Protein AF-A0A7N2MQK5-F1 (afdb_monomer_lite)

Sequence (457 aa):
MKLSHQIANQGIKVTFVSTEFIIARLTTTMPVNSLIRLVSLPDGLEPGDDRTDALKLINIFQEVMPGHFKDLIEKSNESYDDQISCVIAGISVVNLGPYTPDPKAYRGWNYRHSRFWNFEFVMGSQPHVLVIPFPAQGHVAPLMKLSHQIVDHGIKVTFVTTEFINARLTTKMPANSPIRLVSLPDGLEPEDDQIDTLKLINSFQETKPDHFKDLIEKINESTDDRIICVIADVTVAWAFDVAEKMGIQSVAFWPAGPANLALIFHIPKLIEDGIIDTQGTLIKNDLIWLSKEIPAWKSSEFPWSFPGESWMQNIFFQYVFKMNHCVKLCKWLLCNSFYELDLLALNLIPGIIPVGPLLSGNQLENHIGSFWPEDSTCLSWLDKQPVGSVIYASFGSTSTFNQQQFDELALGLELTGLPFLSVIRSDIANEALSEFLDGIRSRIADSGKIVGWAPQE

pLDDT: mean 77.48, std 17.89, range [24.53, 98.06]

Secondary structure (DSSP, 8-state):
-HHHHHHHTTT--EEEEEEHHHHHHHHTTS-TT-SEEEEEEP----TT--TT-HHHHHHHHHHHHHHHHHHHHHHHTT-TT---S-EEE-------PSP---TT--S----------------PPPPEEEEE--SSHHHHHHHHHHHHHHHHTT-EEEEEEEHHHHHHHHTTS-TT-SEEEEEE-----TT--TT-HHHHHHHHHHSHHHHHHHHHHHHHTSTT--EEEEEEETT-HHHHHHHHHTT-EEEEEE-S-HHHHHHHHHHHHHHHTTSB-TTS-B-S-SEE-S-TTSPPEEGGGSTT--TT-HHHHHHHHHHHHHHHHHGGG-SEEEES--HHHHHHHHTTSTTEEE-------S-TT--TT-SS---THHHHHHTTSPTT-PEEE--TTT----HHHHHHHHHHHHHHTS-EEEE--GGG--HHHHHHHHHHHHHSTTTEEEESS----

Organism: Quercus lobata (NCBI:txid97700)

InterPro domains:
  IPR002213 UDP-glucuronosyl/UDP-glucosyltransferase [cd03784] (127-457)
  IPR058980 Glycosyltransferase, N-terminal domain [PF26168] (129-165)

Foldseek 3Di:
DVVQVVCQVVVAQEEEEEAPVVLVVVVVVDDPPGSYHYDHDHQQDDDPDDLQPLVVSVVSCVPPVVVRVVVVQVVQVVDPVRHHPYYDYDDDSQNDDDDDDDPPPPDDPPPDDDPPPPPPPCPPQAAEEEEEFQQFLLTQQLSLLVVVVCVVVRHQYEYEHAPQLLVLVVVFDDPPDSYHYDHDHQVDDPPPPPLPVPSSLVSLPDPGLVSVLVVLVVQVVPVRRHHQEYEYELLSLSVLVSCVVVVHAYEYEHSDALLLVLVLLCVVVCCVVVQAHLQRHGDDDQWDDPDPVDDTDGLCRHPLRDPPCSVSSSVSNVSSNSSNVSCVSHPAYEYADDCVVRVPSVVSPPRYDYPDDSDPPPPPRGPRSDSDDADAVVVVVVVPDDPPQEAEEDPDDRDADDPVVVVVVLVVLVVVQTAYEYAAAPVSDDPVNVVVVVVSCVVCVPRYHYDNHHPPD

Structure (mmCIF, N/CA/C/O backbone):
data_AF-A0A7N2MQK5-F1
#
_entry.id   AF-A0A7N2MQK5-F1
#
loop_
_atom_site.group_PDB
_atom_site.id
_atom_site.type_symbol
_atom_site.label_atom_id
_atom_site.label_alt_id
_atom_site.label_comp_id
_atom_site.label_asym_id
_atom_site.label_entity_id
_atom_site.label_seq_id
_atom_site.pdbx_PDB_ins_code
_atom_site.Cartn_x
_atom_site.Cartn_y
_atom_site.Cartn_z
_atom_site.occupancy
_atom_site.B_iso_or_equiv
_atom_site.auth_seq_id
_atom_site.auth_comp_id
_atom_site.auth_asym_id
_atom_site.auth_atom_id
_atom_site.pdbx_PDB_model_num
ATOM 1 N N . MET A 1 1 ? -44.897 -8.870 9.957 1.00 66.56 1 MET A N 1
ATOM 2 C CA . MET A 1 1 ? -45.121 -10.073 9.130 1.00 66.56 1 MET A CA 1
ATOM 3 C C . MET A 1 1 ? -45.270 -9.796 7.633 1.00 66.56 1 MET A C 1
ATOM 5 O O . MET A 1 1 ? -44.389 -10.209 6.901 1.00 66.56 1 MET A O 1
ATOM 9 N N . LYS A 1 2 ? -46.298 -9.086 7.126 1.00 65.44 2 LYS A N 1
ATOM 10 C CA . LYS A 1 2 ? -46.373 -8.770 5.672 1.00 65.44 2 LYS A CA 1
ATOM 11 C C . LYS A 1 2 ? -45.121 -8.046 5.148 1.00 65.44 2 LYS A C 1
ATOM 13 O O . LYS A 1 2 ? -44.566 -8.456 4.139 1.00 65.44 2 LYS A O 1
ATOM 18 N N . LEU A 1 3 ? -44.645 -7.045 5.890 1.00 62.88 3 LEU A N 1
ATOM 19 C CA . LEU A 1 3 ? -43.383 -6.352 5.609 1.00 62.88 3 LEU A CA 1
ATOM 20 C C . LEU A 1 3 ? -42.169 -7.298 5.669 1.00 62.88 3 LEU A C 1
ATOM 22 O O . LEU A 1 3 ? -41.316 -7.271 4.794 1.00 62.88 3 LEU A O 1
ATOM 26 N N . SER A 1 4 ? -42.142 -8.199 6.654 1.00 69.94 4 SER A N 1
ATOM 27 C CA . SER A 1 4 ? -41.112 -9.236 6.806 1.00 69.94 4 SER A CA 1
ATOM 28 C C . SER A 1 4 ? -41.015 -10.134 5.571 1.00 69.94 4 SER A C 1
ATOM 30 O O . SER A 1 4 ? -39.919 -10.418 5.114 1.00 69.94 4 SER A O 1
ATOM 32 N N . HIS A 1 5 ? -42.151 -10.517 4.981 1.00 73.75 5 HIS A N 1
ATOM 33 C CA . HIS A 1 5 ? -42.176 -11.254 3.716 1.00 73.75 5 HIS A CA 1
ATOM 34 C C . HIS A 1 5 ? -41.691 -10.425 2.526 1.00 73.75 5 HIS A C 1
ATOM 36 O O . HIS A 1 5 ? -40.996 -10.959 1.672 1.00 73.75 5 HIS A O 1
ATOM 42 N N . GLN A 1 6 ? -42.030 -9.135 2.457 1.00 67.88 6 GLN A N 1
ATOM 43 C CA . GLN A 1 6 ? -41.552 -8.265 1.377 1.00 67.88 6 GLN A CA 1
ATOM 44 C C . GLN A 1 6 ? -40.026 -8.128 1.393 1.00 67.88 6 GLN A C 1
ATOM 46 O O . GLN A 1 6 ? -39.411 -8.205 0.336 1.00 67.88 6 GLN A O 1
ATOM 51 N N . ILE A 1 7 ? -39.432 -7.990 2.579 1.00 63.78 7 ILE A N 1
ATOM 52 C CA . ILE A 1 7 ? -37.977 -7.900 2.761 1.00 63.78 7 ILE A CA 1
ATOM 53 C C . ILE A 1 7 ? -37.314 -9.261 2.507 1.00 63.78 7 ILE A C 1
ATOM 55 O O . ILE A 1 7 ? -36.339 -9.343 1.767 1.00 63.78 7 ILE A O 1
ATOM 59 N N . ALA A 1 8 ? -37.891 -10.350 3.022 1.00 72.44 8 ALA A N 1
ATOM 60 C CA . ALA A 1 8 ? -37.406 -11.706 2.759 1.00 72.44 8 ALA A CA 1
ATOM 61 C C . ALA A 1 8 ? -37.406 -12.063 1.261 1.00 72.44 8 ALA A C 1
ATOM 63 O O . ALA A 1 8 ? -36.487 -12.720 0.780 1.00 72.44 8 ALA A O 1
ATOM 64 N N . ASN A 1 9 ? -38.390 -11.585 0.493 1.00 76.00 9 ASN A N 1
ATOM 65 C CA . ASN A 1 9 ? -38.447 -11.791 -0.959 1.00 76.00 9 ASN A CA 1
ATOM 66 C C . ASN A 1 9 ? -37.321 -11.076 -1.729 1.00 76.00 9 ASN A C 1
ATOM 68 O O . ASN A 1 9 ? -37.125 -11.369 -2.905 1.00 76.00 9 ASN A O 1
ATOM 72 N N . GLN A 1 10 ? -36.584 -10.165 -1.089 1.00 72.31 10 GLN A N 1
ATOM 73 C CA . GLN A 1 10 ? -35.391 -9.519 -1.649 1.00 72.31 10 GLN A CA 1
ATOM 74 C C . GLN A 1 10 ? -34.096 -10.280 -1.307 1.00 72.31 10 GLN A C 1
ATOM 76 O O . GLN A 1 10 ? -33.008 -9.783 -1.569 1.00 72.31 10 GLN A O 1
ATOM 81 N N . GLY A 1 11 ? -34.192 -11.480 -0.719 1.00 71.12 11 GLY A N 1
ATOM 82 C CA . GLY A 1 11 ? -33.038 -12.303 -0.335 1.00 71.12 11 GLY A CA 1
ATOM 83 C C . GLY A 1 11 ? -32.435 -11.954 1.030 1.00 71.12 11 GLY A C 1
ATOM 84 O O . GLY A 1 11 ? -31.442 -12.554 1.432 1.00 71.12 11 GLY A O 1
ATOM 85 N N . ILE A 1 12 ? -33.038 -11.018 1.765 1.00 69.50 12 ILE A N 1
ATOM 86 C CA . ILE A 1 12 ? -32.558 -10.566 3.075 1.00 69.50 12 ILE A CA 1
ATOM 87 C C . ILE A 1 12 ? -33.108 -11.489 4.170 1.00 69.50 12 ILE A C 1
ATOM 89 O O . ILE A 1 12 ? -34.314 -11.732 4.241 1.00 69.50 12 ILE A O 1
ATOM 93 N N . LYS A 1 13 ? -32.241 -11.984 5.062 1.00 73.00 13 LYS A N 1
ATOM 94 C CA . LYS A 1 13 ? -32.670 -12.723 6.261 1.00 73.00 13 LYS A CA 1
ATOM 95 C C . LYS A 1 13 ? -33.372 -11.767 7.232 1.00 73.00 13 LYS A C 1
ATOM 97 O O . LYS A 1 13 ? -32.823 -10.729 7.593 1.00 73.00 13 LYS A O 1
ATOM 102 N N . VAL A 1 14 ? -34.577 -12.119 7.674 1.00 71.38 14 VAL A N 1
ATOM 103 C CA . VAL A 1 14 ? -35.387 -11.288 8.577 1.00 71.38 14 VAL A CA 1
ATOM 104 C C . VAL A 1 14 ? -35.618 -12.017 9.887 1.00 71.38 14 VAL A C 1
ATOM 106 O O . VAL A 1 14 ? -36.157 -13.117 9.893 1.00 71.38 14 VAL A O 1
ATOM 109 N N . THR A 1 15 ? -35.317 -11.376 11.009 1.00 76.56 15 THR A N 1
ATOM 110 C CA . THR A 1 15 ? -35.724 -11.862 12.328 1.00 76.56 15 THR A CA 1
ATOM 111 C C . THR A 1 15 ? -36.997 -11.132 12.751 1.00 76.56 15 THR A C 1
ATOM 113 O O . THR A 1 15 ? -36.994 -9.935 13.039 1.00 76.56 15 THR A O 1
ATOM 116 N N . PHE A 1 16 ? -38.125 -11.843 12.756 1.00 75.94 16 PHE A N 1
ATOM 117 C CA . PHE A 1 16 ? -39.394 -11.326 13.254 1.00 75.94 16 PHE A CA 1
ATOM 118 C C . PHE A 1 16 ? -39.538 -11.658 14.735 1.00 75.94 16 PHE A C 1
ATOM 120 O O . PHE A 1 16 ? -39.599 -12.827 15.122 1.00 75.94 16 PHE A O 1
ATOM 127 N N . VAL A 1 17 ? -39.623 -10.611 15.548 1.00 71.50 17 VAL A N 1
ATOM 128 C CA . VAL A 1 17 ? -39.652 -10.724 17.002 1.00 71.50 17 VAL A CA 1
ATOM 129 C C . VAL A 1 17 ? -41.034 -10.344 17.506 1.00 71.50 17 VAL A C 1
ATOM 131 O O . VAL A 1 17 ? -41.570 -9.282 17.174 1.00 71.50 17 VAL A O 1
ATOM 134 N N . SER A 1 18 ? -41.637 -11.220 18.301 1.00 71.81 18 SER A N 1
ATOM 135 C CA . SER A 1 18 ? -42.921 -10.944 18.941 1.00 71.81 18 SER A CA 1
ATOM 136 C C . SER A 1 18 ? -43.083 -11.777 20.207 1.00 71.81 18 SER A C 1
ATOM 138 O O . SER A 1 18 ? -42.191 -12.527 20.593 1.00 71.81 18 SER A O 1
ATOM 140 N N . THR A 1 19 ? -44.224 -11.637 20.868 1.00 70.31 19 THR A N 1
ATOM 141 C CA . THR A 1 19 ? -44.530 -12.400 22.078 1.00 70.31 19 THR A CA 1
ATOM 142 C C . THR A 1 19 ? -44.674 -13.878 21.763 1.00 70.31 19 THR A C 1
ATOM 144 O O . THR A 1 19 ? -45.096 -14.252 20.664 1.00 70.31 19 THR A O 1
ATOM 147 N N . GLU A 1 20 ? -44.369 -14.726 22.742 1.00 70.56 20 GLU A N 1
ATOM 148 C CA . GLU A 1 20 ? -44.492 -16.181 22.619 1.00 70.56 20 GLU A CA 1
ATOM 149 C C . GLU A 1 20 ? -45.855 -16.613 22.056 1.00 70.56 20 GLU A C 1
ATOM 151 O O . GLU A 1 20 ? -45.925 -17.425 21.134 1.00 70.56 20 GLU A O 1
ATOM 156 N N . PHE A 1 21 ? -46.943 -15.984 22.508 1.00 67.19 21 PHE A N 1
ATOM 157 C CA . PHE A 1 21 ? -48.292 -16.265 22.016 1.00 67.19 21 PHE A CA 1
ATOM 158 C C . PHE A 1 21 ? -48.480 -15.966 20.518 1.00 67.19 21 PHE A C 1
ATOM 160 O O . PHE A 1 21 ? -49.123 -16.736 19.798 1.00 67.19 21 PHE A O 1
ATOM 167 N N . ILE A 1 22 ? -47.938 -14.846 20.033 1.00 69.00 22 ILE A N 1
ATOM 168 C CA . ILE A 1 22 ? -48.032 -14.458 18.620 1.00 69.00 22 ILE A CA 1
ATOM 169 C C . ILE A 1 22 ? -47.139 -15.365 17.771 1.00 69.00 22 ILE A C 1
ATOM 171 O O . ILE A 1 22 ? -47.578 -15.848 16.726 1.00 69.00 22 ILE A O 1
ATOM 175 N N . ILE A 1 23 ? -45.920 -15.643 18.234 1.00 74.31 23 ILE A N 1
ATOM 176 C CA . ILE A 1 23 ? -44.979 -16.528 17.545 1.00 74.31 23 ILE A CA 1
ATOM 177 C C . ILE A 1 23 ? -45.547 -17.942 17.434 1.00 74.31 23 ILE A C 1
ATOM 179 O O . ILE A 1 23 ? -45.589 -18.472 16.329 1.00 74.31 23 ILE A O 1
ATOM 183 N N . ALA A 1 24 ? -46.108 -18.507 18.506 1.00 71.50 24 ALA A N 1
ATOM 184 C CA . ALA A 1 24 ? -46.743 -19.825 18.481 1.00 71.50 24 ALA A CA 1
ATOM 185 C C . ALA A 1 24 ? -47.851 -19.933 17.416 1.00 71.50 24 ALA A C 1
ATOM 187 O O . ALA A 1 24 ? -47.982 -20.957 16.744 1.00 71.50 24 ALA A O 1
ATOM 188 N N . ARG A 1 25 ? -48.626 -18.859 17.207 1.00 69.56 25 ARG A N 1
ATOM 189 C CA . ARG A 1 25 ? -49.652 -18.802 16.152 1.00 69.56 25 ARG A CA 1
ATOM 190 C C . ARG A 1 25 ? -49.079 -18.654 14.745 1.00 69.56 25 ARG A C 1
ATOM 192 O O . ARG A 1 25 ? -49.710 -19.105 13.798 1.00 69.56 25 ARG A O 1
ATOM 199 N N . LEU A 1 26 ? -47.929 -18.005 14.593 1.00 72.44 26 LEU A N 1
ATOM 200 C CA . LEU A 1 26 ? -47.289 -17.795 13.294 1.00 72.44 26 LEU A CA 1
ATOM 201 C C . LEU A 1 26 ? -46.511 -19.032 12.842 1.00 72.44 26 LEU A C 1
ATOM 203 O O . LEU A 1 26 ? -46.580 -19.389 11.666 1.00 72.44 26 LEU A O 1
ATOM 207 N N . THR A 1 27 ? -45.846 -19.724 13.770 1.00 74.62 27 THR A N 1
ATOM 208 C CA . THR A 1 27 ? -45.053 -20.932 13.503 1.00 74.62 27 THR A CA 1
ATOM 209 C C . THR A 1 27 ? -45.877 -22.032 12.830 1.00 74.62 27 THR A C 1
ATOM 211 O O . THR A 1 27 ? -45.373 -22.713 11.945 1.00 74.62 27 THR A O 1
ATOM 214 N N . THR A 1 28 ? -47.169 -22.164 13.154 1.00 71.50 28 THR A N 1
ATOM 215 C CA . THR A 1 28 ? -48.063 -23.164 12.530 1.00 71.50 28 THR A CA 1
ATOM 216 C C . THR A 1 28 ? -48.414 -22.868 11.069 1.00 71.50 28 THR A C 1
ATOM 218 O O . THR A 1 28 ? -48.966 -23.726 10.385 1.00 71.50 28 THR A O 1
ATOM 221 N N . THR A 1 29 ? -48.098 -21.668 10.579 1.00 66.56 29 THR A N 1
ATOM 222 C CA . THR A 1 29 ? -48.450 -21.196 9.229 1.00 66.56 29 THR A CA 1
ATOM 223 C C . THR A 1 29 ? -47.234 -20.909 8.347 1.00 66.56 29 THR A C 1
ATOM 225 O O . THR A 1 29 ? -47.398 -20.550 7.181 1.00 66.56 29 THR A O 1
ATOM 228 N N . MET A 1 30 ? -46.017 -21.057 8.879 1.00 67.56 30 MET A N 1
ATOM 229 C CA . MET A 1 30 ? -44.784 -20.692 8.182 1.00 67.56 30 MET A CA 1
ATOM 230 C C . MET A 1 30 ? -44.180 -21.871 7.402 1.00 67.56 30 MET A C 1
ATOM 232 O O . MET A 1 30 ? -44.112 -22.984 7.924 1.00 67.56 30 MET A O 1
ATOM 236 N N . PRO A 1 31 ? -43.710 -21.648 6.160 1.00 67.00 31 PRO A N 1
ATOM 237 C CA . PRO A 1 31 ? -43.012 -22.671 5.390 1.00 67.00 31 PRO A CA 1
ATOM 238 C C . PRO A 1 31 ? -41.611 -22.949 5.959 1.00 67.00 31 PRO A C 1
ATOM 240 O O . PRO A 1 31 ? -40.910 -22.036 6.387 1.00 67.00 31 PRO A O 1
ATOM 243 N N . VAL A 1 32 ? -41.186 -24.216 5.898 1.00 55.88 32 VAL A N 1
ATOM 244 C CA . VAL A 1 32 ? -39.953 -24.747 6.524 1.00 55.88 32 VAL A CA 1
ATOM 245 C C . VAL A 1 32 ? -38.660 -24.071 6.024 1.00 55.88 32 VAL A C 1
ATOM 247 O O . VAL A 1 32 ? -37.687 -24.011 6.764 1.00 55.88 32 VAL A O 1
ATOM 250 N N . ASN A 1 33 ? -38.667 -23.485 4.821 1.00 59.47 33 ASN A N 1
ATOM 251 C CA . ASN A 1 33 ? -37.503 -22.827 4.203 1.00 59.47 33 ASN A CA 1
ATOM 252 C C . ASN A 1 33 ? -37.655 -21.298 4.099 1.00 59.47 33 ASN A C 1
ATOM 254 O O . ASN A 1 33 ? -37.228 -20.691 3.118 1.00 59.47 33 ASN A O 1
ATOM 258 N N . SER A 1 34 ? -38.325 -20.658 5.059 1.00 71.69 34 SER A N 1
ATOM 259 C CA . SER A 1 34 ? -38.483 -19.203 5.027 1.00 71.69 34 SER A CA 1
ATOM 260 C C . SER A 1 34 ? -37.192 -18.488 5.450 1.00 71.69 34 SER A C 1
ATOM 262 O O . SER A 1 34 ? -36.568 -18.862 6.439 1.00 71.69 34 SER A O 1
ATOM 264 N N . LEU A 1 35 ? -36.841 -17.397 4.760 1.00 76.88 35 LEU A N 1
ATOM 265 C CA . LEU A 1 35 ? -35.794 -16.456 5.194 1.00 76.88 35 LEU A CA 1
ATOM 266 C C . LEU A 1 35 ? -36.208 -15.635 6.435 1.00 76.88 35 LEU A C 1
ATOM 268 O O . LEU A 1 35 ? -35.485 -14.729 6.846 1.00 76.88 35 LEU A O 1
ATOM 272 N N . ILE A 1 36 ? -37.373 -15.930 7.025 1.00 77.81 36 ILE A N 1
ATOM 273 C CA . ILE A 1 36 ? -37.898 -15.279 8.220 1.00 77.81 36 ILE A CA 1
ATOM 274 C C . ILE A 1 36 ? -37.664 -16.192 9.425 1.00 77.81 36 ILE A C 1
ATOM 276 O O . ILE A 1 36 ? -38.309 -17.228 9.587 1.00 77.81 36 ILE A O 1
ATOM 280 N N . ARG A 1 37 ? -36.769 -15.777 10.315 1.00 81.06 37 ARG A N 1
ATOM 281 C CA . ARG A 1 37 ? -36.589 -16.381 11.633 1.00 81.06 37 ARG A CA 1
ATOM 282 C C . ARG A 1 37 ? -37.625 -15.799 12.587 1.00 81.06 37 ARG A C 1
ATOM 284 O O . ARG A 1 37 ? -37.714 -14.585 12.742 1.00 81.06 37 ARG A O 1
ATOM 291 N N . LEU A 1 38 ? -38.399 -16.656 13.241 1.00 79.62 38 LEU A N 1
ATOM 292 C CA . LEU A 1 38 ? -39.316 -16.251 14.302 1.00 79.62 38 LEU A CA 1
ATOM 293 C C . LEU A 1 38 ? -38.606 -16.338 15.653 1.00 79.62 38 LEU A C 1
ATOM 295 O O . LEU A 1 38 ? -38.056 -17.385 15.988 1.00 79.62 38 LEU A O 1
ATOM 299 N N . VAL A 1 39 ? -38.635 -15.259 16.431 1.00 78.62 39 VAL A N 1
ATOM 300 C CA . VAL A 1 39 ? -38.083 -15.227 17.790 1.00 78.62 39 VAL A CA 1
ATOM 301 C C . VAL A 1 39 ? -39.167 -14.776 18.756 1.00 78.62 39 VAL A C 1
ATOM 303 O O . VAL A 1 39 ? -39.762 -13.709 18.597 1.00 78.62 39 VAL A O 1
ATOM 306 N N . SER A 1 40 ? -39.427 -15.611 19.759 1.00 78.19 40 SER A N 1
ATOM 307 C CA . SER A 1 40 ? -40.306 -15.282 20.874 1.00 78.19 40 SER A CA 1
ATOM 308 C C . SER A 1 40 ? -39.540 -14.534 21.951 1.00 78.19 40 SER A C 1
ATOM 310 O O . SER A 1 40 ? -38.506 -15.014 22.415 1.00 78.19 40 SER A O 1
ATOM 312 N N . LEU A 1 41 ? -40.083 -13.400 22.384 1.00 73.25 41 LEU A N 1
ATOM 313 C CA . LEU A 1 41 ? -39.680 -12.758 23.628 1.00 73.25 41 LEU A CA 1
ATOM 314 C C . LEU A 1 41 ? -40.676 -13.091 24.745 1.00 73.25 41 LEU A C 1
ATOM 316 O O . LEU A 1 41 ? -41.870 -13.268 24.452 1.00 73.25 41 LEU A O 1
ATOM 320 N N . PRO A 1 42 ? -40.202 -13.162 26.004 1.00 72.94 42 PRO A N 1
ATOM 321 C CA . PRO A 1 42 ? -41.079 -13.226 27.163 1.00 72.94 42 PRO A CA 1
ATOM 322 C C . PRO A 1 42 ? -42.055 -12.050 27.129 1.00 72.94 42 PRO A C 1
ATOM 324 O O . PRO A 1 42 ? -41.672 -10.924 26.813 1.00 72.94 42 PRO A O 1
ATOM 327 N N . ASP A 1 43 ? -43.323 -12.312 27.432 1.00 66.00 43 ASP A N 1
ATOM 328 C CA . ASP A 1 43 ? -44.359 -11.277 27.459 1.00 66.00 43 ASP A CA 1
ATOM 329 C C . ASP A 1 43 ? -44.358 -10.451 28.756 1.00 66.00 43 ASP A C 1
ATOM 331 O O . ASP A 1 43 ? -45.082 -9.461 28.847 1.00 66.00 43 ASP A O 1
ATOM 335 N N . GLY A 1 44 ? -43.526 -10.835 29.731 1.00 68.81 44 GLY A N 1
ATOM 336 C CA . GLY A 1 44 ? -43.423 -10.182 31.034 1.00 68.81 44 GLY A CA 1
ATOM 337 C C . GLY A 1 44 ? -44.645 -10.405 31.929 1.00 68.81 44 GLY A C 1
ATOM 338 O O . GLY A 1 44 ? -44.762 -9.725 32.943 1.00 68.81 44 GLY A O 1
ATOM 339 N N . LEU A 1 45 ? -45.555 -11.319 31.562 1.00 68.19 45 LEU A N 1
ATOM 340 C CA . LEU A 1 45 ? -46.793 -11.567 32.300 1.00 68.19 45 LEU A CA 1
ATOM 341 C C . LEU A 1 45 ? -46.616 -12.653 33.356 1.00 68.19 45 LEU A C 1
ATOM 343 O O . LEU A 1 45 ? -46.090 -13.735 33.084 1.00 68.19 45 LEU A O 1
ATOM 347 N N . GLU A 1 46 ? -47.146 -12.401 34.548 1.00 72.00 46 GLU A N 1
ATOM 348 C CA . GLU A 1 46 ? -47.175 -13.385 35.621 1.00 72.00 46 GLU A CA 1
ATOM 349 C C . GLU A 1 46 ? -48.392 -14.325 35.500 1.00 72.00 46 GLU A C 1
ATOM 351 O O . GLU A 1 46 ? -49.441 -13.964 34.943 1.00 72.00 46 GLU A O 1
ATOM 356 N N . PRO A 1 47 ? -48.304 -15.560 36.035 1.00 62.47 47 PRO A N 1
ATOM 357 C CA . PRO A 1 47 ? -49.449 -16.457 36.136 1.00 62.47 47 PRO A CA 1
ATOM 358 C C . PRO A 1 47 ? -50.585 -15.820 36.956 1.00 62.47 47 PRO A C 1
ATOM 360 O O . PRO A 1 47 ? -50.519 -15.748 38.179 1.00 62.47 47 PRO A O 1
ATOM 363 N N . GLY A 1 48 ? -51.647 -15.379 36.278 1.00 63.81 48 GLY A N 1
ATOM 364 C CA . GLY A 1 48 ? -52.799 -14.711 36.899 1.00 63.81 48 GLY A CA 1
ATOM 365 C C . GLY A 1 48 ? -53.084 -13.311 36.357 1.00 63.81 48 GLY A C 1
ATOM 366 O O . GLY A 1 48 ? -54.135 -12.753 36.670 1.00 63.81 48 GLY A O 1
ATOM 367 N N . ASP A 1 49 ? -52.205 -12.760 35.517 1.00 66.50 49 ASP A N 1
ATOM 368 C CA . ASP A 1 49 ? -52.475 -11.494 34.842 1.00 66.50 49 ASP A CA 1
ATOM 369 C C . ASP A 1 49 ? -53.697 -11.580 33.919 1.00 66.50 49 ASP A C 1
ATOM 371 O O . ASP A 1 49 ? -53.848 -12.515 33.125 1.00 66.50 49 ASP A O 1
ATOM 375 N N . ASP A 1 50 ? -54.568 -10.570 34.008 1.00 65.38 50 ASP A N 1
ATOM 376 C CA . ASP A 1 50 ? -55.713 -10.421 33.117 1.00 65.38 50 ASP A CA 1
ATOM 377 C C . ASP A 1 50 ? -55.231 -10.072 31.705 1.00 65.38 50 ASP A C 1
ATOM 379 O O . ASP A 1 50 ? -54.940 -8.923 31.368 1.00 65.38 50 ASP A O 1
ATOM 383 N N . ARG A 1 51 ? -55.182 -11.099 30.856 1.00 63.00 51 ARG A N 1
ATOM 384 C CA . ARG A 1 51 ? -54.768 -11.006 29.451 1.00 63.00 51 ARG A CA 1
ATOM 385 C C . ARG A 1 51 ? -55.776 -10.267 28.561 1.00 63.00 51 ARG A C 1
ATOM 387 O O . ARG A 1 51 ? -55.563 -10.187 27.352 1.00 63.00 51 ARG A O 1
ATOM 394 N N . THR A 1 52 ? -56.867 -9.753 29.127 1.00 58.72 52 THR A N 1
ATOM 395 C CA . THR A 1 52 ? -57.851 -8.914 28.431 1.00 58.72 52 THR A CA 1
ATOM 396 C C . THR A 1 52 ? -57.697 -7.425 28.755 1.00 58.72 52 THR A C 1
ATOM 398 O O . THR A 1 52 ? -58.201 -6.587 28.001 1.00 58.72 52 THR A O 1
ATOM 401 N N . ASP A 1 53 ? -56.931 -7.070 29.796 1.00 63.97 53 ASP A N 1
ATOM 402 C CA . ASP A 1 53 ? -56.612 -5.680 30.126 1.00 63.97 53 ASP A CA 1
ATOM 403 C C . ASP A 1 53 ? -55.514 -5.142 29.198 1.00 63.97 53 ASP A C 1
ATOM 405 O O . ASP A 1 53 ? -54.308 -5.226 29.449 1.00 63.97 53 ASP A O 1
ATOM 409 N N . ALA A 1 54 ? -55.968 -4.556 28.093 1.00 54.59 54 ALA A N 1
ATOM 410 C CA . ALA A 1 54 ? -55.122 -3.939 27.084 1.00 54.59 54 ALA A CA 1
ATOM 411 C C . ALA A 1 54 ? -54.160 -2.883 27.654 1.00 54.59 54 ALA A C 1
ATOM 413 O O . ALA A 1 54 ? -53.046 -2.754 27.151 1.00 54.59 54 ALA A O 1
ATOM 414 N N . LEU A 1 55 ? -54.568 -2.119 28.673 1.00 57.31 55 LEU A N 1
ATOM 415 C CA . LEU A 1 55 ? -53.758 -1.026 29.210 1.00 57.31 55 LEU A CA 1
ATOM 416 C C . LEU A 1 55 ? -52.630 -1.571 30.089 1.00 57.31 55 LEU A C 1
ATOM 418 O O . LEU A 1 55 ? -51.482 -1.146 29.956 1.00 57.31 55 LEU A O 1
ATOM 422 N N . LYS A 1 56 ? -52.950 -2.556 30.936 1.00 64.69 56 LYS A N 1
ATOM 423 C CA . LYS A 1 56 ? -51.969 -3.260 31.766 1.00 64.69 56 LYS A CA 1
ATOM 424 C C . LYS A 1 56 ? -50.938 -3.988 30.906 1.00 64.69 56 LYS A C 1
ATOM 426 O O . LYS A 1 56 ? -49.743 -3.852 31.150 1.00 64.69 56 LYS A O 1
ATOM 431 N N . LEU A 1 57 ? -51.393 -4.669 29.852 1.00 63.00 57 LEU A N 1
ATOM 432 C CA . LEU A 1 57 ? -50.515 -5.316 28.878 1.00 63.00 57 LEU A CA 1
ATOM 433 C C . LEU A 1 57 ? -49.559 -4.309 28.231 1.00 63.00 57 LEU A C 1
ATOM 435 O O . LEU A 1 57 ? -48.355 -4.537 28.220 1.00 63.00 57 LEU A O 1
ATOM 439 N N . ILE A 1 58 ? -50.069 -3.177 27.732 1.00 59.16 58 ILE A N 1
ATOM 440 C CA . ILE A 1 58 ? -49.234 -2.138 27.105 1.00 59.16 58 ILE A CA 1
ATOM 441 C C . ILE A 1 58 ? -48.140 -1.645 28.060 1.00 59.16 58 ILE A C 1
ATOM 443 O O . ILE A 1 58 ? -46.997 -1.512 27.629 1.00 59.16 58 ILE A O 1
ATOM 447 N N . ASN A 1 59 ? -48.469 -1.406 29.330 1.00 62.78 59 ASN A N 1
ATOM 448 C CA . ASN A 1 59 ? -47.506 -0.899 30.308 1.00 62.78 59 ASN A CA 1
ATOM 449 C C . ASN A 1 59 ? -46.398 -1.920 30.611 1.00 62.78 59 ASN A C 1
ATOM 451 O O . ASN A 1 59 ? -45.224 -1.565 30.559 1.00 62.78 59 ASN A O 1
ATOM 455 N N . ILE A 1 60 ? -46.756 -3.190 30.837 1.00 66.62 60 ILE A N 1
ATOM 456 C CA . ILE A 1 60 ? -45.784 -4.277 31.060 1.00 66.62 60 ILE A CA 1
ATOM 457 C C . ILE A 1 60 ? -44.860 -4.423 29.843 1.00 66.62 60 ILE A C 1
ATOM 459 O O . ILE A 1 60 ? -43.638 -4.496 29.977 1.00 66.62 60 ILE A O 1
ATOM 463 N N . PHE A 1 61 ? -45.423 -4.377 28.631 1.00 66.06 61 PHE A N 1
ATOM 464 C CA . PHE A 1 61 ? -44.629 -4.440 27.406 1.00 66.06 61 PHE A CA 1
ATOM 465 C C . PHE A 1 61 ? -43.666 -3.259 27.258 1.00 66.06 61 PHE A C 1
ATOM 467 O O . PHE A 1 61 ? -42.536 -3.454 26.815 1.00 66.06 61 PHE A O 1
ATOM 474 N N . GLN A 1 62 ? -44.081 -2.041 27.609 1.00 61.69 62 GLN A N 1
ATOM 475 C CA . GLN A 1 62 ? -43.210 -0.866 27.538 1.00 61.69 62 GLN A CA 1
ATOM 476 C C . GLN A 1 62 ? -42.031 -0.948 28.509 1.00 61.69 62 GLN A C 1
ATOM 478 O O . GLN A 1 62 ? -40.946 -0.473 28.180 1.00 61.69 62 GLN A O 1
ATOM 483 N N . GLU A 1 63 ? -42.236 -1.553 29.676 1.00 69.31 63 GLU A N 1
ATOM 484 C CA . GLU A 1 63 ? -41.216 -1.654 30.715 1.00 69.31 63 GLU A CA 1
ATOM 485 C C . GLU A 1 63 ? -40.172 -2.735 30.402 1.00 69.31 63 GLU A C 1
ATOM 487 O O . GLU A 1 63 ? -38.972 -2.496 30.524 1.00 69.31 63 GLU A O 1
ATOM 492 N N . VAL A 1 64 ? -40.612 -3.912 29.950 1.00 68.31 64 VAL A N 1
ATOM 493 C CA . VAL A 1 64 ? -39.746 -5.103 29.901 1.00 68.31 64 VAL A CA 1
ATOM 494 C C . VAL A 1 64 ? -39.135 -5.346 28.511 1.00 68.31 64 VAL A C 1
ATOM 496 O O . VAL A 1 64 ? -37.995 -5.804 28.393 1.00 68.31 64 VAL A O 1
ATOM 499 N N . MET A 1 65 ? -39.846 -5.004 27.428 1.00 68.38 65 MET A N 1
ATOM 500 C CA . MET A 1 65 ? -39.401 -5.329 26.062 1.00 68.38 65 MET A CA 1
ATOM 501 C C . MET A 1 65 ? -38.074 -4.683 25.645 1.00 68.38 65 MET A C 1
ATOM 503 O O . MET A 1 65 ? -37.300 -5.376 24.983 1.00 68.38 65 MET A O 1
ATOM 507 N N . PRO A 1 66 ? -37.758 -3.416 25.992 1.00 67.25 66 PRO A N 1
ATOM 508 C CA . PRO A 1 66 ? -36.476 -2.819 25.616 1.00 67.25 66 PRO A CA 1
ATOM 509 C C . PRO A 1 66 ? -35.268 -3.619 26.124 1.00 67.25 66 PRO A C 1
ATOM 511 O O . PRO A 1 66 ? -34.304 -3.798 25.382 1.00 67.25 66 PRO A O 1
ATOM 514 N N . GLY A 1 67 ? -35.342 -4.155 27.349 1.00 69.38 67 GLY A N 1
ATOM 515 C CA . GLY A 1 67 ? -34.289 -4.998 27.925 1.00 69.38 67 GLY A CA 1
ATOM 516 C C . GLY A 1 67 ? -34.127 -6.312 27.163 1.00 69.38 67 GLY A C 1
ATOM 517 O O . GLY A 1 67 ? -33.034 -6.643 26.716 1.00 69.38 67 GLY A O 1
ATOM 518 N N . HIS A 1 68 ? -35.233 -7.010 26.901 1.00 72.81 68 HIS A N 1
ATOM 519 C CA . HIS A 1 68 ? -35.207 -8.253 26.129 1.00 72.81 68 HIS A CA 1
ATOM 520 C C . HIS A 1 68 ? -34.739 -8.071 24.677 1.00 72.81 68 HIS A C 1
ATOM 522 O O . HIS A 1 68 ? -34.060 -8.944 24.137 1.00 72.81 68 HIS A O 1
ATOM 528 N N . PHE A 1 69 ? -35.076 -6.946 24.037 1.00 68.38 69 PHE A N 1
ATOM 529 C CA . PHE A 1 69 ? -34.566 -6.614 22.704 1.00 68.38 69 PHE A CA 1
ATOM 530 C C . PHE A 1 69 ? -33.061 -6.368 22.715 1.00 68.38 69 PHE A C 1
ATOM 532 O O . PHE A 1 69 ? -32.363 -6.860 21.828 1.00 68.38 69 PHE A O 1
ATOM 539 N N . LYS A 1 70 ? -32.562 -5.638 23.716 1.00 66.31 70 LYS A N 1
ATOM 540 C CA . LYS A 1 70 ? -31.132 -5.386 23.882 1.00 66.31 70 LYS A CA 1
ATOM 541 C C . LYS A 1 70 ? -30.358 -6.696 24.056 1.00 66.31 70 LYS A C 1
ATOM 543 O O . LYS A 1 70 ? -29.435 -6.94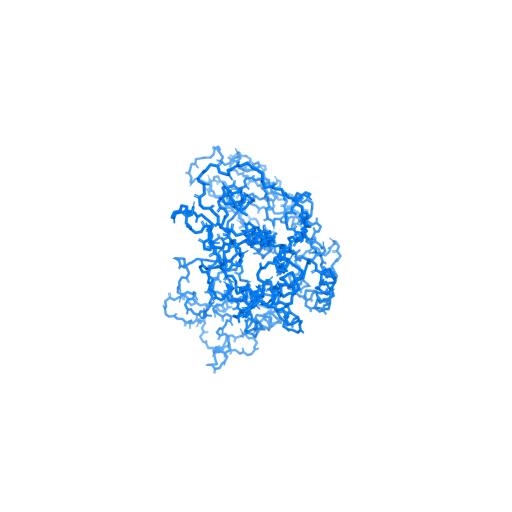9 23.287 1.00 66.31 70 LYS A O 1
ATOM 548 N N . ASP A 1 71 ? -30.810 -7.565 24.960 1.00 71.19 71 ASP A N 1
ATOM 549 C CA . ASP A 1 71 ? -30.189 -8.874 25.204 1.00 71.19 71 ASP A CA 1
ATOM 550 C C . ASP A 1 71 ? -30.177 -9.758 23.946 1.00 71.19 71 ASP A C 1
ATOM 552 O O . ASP A 1 71 ? -29.224 -10.501 23.701 1.00 71.19 71 ASP A O 1
ATOM 556 N N . LEU A 1 72 ? -31.246 -9.704 23.141 1.00 69.81 72 LEU A N 1
ATOM 557 C CA . LEU A 1 72 ? -31.351 -10.464 21.896 1.00 69.81 72 LEU A CA 1
ATOM 558 C C . LEU A 1 72 ? -30.327 -9.993 20.854 1.00 69.81 72 LEU A C 1
ATOM 560 O O . LEU A 1 72 ? -29.694 -10.825 20.205 1.00 69.81 72 LEU A O 1
ATOM 564 N N . ILE A 1 73 ? -30.172 -8.676 20.693 1.00 64.06 73 ILE A N 1
ATOM 565 C CA . ILE A 1 73 ? -29.207 -8.088 19.757 1.00 64.06 73 ILE A CA 1
ATOM 566 C C . ILE A 1 73 ? -27.780 -8.423 20.203 1.00 64.06 73 ILE A C 1
ATOM 568 O O . ILE A 1 73 ? -26.989 -8.900 19.389 1.00 64.06 73 ILE A O 1
ATOM 572 N N . GLU A 1 74 ? -27.470 -8.245 21.489 1.00 65.00 74 GLU A N 1
ATOM 573 C CA . GLU A 1 74 ? -26.142 -8.521 22.048 1.00 65.00 74 GLU A CA 1
ATOM 574 C C . GLU A 1 74 ? -25.737 -9.988 21.847 1.00 65.00 74 GLU A C 1
ATOM 576 O O . GLU A 1 74 ? -24.681 -10.248 21.274 1.00 65.00 74 GLU A O 1
ATOM 581 N N . LYS A 1 75 ? -26.617 -10.947 22.172 1.00 67.38 75 LYS A N 1
ATOM 582 C CA . LYS A 1 75 ? -26.355 -12.384 21.955 1.00 67.38 75 LYS A CA 1
ATOM 583 C C . LYS A 1 75 ? -26.194 -12.764 20.486 1.00 67.38 75 LYS A C 1
ATOM 585 O O . LYS A 1 75 ? -25.462 -13.696 20.169 1.00 67.38 75 LYS A O 1
ATOM 590 N N . SER A 1 76 ? -26.883 -12.076 19.576 1.00 61.97 76 SER A N 1
ATOM 591 C CA . SER A 1 76 ? -26.772 -12.371 18.142 1.00 61.97 76 SER A CA 1
ATOM 592 C C . SER A 1 76 ? -25.449 -11.918 17.522 1.00 61.97 76 SER A C 1
ATOM 594 O O . SER A 1 76 ? -25.006 -12.500 16.537 1.00 61.97 76 SER A O 1
ATOM 596 N N . ASN A 1 77 ? -24.789 -10.922 18.120 1.00 56.19 77 ASN A N 1
ATOM 597 C CA . ASN A 1 77 ? -23.508 -10.405 17.639 1.00 56.19 77 ASN A CA 1
ATOM 598 C C . ASN A 1 77 ? -22.303 -11.261 18.073 1.00 56.19 77 ASN A C 1
ATOM 600 O O . ASN A 1 77 ? -21.195 -11.036 17.588 1.00 56.19 77 ASN A O 1
ATOM 604 N N . GLU A 1 78 ? -22.497 -12.246 18.954 1.00 54.09 78 GLU A N 1
ATOM 605 C CA . GLU A 1 78 ? -21.435 -13.144 19.433 1.00 54.09 78 GLU A CA 1
ATOM 606 C C . GLU A 1 78 ? -21.145 -14.315 18.471 1.00 54.09 78 GLU A C 1
ATOM 608 O O . GLU A 1 78 ? -20.102 -14.958 18.584 1.00 54.09 78 GLU A O 1
ATOM 613 N N . SER A 1 79 ? -22.027 -14.585 17.499 1.00 48.72 79 SER A N 1
ATOM 614 C CA . SER A 1 79 ? -21.895 -15.687 16.535 1.00 48.72 79 SER A CA 1
ATOM 615 C C . SER A 1 79 ? -21.881 -15.175 15.092 1.00 48.72 79 SER A C 1
ATOM 617 O O . SER A 1 79 ? -22.823 -14.527 14.639 1.00 48.72 79 SER A O 1
ATOM 619 N N . TYR A 1 80 ? -20.816 -15.491 14.347 1.00 44.25 80 TYR A N 1
ATOM 620 C CA . TYR A 1 80 ? -20.588 -14.998 12.979 1.00 44.25 80 TYR A CA 1
ATOM 621 C C . TYR A 1 80 ? -21.642 -15.495 11.967 1.00 44.25 80 TYR A C 1
ATOM 623 O O . TYR A 1 80 ? -21.974 -14.777 11.028 1.00 44.25 80 TYR A O 1
ATOM 631 N N . ASP A 1 81 ? -22.215 -16.684 12.187 1.00 43.72 81 ASP A N 1
ATOM 632 C CA . ASP A 1 81 ? -23.233 -17.289 11.307 1.00 43.72 81 ASP A CA 1
ATOM 633 C C . ASP A 1 81 ? -24.674 -16.815 11.600 1.00 43.72 81 ASP A C 1
ATOM 635 O O . ASP A 1 81 ? -25.594 -17.088 10.822 1.00 43.72 81 ASP A O 1
ATOM 639 N N . ASP A 1 82 ? -24.880 -16.092 12.709 1.00 51.47 82 ASP A N 1
ATOM 640 C CA . ASP A 1 82 ? -26.196 -15.763 13.279 1.00 51.47 82 ASP A CA 1
ATOM 641 C C . ASP A 1 82 ? -26.489 -14.249 13.342 1.00 51.47 82 ASP A C 1
ATOM 643 O O . ASP A 1 82 ? -27.466 -13.827 13.971 1.00 51.47 82 ASP A O 1
ATOM 647 N N . GLN A 1 83 ? -25.682 -13.426 12.658 1.00 56.25 83 GLN A N 1
ATOM 648 C CA . GLN A 1 83 ? -25.859 -11.973 12.629 1.00 56.25 83 GLN A CA 1
ATOM 649 C C . GLN A 1 83 ? -27.249 -11.580 12.113 1.00 56.25 83 GLN A C 1
ATOM 651 O O . GLN A 1 83 ? -27.669 -11.937 11.005 1.00 56.25 83 GLN A O 1
ATOM 656 N N . ILE A 1 84 ? -27.979 -10.811 12.922 1.00 56.62 84 ILE A N 1
ATOM 657 C CA . ILE A 1 84 ? -29.318 -10.350 12.569 1.00 56.62 84 ILE A CA 1
ATOM 658 C C . ILE A 1 84 ? -29.208 -9.176 11.591 1.00 56.62 84 ILE A C 1
ATOM 660 O O . ILE A 1 84 ? -28.888 -8.058 11.978 1.00 56.62 84 ILE A O 1
ATOM 664 N N . SER A 1 85 ? -29.542 -9.416 10.322 1.00 50.94 85 SER A N 1
ATOM 665 C CA . SER A 1 85 ? -29.518 -8.383 9.273 1.00 50.94 85 SER A CA 1
ATOM 666 C C . SER A 1 85 ? -30.691 -7.398 9.362 1.00 50.94 85 SER A C 1
ATOM 668 O O . SER A 1 85 ? -30.596 -6.267 8.897 1.00 50.94 85 SER A O 1
ATOM 670 N N . CYS A 1 86 ? -31.826 -7.827 9.922 1.00 51.44 86 CYS A N 1
ATOM 671 C CA . CYS A 1 86 ? -33.023 -7.001 10.067 1.00 51.44 86 CYS A CA 1
ATOM 672 C C . CYS A 1 86 ? -33.917 -7.536 11.194 1.00 51.44 86 CYS A C 1
ATOM 674 O O . CYS A 1 86 ? -34.289 -8.714 11.185 1.00 51.44 86 CYS A O 1
ATOM 676 N N . VAL A 1 87 ? -34.301 -6.668 12.136 1.00 57.12 87 VAL A N 1
ATOM 677 C CA . VAL A 1 87 ? -35.299 -6.962 13.177 1.00 57.12 87 VAL A CA 1
ATOM 678 C C . VAL A 1 87 ? -36.604 -6.260 12.832 1.00 57.12 87 VAL A C 1
ATOM 680 O O . VAL A 1 87 ? -36.634 -5.047 12.643 1.00 57.12 87 VAL A O 1
ATOM 683 N N . ILE A 1 88 ? -37.707 -7.009 12.805 1.00 57.16 88 ILE A N 1
ATOM 684 C CA . ILE A 1 88 ? -39.051 -6.424 12.726 1.00 57.16 88 ILE A CA 1
ATOM 685 C C . ILE A 1 88 ? -39.818 -6.810 13.979 1.00 57.16 88 ILE A C 1
ATOM 687 O O . ILE A 1 88 ? -40.185 -7.973 14.159 1.00 57.16 88 ILE A O 1
ATOM 691 N N . ALA A 1 89 ? -40.088 -5.808 14.810 1.00 53.06 89 ALA A N 1
ATOM 692 C CA . ALA A 1 89 ? -40.906 -5.925 16.004 1.00 53.06 89 ALA A CA 1
ATOM 693 C C . ALA A 1 89 ? -42.344 -5.487 15.709 1.00 53.06 89 ALA A C 1
ATOM 695 O O . ALA A 1 89 ? -42.588 -4.480 15.043 1.00 53.06 89 ALA A O 1
ATOM 696 N N . GLY A 1 90 ? -43.317 -6.243 16.207 1.00 51.22 90 GLY A N 1
ATOM 697 C CA . GLY A 1 90 ? -44.722 -5.863 16.133 1.00 51.22 90 GLY A CA 1
ATOM 698 C C . GLY A 1 90 ? -45.465 -6.299 17.383 1.00 51.22 90 GLY A C 1
ATOM 699 O O . GLY A 1 90 ? -45.438 -7.478 17.737 1.00 51.22 90 GLY A O 1
ATOM 700 N N . ILE A 1 91 ? -46.155 -5.353 18.020 1.00 49.34 91 ILE A N 1
ATOM 701 C CA . ILE A 1 91 ? -47.051 -5.611 19.148 1.00 49.34 91 ILE A CA 1
ATOM 702 C C . ILE A 1 91 ? -48.481 -5.424 18.647 1.00 49.34 91 ILE A C 1
ATOM 704 O O . ILE A 1 91 ? -48.836 -4.372 18.115 1.00 49.34 91 ILE A O 1
ATOM 708 N N . SER A 1 92 ? -49.307 -6.460 18.792 1.00 46.19 92 SER A N 1
ATOM 709 C CA . SER A 1 92 ? -50.734 -6.391 18.489 1.00 46.19 92 SER A CA 1
ATOM 710 C C . SER A 1 92 ? -51.515 -6.685 19.759 1.00 46.19 92 SER A C 1
ATOM 712 O O . SER A 1 92 ? -51.502 -7.810 20.252 1.00 46.19 92 SER A O 1
ATOM 714 N N . VAL A 1 93 ? -52.192 -5.668 20.291 1.00 43.38 93 VAL A N 1
ATOM 715 C CA . VAL A 1 93 ? -53.138 -5.840 21.396 1.00 43.38 93 VAL A CA 1
ATOM 716 C C . VAL A 1 93 ? -54.460 -6.271 20.776 1.00 43.38 93 VAL A C 1
ATOM 718 O O . VAL A 1 93 ? -55.299 -5.451 20.407 1.00 43.38 93 VAL A O 1
ATOM 721 N N . VAL A 1 94 ? -54.608 -7.572 20.536 1.00 42.97 94 VAL A N 1
ATOM 722 C CA . VAL A 1 94 ? -55.869 -8.110 20.028 1.00 42.97 94 VAL A CA 1
ATOM 723 C C . VAL A 1 94 ? -56.805 -8.251 21.220 1.00 42.97 94 VAL A C 1
ATOM 725 O O . VAL A 1 94 ? -56.535 -9.036 22.124 1.00 42.97 94 VAL A O 1
ATOM 728 N N . ASN A 1 95 ? -57.906 -7.499 21.222 1.00 39.50 95 ASN A N 1
ATOM 729 C CA . ASN A 1 95 ? -58.986 -7.689 22.184 1.00 39.50 95 ASN A CA 1
ATOM 730 C C . ASN A 1 95 ? -59.691 -9.014 21.839 1.00 39.50 95 ASN A C 1
ATOM 732 O O . ASN A 1 95 ? -60.601 -9.060 21.008 1.00 39.50 95 ASN A O 1
ATOM 736 N N . LEU A 1 96 ? -59.161 -10.120 22.359 1.00 42.81 96 LEU A N 1
ATOM 737 C CA . LEU A 1 96 ? -59.659 -11.463 22.099 1.00 42.81 96 LEU A CA 1
ATOM 738 C C . LEU A 1 96 ? -60.786 -11.749 23.092 1.00 42.81 96 LEU A C 1
ATOM 740 O O . LEU A 1 96 ? -60.541 -12.140 24.229 1.00 42.81 96 LEU A O 1
ATOM 744 N N . GLY A 1 97 ? -62.032 -11.578 22.649 1.00 39.28 97 GLY A N 1
ATOM 745 C CA . GLY A 1 97 ? -63.162 -12.233 23.310 1.00 39.28 97 GLY A CA 1
ATOM 746 C C . GLY A 1 97 ? -62.965 -13.762 23.363 1.00 39.28 97 GLY A C 1
ATOM 747 O O . GLY A 1 97 ? -62.121 -14.301 22.636 1.00 39.28 97 GLY A O 1
ATOM 748 N N . PRO A 1 98 ? -63.724 -14.483 24.210 1.00 34.16 98 PRO A N 1
ATOM 749 C CA . PRO A 1 98 ? -63.540 -15.916 24.411 1.00 34.16 98 PRO A CA 1
ATOM 750 C C . PRO A 1 98 ? -63.680 -16.703 23.099 1.00 34.16 98 PRO A C 1
ATOM 752 O O . PRO A 1 98 ? -64.571 -16.467 22.283 1.00 34.16 98 PRO A O 1
ATOM 755 N N . TYR A 1 99 ? -62.753 -17.640 22.913 1.00 37.72 99 TYR A N 1
ATOM 756 C CA . TYR A 1 99 ? -62.597 -18.494 21.739 1.00 37.72 99 TYR A CA 1
ATOM 757 C C . TYR A 1 99 ? -63.876 -19.284 21.415 1.00 37.72 99 TYR A C 1
ATOM 759 O O . TYR A 1 99 ? -64.351 -20.067 22.235 1.00 37.72 99 TYR A O 1
ATOM 767 N N . THR A 1 100 ? -64.385 -19.142 20.188 1.00 30.34 100 THR A N 1
ATOM 768 C CA . THR A 1 100 ? -65.262 -20.140 19.555 1.00 30.34 100 THR A CA 1
ATOM 769 C C . THR A 1 100 ? -64.630 -20.582 18.230 1.00 30.34 100 THR A C 1
ATOM 771 O O . THR A 1 100 ? -64.251 -19.730 17.422 1.00 30.34 100 THR A O 1
ATOM 774 N N . PRO A 1 101 ? -64.449 -21.894 17.995 1.00 35.88 101 PRO A N 1
ATOM 775 C CA . PRO A 1 101 ? -63.821 -22.395 16.781 1.00 35.88 101 PRO A CA 1
ATOM 776 C C . PRO A 1 101 ? -64.851 -22.440 15.645 1.00 35.88 101 PRO A C 1
ATOM 778 O O . PRO A 1 101 ? -65.468 -23.473 15.404 1.00 35.88 101 PRO A O 1
ATOM 781 N N . ASP A 1 102 ? -65.047 -21.323 14.942 1.00 31.38 102 ASP A N 1
ATOM 782 C CA . ASP A 1 102 ? -65.768 -21.305 13.662 1.00 31.38 102 ASP A CA 1
ATOM 783 C C . ASP A 1 102 ? -64.785 -21.032 12.503 1.00 31.38 102 ASP A C 1
ATOM 785 O O . ASP A 1 102 ? -64.231 -19.930 12.411 1.00 31.38 102 ASP A O 1
ATOM 789 N N . PRO A 1 103 ? -64.565 -21.992 11.581 1.00 35.19 103 PRO A N 1
ATOM 790 C CA . PRO A 1 103 ? -63.670 -21.829 10.433 1.00 35.19 103 PRO A CA 1
ATOM 791 C C . PRO A 1 103 ? -64.119 -20.762 9.418 1.00 35.19 103 PRO A C 1
ATOM 793 O O . PRO A 1 103 ? -63.373 -20.466 8.484 1.00 35.19 103 PRO A O 1
ATOM 796 N N . LYS A 1 104 ? -65.329 -20.195 9.546 1.00 30.98 104 LYS A N 1
ATOM 797 C CA . LYS A 1 104 ? -65.877 -19.203 8.602 1.00 30.98 104 LYS A CA 1
ATOM 798 C C . LYS A 1 104 ? -65.881 -17.758 9.110 1.00 30.98 104 LYS A C 1
ATOM 800 O O . LYS A 1 104 ? -66.251 -16.859 8.351 1.00 30.98 104 LYS A O 1
ATOM 805 N N . ALA A 1 105 ? -65.385 -17.483 10.315 1.00 32.91 105 ALA A N 1
ATOM 806 C CA . ALA A 1 105 ? -65.305 -16.130 10.872 1.00 32.91 105 ALA A CA 1
ATOM 807 C C . ALA A 1 105 ? -64.083 -15.321 10.366 1.00 32.91 105 ALA A C 1
ATOM 809 O O . ALA A 1 105 ? -63.373 -14.684 11.135 1.00 32.91 105 ALA A O 1
ATOM 810 N N . TYR A 1 106 ? -63.835 -15.298 9.051 1.00 35.41 106 TYR A N 1
ATOM 811 C CA . TYR A 1 106 ? -62.850 -14.404 8.411 1.00 35.41 106 TYR A CA 1
ATOM 812 C C . TYR A 1 106 ? -63.489 -13.100 7.898 1.00 35.41 106 TYR A C 1
ATOM 814 O O . TYR A 1 106 ? -63.111 -12.565 6.855 1.00 35.41 106 TYR A O 1
ATOM 822 N N . ARG A 1 107 ? -64.478 -12.554 8.614 1.00 28.19 107 ARG A N 1
ATOM 823 C CA . ARG A 1 107 ? -65.028 -11.224 8.315 1.00 28.19 107 ARG A CA 1
ATOM 824 C C . ARG A 1 107 ? -65.127 -10.391 9.582 1.00 28.19 107 ARG A C 1
ATOM 826 O O . ARG A 1 107 ? -65.976 -10.639 10.425 1.00 28.19 107 ARG A O 1
ATOM 833 N N . GLY A 1 108 ? -64.274 -9.370 9.653 1.00 26.42 108 GLY A N 1
ATOM 834 C CA . GLY A 1 108 ? -64.407 -8.268 10.603 1.00 26.42 108 GLY A CA 1
ATOM 835 C C . GLY A 1 108 ? -63.364 -8.251 11.714 1.00 26.42 108 GLY A C 1
ATOM 836 O O . GLY A 1 108 ? -63.716 -8.328 12.886 1.00 26.42 108 GLY A O 1
ATOM 837 N N . TRP A 1 109 ? -62.086 -8.060 11.369 1.00 30.86 109 TRP A N 1
ATOM 838 C CA . TRP A 1 109 ? -61.144 -7.461 12.319 1.00 30.86 109 TRP A CA 1
ATOM 839 C C . TRP A 1 109 ? -61.587 -6.011 12.535 1.00 30.86 109 TRP A C 1
ATOM 841 O O . TRP A 1 109 ? -61.255 -5.131 11.742 1.00 30.86 109 TRP A O 1
ATOM 851 N N . ASN A 1 110 ? -62.394 -5.752 13.563 1.00 24.53 110 ASN A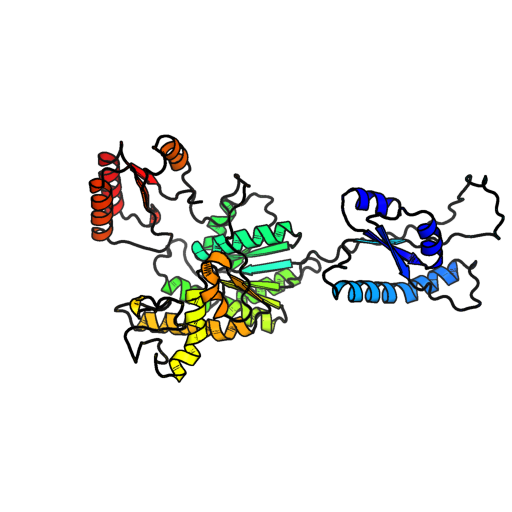 N 1
ATOM 852 C CA . ASN A 1 110 ? -62.694 -4.386 13.976 1.00 24.53 110 ASN A CA 1
ATOM 853 C C . ASN A 1 110 ? -61.449 -3.816 14.666 1.00 24.53 110 ASN A C 1
ATOM 855 O O . ASN A 1 110 ? -61.280 -3.936 15.877 1.00 24.53 110 ASN A O 1
ATOM 859 N N . TYR A 1 111 ? -60.571 -3.205 13.869 1.00 31.06 111 TYR A N 1
ATOM 860 C CA . TYR A 1 111 ? -59.460 -2.375 14.325 1.00 31.06 111 TYR A CA 1
ATOM 861 C C . TYR A 1 111 ? -60.014 -1.169 15.095 1.00 31.06 111 TYR A C 1
ATOM 863 O O . TYR A 1 111 ? -60.232 -0.097 14.537 1.00 31.06 111 TYR A O 1
ATOM 871 N N . ARG A 1 112 ? -60.276 -1.327 16.393 1.00 30.23 112 ARG A N 1
ATOM 872 C CA . ARG A 1 112 ? -60.468 -0.189 17.293 1.00 30.23 112 ARG A CA 1
ATOM 873 C C . ARG A 1 112 ? -59.174 0.004 18.072 1.00 30.23 112 ARG A C 1
ATOM 875 O O . ARG A 1 112 ? -58.892 -0.751 18.989 1.00 30.23 112 ARG A O 1
ATOM 882 N N . HIS A 1 113 ? -58.441 1.045 17.677 1.00 29.73 113 HIS A N 1
ATOM 883 C CA . HIS A 1 113 ? -57.179 1.530 18.249 1.00 29.73 113 HIS A CA 1
ATOM 884 C C . HIS A 1 113 ? -55.923 0.731 17.875 1.00 29.73 113 HIS A C 1
ATOM 886 O O . HIS A 1 113 ? -55.185 0.257 18.732 1.00 29.73 113 HIS A O 1
ATOM 892 N N . SER A 1 114 ? -55.592 0.681 16.583 1.00 31.05 114 SER A N 1
ATOM 893 C CA . SER A 1 114 ? -54.181 0.586 16.201 1.00 31.05 114 SER A CA 1
ATOM 894 C C . SER A 1 114 ? -53.522 1.943 16.458 1.00 31.05 114 SER A C 1
ATOM 896 O O . SER A 1 114 ? -53.580 2.831 15.608 1.00 31.05 114 SER A O 1
ATOM 898 N N . ARG A 1 115 ? -52.883 2.127 17.619 1.00 30.62 115 ARG A N 1
ATOM 899 C CA . ARG A 1 115 ? -51.727 3.028 17.644 1.00 30.62 115 ARG A CA 1
ATOM 900 C C . ARG A 1 115 ? -50.643 2.304 16.857 1.00 30.62 115 ARG A C 1
ATOM 902 O O . ARG A 1 115 ? -50.077 1.328 17.339 1.00 30.62 115 ARG A O 1
ATOM 909 N N . PHE A 1 116 ? -50.436 2.720 15.610 1.00 29.23 116 PHE A N 1
ATOM 910 C CA . PHE A 1 116 ? -49.203 2.392 14.914 1.00 29.23 116 PHE A CA 1
ATOM 911 C C . PHE A 1 116 ? -48.099 3.076 15.706 1.00 29.23 116 PHE A C 1
ATOM 913 O O . PHE A 1 116 ? -47.954 4.295 15.662 1.00 29.23 116 PHE A O 1
ATOM 920 N N . TRP A 1 117 ? -47.381 2.299 16.507 1.00 35.66 117 TRP A N 1
ATOM 921 C CA . TRP A 1 117 ? -46.073 2.727 16.952 1.00 35.66 117 TRP A CA 1
ATOM 922 C C . TRP A 1 117 ? -45.223 2.728 15.689 1.00 35.66 117 TRP A C 1
ATOM 924 O O . TRP A 1 117 ? -44.909 1.666 15.147 1.00 35.66 117 TRP A O 1
ATOM 934 N N . ASN A 1 118 ? -44.934 3.922 15.175 1.00 25.61 118 ASN A N 1
ATOM 935 C CA . ASN A 1 118 ? -43.767 4.104 14.333 1.00 25.61 118 ASN A CA 1
ATOM 936 C C . ASN A 1 118 ? -42.584 3.781 15.242 1.00 25.61 118 ASN A C 1
ATOM 938 O O . ASN A 1 118 ? -42.082 4.644 15.953 1.00 25.61 118 ASN A O 1
ATOM 942 N N . PHE A 1 119 ? -42.206 2.507 15.293 1.00 32.34 119 PHE A N 1
ATOM 943 C CA . PHE A 1 119 ? -40.834 2.180 15.604 1.00 32.34 119 PHE A CA 1
ATOM 944 C C . PHE A 1 119 ? -40.059 2.797 14.450 1.00 32.34 119 PHE A C 1
ATOM 946 O O . PHE A 1 119 ? -40.166 2.333 13.312 1.00 32.34 119 PHE A O 1
ATOM 953 N N . GLU A 1 120 ? -39.383 3.914 14.717 1.00 27.61 120 GLU A N 1
ATOM 954 C CA . GLU A 1 120 ? -38.256 4.293 13.884 1.00 27.61 120 GLU A CA 1
ATOM 955 C C . GLU A 1 120 ? -37.426 3.026 13.730 1.00 27.61 120 GLU A C 1
ATOM 957 O O . GLU A 1 120 ? -37.048 2.384 14.716 1.00 27.61 120 GLU A O 1
ATOM 962 N N . PHE A 1 121 ? -37.233 2.609 12.482 1.00 30.25 121 PHE A N 1
ATOM 963 C CA . PHE A 1 121 ? -36.137 1.721 12.179 1.00 30.25 121 PHE A CA 1
ATOM 964 C C . PHE A 1 121 ? -34.903 2.467 12.669 1.00 30.25 121 PHE A C 1
ATOM 966 O O . PHE A 1 121 ? -34.395 3.341 11.973 1.00 30.25 121 PHE A O 1
ATOM 973 N N . VAL A 1 122 ? -34.424 2.133 13.865 1.00 35.97 122 VAL A N 1
ATOM 974 C CA . VAL A 1 122 ? -33.016 2.319 14.166 1.00 35.97 122 VAL A CA 1
ATOM 975 C C . VAL A 1 122 ? -32.340 1.288 13.276 1.00 35.97 122 VAL A C 1
ATOM 977 O O . VAL A 1 122 ? -32.055 0.165 13.683 1.00 35.97 122 VAL A O 1
ATOM 980 N N . MET A 1 123 ? -32.180 1.641 11.997 1.00 35.81 123 MET A N 1
ATOM 981 C CA . MET A 1 123 ? -31.023 1.189 11.251 1.00 35.81 123 MET A CA 1
ATOM 982 C C . MET A 1 123 ? -29.880 1.469 12.217 1.00 35.81 123 MET A C 1
ATOM 984 O O . MET A 1 123 ? -29.668 2.632 12.565 1.00 35.81 123 MET A O 1
ATOM 988 N N . GLY A 1 124 ? -29.246 0.427 12.767 1.00 49.31 124 GLY A N 1
ATOM 989 C CA . GLY A 1 124 ? -28.000 0.644 13.495 1.00 49.31 124 GLY A CA 1
ATOM 990 C C . GLY A 1 124 ? -27.148 1.560 12.622 1.00 49.31 124 GLY A C 1
ATOM 991 O O . GLY A 1 124 ? -27.158 1.386 11.397 1.00 49.31 124 GLY A O 1
ATOM 992 N N . SER A 1 125 ? -26.537 2.589 13.214 1.00 65.00 125 SER A N 1
ATOM 993 C CA . SER A 1 125 ? -25.697 3.511 12.454 1.00 65.00 125 SER A CA 1
ATOM 994 C C . SER A 1 125 ? -24.777 2.687 11.561 1.00 65.00 125 SER A C 1
ATOM 996 O O . SER A 1 125 ? -24.196 1.689 12.003 1.00 65.00 125 SER A O 1
ATOM 998 N N . GLN A 1 126 ? -24.743 3.030 10.273 1.00 75.31 126 GLN A N 1
ATOM 999 C CA . GLN A 1 126 ? -23.938 2.290 9.313 1.00 75.31 126 GLN A CA 1
ATOM 1000 C C . GLN A 1 126 ? -22.499 2.256 9.850 1.00 75.31 126 GLN A C 1
ATOM 1002 O O . GLN A 1 126 ? -21.967 3.328 10.154 1.00 75.31 126 GLN A O 1
ATOM 1007 N N . PRO A 1 127 ? -21.869 1.074 10.009 1.00 88.00 127 PRO A N 1
ATOM 1008 C CA . PRO A 1 127 ? -20.507 0.996 10.513 1.00 88.00 127 PRO A CA 1
ATOM 1009 C C . PRO A 1 127 ? -19.614 1.936 9.709 1.00 88.00 127 PRO A C 1
ATOM 1011 O O . PRO A 1 127 ? -19.622 1.879 8.480 1.00 88.00 127 PRO A O 1
ATOM 1014 N N . HIS A 1 128 ? -18.890 2.823 10.388 1.00 92.75 128 HIS A N 1
ATOM 1015 C CA . HIS A 1 128 ? -18.089 3.850 9.735 1.00 92.75 128 HIS A CA 1
ATOM 1016 C C . HIS A 1 128 ? -16.614 3.643 10.046 1.00 92.75 128 HIS A C 1
ATOM 1018 O O . HIS A 1 128 ? -16.197 3.654 11.207 1.00 92.75 128 HIS A O 1
ATOM 1024 N N . VAL A 1 129 ? -15.820 3.456 8.996 1.00 96.12 129 VAL A N 1
ATOM 1025 C CA . VAL A 1 129 ? -14.371 3.325 9.101 1.00 96.12 129 VAL A CA 1
ATOM 1026 C C . VAL A 1 129 ? -13.673 4.536 8.502 1.00 96.12 129 VAL A C 1
ATOM 1028 O O . VAL A 1 129 ? -14.102 5.098 7.491 1.00 96.12 129 VAL A O 1
ATOM 1031 N N . LEU A 1 130 ? -12.581 4.926 9.146 1.00 97.12 130 LEU A N 1
ATOM 1032 C CA . LEU A 1 130 ? -11.671 5.947 8.657 1.00 97.12 130 LEU A CA 1
ATOM 1033 C C . LEU A 1 130 ? -10.457 5.251 8.044 1.00 97.12 130 LEU A C 1
ATOM 1035 O O . LEU A 1 130 ? -9.850 4.411 8.701 1.00 97.12 130 LEU A O 1
ATOM 1039 N N . VAL A 1 131 ? -10.101 5.588 6.810 1.00 97.69 131 VAL A N 1
ATOM 1040 C CA . VAL A 1 131 ? -8.987 4.971 6.085 1.00 97.69 131 VAL A CA 1
ATOM 1041 C C . VAL A 1 131 ? -7.915 6.019 5.818 1.00 97.69 131 VAL A C 1
ATOM 1043 O O . VAL A 1 131 ? -8.231 7.062 5.256 1.00 97.69 131 VAL A O 1
ATOM 1046 N N . ILE A 1 132 ? -6.663 5.764 6.205 1.00 95.31 132 ILE A N 1
ATOM 1047 C CA . ILE A 1 132 ? -5.541 6.690 5.989 1.00 95.31 132 ILE A CA 1
ATOM 1048 C C . ILE A 1 132 ? -4.329 5.975 5.356 1.00 95.31 132 ILE A C 1
ATOM 1050 O O . ILE A 1 132 ? -3.662 5.171 6.012 1.00 95.31 132 ILE A O 1
ATOM 1054 N N . PRO A 1 133 ? -4.023 6.242 4.075 1.00 93.56 133 PRO A N 1
ATOM 1055 C CA . PRO A 1 133 ? -2.826 5.762 3.408 1.00 93.56 133 PRO A CA 1
ATOM 1056 C C . PRO A 1 133 ? -1.617 6.655 3.696 1.00 93.56 133 PRO A C 1
ATOM 1058 O O . PRO A 1 133 ? -1.747 7.828 4.058 1.00 93.56 133 PRO A O 1
ATOM 1061 N N . PHE A 1 134 ? -0.426 6.127 3.423 1.00 89.00 134 PHE A N 1
ATOM 1062 C CA . PHE A 1 134 ? 0.732 6.980 3.173 1.00 89.00 134 PHE A CA 1
ATOM 1063 C C . PHE A 1 134 ? 0.516 7.771 1.872 1.00 89.00 134 PHE A C 1
ATOM 1065 O O . PHE A 1 134 ? -0.039 7.220 0.916 1.00 89.00 134 PHE A O 1
ATOM 1072 N N . PRO A 1 135 ? 0.931 9.047 1.795 1.00 85.69 135 PRO A N 1
ATOM 1073 C CA . PRO A 1 135 ? 0.651 9.928 0.662 1.00 85.69 135 PRO A CA 1
ATOM 1074 C C . PRO A 1 135 ? 1.524 9.629 -0.572 1.00 85.69 135 PRO A C 1
ATOM 1076 O O . PRO A 1 135 ? 2.185 10.511 -1.105 1.00 85.69 135 PRO A O 1
ATOM 1079 N N . ALA A 1 136 ? 1.524 8.387 -1.050 1.00 85.81 136 ALA A N 1
ATOM 1080 C CA . ALA A 1 136 ? 2.202 7.976 -2.274 1.00 85.81 136 ALA A CA 1
ATOM 1081 C C . ALA A 1 136 ? 1.314 7.043 -3.103 1.00 85.81 136 ALA A C 1
ATOM 1083 O O . ALA A 1 136 ? 0.519 6.277 -2.560 1.00 85.81 136 ALA A O 1
ATOM 1084 N N . GLN A 1 137 ? 1.472 7.076 -4.429 1.00 86.38 137 GLN A N 1
ATOM 1085 C CA . GLN A 1 137 ? 0.615 6.352 -5.380 1.00 86.38 137 GLN A CA 1
ATOM 1086 C C . GLN A 1 137 ? 0.493 4.858 -5.048 1.00 86.38 137 GLN A C 1
ATOM 1088 O O . GLN A 1 137 ? -0.614 4.324 -5.002 1.00 86.38 137 GLN A O 1
ATOM 1093 N N . GLY A 1 138 ? 1.623 4.198 -4.768 1.00 88.88 138 GLY A N 1
ATOM 1094 C CA . GLY A 1 138 ? 1.673 2.769 -4.429 1.00 88.88 138 GLY A CA 1
ATOM 1095 C C . GLY A 1 138 ? 1.005 2.399 -3.100 1.00 88.88 138 GLY A C 1
ATOM 1096 O O . GLY A 1 138 ? 0.782 1.222 -2.847 1.00 88.88 138 GLY A O 1
ATOM 1097 N N . HIS A 1 139 ? 0.657 3.386 -2.272 1.00 92.50 139 HIS A N 1
ATOM 1098 C CA . HIS A 1 139 ? -0.021 3.208 -0.989 1.00 92.50 139 HIS A CA 1
ATOM 1099 C C . HIS A 1 139 ? -1.499 3.614 -1.076 1.00 92.50 139 HIS A C 1
ATOM 1101 O O . HIS A 1 139 ? -2.376 2.892 -0.601 1.00 92.50 139 HIS A O 1
ATOM 1107 N N . VAL A 1 140 ? -1.795 4.738 -1.740 1.00 91.75 140 VAL A N 1
ATOM 1108 C CA . VAL A 1 140 ? -3.165 5.242 -1.904 1.00 91.75 140 VAL A CA 1
ATOM 1109 C C . VAL A 1 140 ? -4.010 4.319 -2.773 1.00 91.75 140 VAL A C 1
ATOM 1111 O O . VAL A 1 140 ? -5.127 3.991 -2.379 1.00 91.75 140 VAL A O 1
ATOM 1114 N N . ALA A 1 141 ? -3.496 3.876 -3.923 1.00 91.12 141 ALA A N 1
ATOM 1115 C CA . ALA A 1 141 ? -4.254 3.032 -4.844 1.00 91.12 141 ALA A CA 1
ATOM 1116 C C . ALA A 1 141 ? -4.775 1.734 -4.192 1.00 91.12 141 ALA A C 1
ATOM 1118 O O . ALA A 1 141 ? -5.990 1.520 -4.211 1.00 91.12 141 ALA A O 1
ATOM 1119 N N . PRO A 1 142 ? -3.943 0.880 -3.557 1.00 93.31 142 PRO A N 1
ATOM 1120 C CA . PRO A 1 142 ? -4.447 -0.344 -2.937 1.00 93.31 142 PRO A CA 1
ATOM 1121 C C . PRO A 1 142 ? -5.410 -0.073 -1.772 1.00 93.31 142 PRO A C 1
ATOM 1123 O O . PRO A 1 142 ? -6.437 -0.741 -1.679 1.00 93.31 142 PRO A O 1
ATOM 1126 N N . LEU A 1 143 ? -5.161 0.935 -0.926 1.00 95.00 143 LEU A N 1
ATOM 1127 C CA . LEU A 1 143 ? -6.097 1.281 0.153 1.00 95.00 143 LEU A CA 1
ATOM 1128 C C . LEU A 1 143 ? -7.430 1.812 -0.375 1.00 95.00 143 LEU A C 1
ATOM 1130 O O . LEU A 1 143 ? -8.474 1.524 0.212 1.00 95.00 143 LEU A O 1
ATOM 1134 N N . MET A 1 144 ? -7.426 2.549 -1.486 1.00 93.06 144 MET A N 1
ATOM 1135 C CA . MET A 1 144 ? -8.659 2.994 -2.130 1.00 93.06 144 MET A CA 1
ATOM 1136 C C . MET A 1 144 ? -9.455 1.801 -2.669 1.00 93.06 144 MET A C 1
ATOM 1138 O O . MET A 1 144 ? -10.664 1.723 -2.469 1.00 93.06 144 MET A O 1
ATOM 1142 N N . LYS A 1 145 ? -8.787 0.817 -3.281 1.00 91.81 145 LYS A N 1
ATOM 1143 C CA . LYS A 1 145 ? -9.444 -0.415 -3.745 1.00 91.81 145 LYS A CA 1
ATOM 1144 C C . LYS A 1 145 ? -10.036 -1.226 -2.596 1.00 91.81 145 LYS A C 1
ATOM 1146 O O . LYS A 1 145 ? -11.188 -1.642 -2.681 1.00 91.81 145 LYS A O 1
ATOM 1151 N N . LEU A 1 146 ? -9.291 -1.391 -1.501 1.00 94.00 146 LEU A N 1
ATOM 1152 C CA . LEU A 1 146 ? -9.820 -2.005 -0.280 1.00 94.00 146 LEU A CA 1
ATOM 1153 C C . LEU A 1 146 ? -11.039 -1.229 0.243 1.00 94.00 146 LEU A C 1
ATOM 1155 O O . LEU A 1 146 ? -12.030 -1.827 0.644 1.00 94.00 146 LEU A O 1
ATOM 1159 N N . SER A 1 147 ? -10.993 0.102 0.194 1.00 94.12 147 SER A N 1
ATOM 1160 C CA . SER A 1 147 ? -12.100 0.963 0.623 1.00 94.12 147 SER A CA 1
ATOM 1161 C C . SER A 1 147 ? -13.365 0.751 -0.208 1.00 94.12 147 SER A C 1
ATOM 1163 O O . SER A 1 147 ? -14.453 0.696 0.358 1.00 94.12 147 SER A O 1
ATOM 1165 N N . HIS A 1 148 ? -13.241 0.566 -1.524 1.00 90.69 148 HIS A N 1
ATOM 1166 C CA . HIS A 1 148 ? -14.380 0.198 -2.369 1.00 90.69 148 HIS A CA 1
ATOM 1167 C C . HIS A 1 148 ? -14.955 -1.171 -1.992 1.00 90.69 148 HIS A C 1
ATOM 1169 O O . HIS A 1 148 ? -16.163 -1.288 -1.818 1.00 90.69 148 HIS A O 1
ATOM 1175 N N . GLN A 1 149 ? -14.106 -2.177 -1.760 1.00 89.88 149 GLN A N 1
ATOM 1176 C CA . GLN A 1 149 ? -14.578 -3.488 -1.299 1.00 89.88 149 GLN A CA 1
ATOM 1177 C C . GLN A 1 149 ? -15.296 -3.398 0.055 1.00 89.88 149 GLN A C 1
ATOM 1179 O O . GLN A 1 149 ? -16.301 -4.069 0.267 1.00 89.88 149 GLN A O 1
ATOM 1184 N N . ILE A 1 150 ? -14.822 -2.554 0.975 1.00 91.38 150 ILE A N 1
ATOM 1185 C CA . ILE A 1 150 ? -15.476 -2.306 2.269 1.00 91.38 150 ILE A CA 1
ATOM 1186 C C . ILE A 1 150 ? -16.857 -1.666 2.068 1.00 91.38 150 ILE A C 1
ATOM 1188 O O . ILE A 1 150 ? -17.835 -2.093 2.687 1.00 91.38 150 ILE A O 1
ATOM 1192 N N . VAL A 1 151 ? -16.953 -0.682 1.174 1.00 90.56 151 VAL A N 1
ATOM 1193 C CA . VAL A 1 151 ? -18.223 -0.051 0.795 1.00 90.56 151 VAL A CA 1
ATOM 1194 C C . VAL A 1 151 ? -19.212 -1.063 0.222 1.00 90.56 151 VAL A C 1
ATOM 1196 O O . VAL A 1 151 ? -20.386 -1.024 0.590 1.00 90.56 151 VAL A O 1
ATOM 1199 N N . ASP A 1 152 ? -18.755 -1.988 -0.624 1.00 87.12 152 ASP A N 1
ATOM 1200 C CA . ASP A 1 152 ? -19.604 -3.028 -1.222 1.00 87.12 152 ASP A CA 1
ATOM 1201 C C . ASP A 1 152 ? -20.247 -3.944 -0.159 1.00 87.12 152 ASP A C 1
ATOM 1203 O O . ASP A 1 152 ? -21.294 -4.543 -0.400 1.00 87.12 152 ASP A O 1
ATOM 1207 N N . HIS A 1 153 ? -19.674 -3.998 1.050 1.00 86.44 153 HIS A N 1
ATOM 1208 C CA . HIS A 1 153 ? -20.223 -4.706 2.212 1.00 86.44 153 HIS A CA 1
ATOM 1209 C C . HIS A 1 153 ? -21.123 -3.827 3.100 1.00 86.44 153 HIS A C 1
ATOM 1211 O O . HIS A 1 153 ? -21.469 -4.211 4.218 1.00 86.44 153 HIS A O 1
ATOM 1217 N N . GLY A 1 154 ? -21.521 -2.645 2.625 1.00 87.00 154 GLY A N 1
ATOM 1218 C CA . GLY A 1 154 ? -22.423 -1.747 3.340 1.00 87.00 154 GLY A CA 1
ATOM 1219 C C . GLY A 1 154 ? -21.767 -0.999 4.500 1.00 87.00 154 GLY A C 1
ATOM 1220 O O . GLY A 1 154 ? -22.480 -0.506 5.372 1.00 87.00 154 GLY A O 1
ATOM 1221 N N . ILE A 1 155 ? -20.438 -0.877 4.522 1.00 89.75 155 ILE A N 1
ATOM 1222 C CA . ILE A 1 155 ? -19.694 -0.109 5.528 1.00 89.75 155 ILE A CA 1
ATOM 1223 C C . ILE A 1 155 ? -19.381 1.277 4.959 1.00 89.75 155 ILE A C 1
ATOM 1225 O O . ILE A 1 155 ? -18.886 1.414 3.842 1.00 89.75 155 ILE A O 1
ATOM 1229 N N . LYS A 1 156 ? -19.655 2.328 5.731 1.00 92.88 156 LYS A N 1
ATOM 1230 C CA . LYS A 1 156 ? -19.315 3.700 5.356 1.00 92.88 156 LYS A CA 1
ATOM 1231 C C . LYS A 1 156 ? -17.805 3.898 5.454 1.00 92.88 156 LYS A C 1
ATOM 1233 O O . LYS A 1 156 ? -17.191 3.498 6.443 1.00 92.88 156 LYS A O 1
ATOM 1238 N N . VAL A 1 157 ? -17.218 4.571 4.466 1.00 94.88 157 VAL A N 1
ATOM 1239 C CA . VAL A 1 157 ? -15.782 4.874 4.444 1.00 94.88 157 VAL A CA 1
ATOM 1240 C C . VAL A 1 157 ? -15.549 6.374 4.329 1.00 94.88 157 VAL A C 1
ATOM 1242 O O . VAL A 1 157 ? -15.999 7.010 3.373 1.00 94.88 157 VAL A O 1
ATOM 1245 N N . THR A 1 158 ? -14.784 6.922 5.274 1.00 95.31 158 THR A N 1
ATOM 1246 C CA . THR A 1 158 ? -14.098 8.204 5.094 1.00 95.31 158 THR A CA 1
ATOM 1247 C C . THR A 1 158 ? -12.634 7.933 4.774 1.00 95.31 158 THR A C 1
ATOM 1249 O O . THR A 1 158 ? -11.922 7.332 5.573 1.00 95.31 158 THR A O 1
ATOM 1252 N N . PHE A 1 159 ? -12.184 8.373 3.606 1.00 95.25 159 PHE A N 1
ATOM 1253 C CA . PHE A 1 159 ? -10.822 8.194 3.128 1.00 95.25 159 PHE A CA 1
ATOM 1254 C C . PHE A 1 159 ? -10.048 9.503 3.279 1.00 95.25 159 PHE A C 1
ATOM 1256 O O . PHE A 1 159 ? -10.389 10.524 2.677 1.00 95.25 159 PHE A O 1
ATOM 1263 N N . VAL A 1 160 ? -9.028 9.474 4.126 1.00 93.25 160 VAL A N 1
ATOM 1264 C CA . VAL A 1 160 ? -8.210 10.623 4.500 1.00 93.25 160 VAL A CA 1
ATOM 1265 C C . VAL A 1 160 ? -7.001 10.687 3.587 1.00 93.25 160 VAL A C 1
ATOM 1267 O O . VAL A 1 160 ? -6.264 9.718 3.475 1.00 93.25 160 VAL A O 1
ATOM 1270 N N . THR A 1 161 ? -6.750 11.829 2.965 1.00 88.44 161 THR A N 1
ATOM 1271 C CA . THR A 1 161 ? -5.508 12.087 2.226 1.00 88.44 161 THR A CA 1
ATOM 1272 C C . THR A 1 161 ? -4.874 13.381 2.699 1.00 88.44 161 THR A C 1
ATOM 1274 O O . THR A 1 161 ? -5.410 14.067 3.564 1.00 88.44 161 THR A O 1
ATOM 1277 N N . THR A 1 162 ? -3.739 13.761 2.126 1.00 85.00 162 THR A N 1
ATOM 1278 C CA . THR A 1 162 ? -3.289 15.148 2.249 1.00 85.00 162 THR A CA 1
ATOM 1279 C C . THR A 1 162 ? -4.103 16.075 1.353 1.00 85.00 162 THR A C 1
ATOM 1281 O O . THR A 1 162 ? -4.766 15.590 0.433 1.00 85.00 162 THR A O 1
ATOM 1284 N N . GLU A 1 163 ? -4.061 17.384 1.595 1.00 84.25 163 GLU A N 1
ATOM 1285 C CA . GLU A 1 163 ? -4.699 18.402 0.745 1.00 84.25 163 GLU A CA 1
ATOM 1286 C C . GLU A 1 163 ? -4.245 18.312 -0.716 1.00 84.25 163 GLU A C 1
ATOM 1288 O O . GLU A 1 163 ? -5.091 18.247 -1.613 1.00 84.25 163 GLU A O 1
ATOM 1293 N N . PHE A 1 164 ? -2.939 18.182 -0.959 1.00 77.94 164 PHE A N 1
ATOM 1294 C CA . PHE A 1 164 ? -2.394 18.033 -2.308 1.00 77.94 164 PHE A CA 1
ATOM 1295 C C . PHE A 1 164 ? -2.951 16.806 -3.046 1.00 77.94 164 PHE A C 1
ATOM 1297 O O . PHE A 1 164 ? -3.413 16.893 -4.188 1.00 77.94 164 PHE A O 1
ATOM 1304 N N . ILE A 1 165 ? -2.952 15.642 -2.388 1.00 80.38 165 ILE A N 1
ATOM 1305 C CA . ILE A 1 165 ? -3.479 14.405 -2.981 1.00 80.38 165 ILE A CA 1
ATOM 1306 C C . ILE A 1 165 ? -4.995 14.487 -3.137 1.00 80.38 165 ILE A C 1
ATOM 1308 O O . ILE A 1 165 ? -5.535 14.017 -4.139 1.00 80.38 165 ILE A O 1
ATOM 1312 N N . ASN A 1 166 ? -5.685 15.110 -2.181 1.00 84.25 166 ASN A N 1
ATOM 1313 C CA . ASN A 1 166 ? -7.131 15.269 -2.228 1.00 84.25 166 ASN A CA 1
ATOM 1314 C C . ASN A 1 166 ? -7.549 16.037 -3.485 1.00 84.25 166 ASN A C 1
ATOM 1316 O O . ASN A 1 166 ? -8.447 15.593 -4.194 1.00 84.25 166 ASN A O 1
ATOM 1320 N N . ALA A 1 167 ? -6.848 17.125 -3.820 1.00 81.75 167 ALA A N 1
ATOM 1321 C CA . ALA A 1 167 ? -7.105 17.890 -5.038 1.00 81.75 167 ALA A CA 1
ATOM 1322 C C . ALA A 1 167 ? -6.970 17.029 -6.310 1.00 81.75 167 ALA A C 1
ATOM 1324 O O . ALA A 1 167 ? -7.808 17.105 -7.212 1.00 81.75 167 ALA A O 1
ATOM 1325 N N . ARG A 1 168 ? -5.960 16.149 -6.369 1.00 80.12 168 ARG A N 1
ATOM 1326 C CA . ARG A 1 168 ? -5.747 15.236 -7.508 1.00 80.12 168 ARG A CA 1
ATOM 1327 C C . ARG A 1 168 ? -6.802 14.131 -7.604 1.00 80.12 168 ARG A C 1
ATOM 1329 O O . ARG A 1 168 ? -7.168 13.749 -8.712 1.00 80.12 168 ARG A O 1
ATOM 1336 N N . LEU A 1 169 ? -7.292 13.619 -6.475 1.00 81.75 169 LEU A N 1
ATOM 1337 C CA . LEU A 1 169 ? -8.298 12.551 -6.449 1.00 81.75 169 LEU A CA 1
ATOM 1338 C C . LEU A 1 169 ? -9.717 13.076 -6.667 1.00 81.75 169 LEU A C 1
ATOM 1340 O O . LEU A 1 169 ? -10.481 12.483 -7.423 1.00 81.75 169 LEU A O 1
ATOM 1344 N N . THR A 1 170 ? -10.075 14.201 -6.048 1.00 79.75 170 THR A N 1
ATOM 1345 C CA . THR A 1 170 ? -11.433 14.761 -6.099 1.00 79.75 170 THR A CA 1
ATOM 1346 C C . THR A 1 170 ? -11.855 15.122 -7.522 1.00 79.75 170 THR A C 1
ATOM 1348 O O . THR A 1 170 ? -13.015 14.947 -7.876 1.00 79.75 170 THR A O 1
ATOM 1351 N N . THR A 1 171 ? -10.919 15.542 -8.378 1.00 72.25 171 THR A N 1
ATOM 1352 C CA . THR A 1 171 ? -11.200 15.811 -9.802 1.00 72.25 171 THR A CA 1
ATOM 1353 C C . THR A 1 171 ? -11.572 14.564 -10.610 1.00 72.25 171 THR A C 1
ATOM 1355 O O . THR A 1 171 ? -12.151 14.693 -11.686 1.00 72.25 171 THR A O 1
ATOM 1358 N N . LYS A 1 172 ? -11.259 13.367 -10.104 1.00 71.88 172 LYS A N 1
ATOM 1359 C CA . LYS A 1 172 ? -11.478 12.083 -10.786 1.00 71.88 172 LYS A CA 1
ATOM 1360 C C . LYS A 1 172 ? -12.590 11.247 -10.172 1.00 71.88 172 LYS A C 1
ATOM 1362 O O . LYS A 1 172 ? -13.027 10.279 -10.785 1.00 71.88 172 LYS A O 1
ATOM 1367 N N . MET A 1 173 ? -13.031 11.588 -8.966 1.00 70.50 173 MET A N 1
ATOM 1368 C CA . MET A 1 173 ? -14.082 10.847 -8.282 1.00 70.50 173 MET A CA 1
ATOM 1369 C C . MET A 1 173 ? -15.465 11.301 -8.760 1.00 70.50 173 MET A C 1
ATOM 1371 O O . MET A 1 173 ? -15.709 12.503 -8.894 1.00 70.50 173 MET A O 1
ATOM 1375 N N . PRO A 1 174 ? -16.407 10.369 -8.987 1.00 69.88 174 PRO A N 1
ATOM 1376 C CA . PRO A 1 174 ? -17.770 10.729 -9.344 1.00 69.88 174 PRO A CA 1
ATOM 1377 C C . PRO A 1 174 ? -18.441 11.495 -8.197 1.00 69.88 174 PRO A C 1
ATOM 1379 O O . PRO A 1 174 ? -18.228 11.195 -7.022 1.00 69.88 174 PRO A O 1
ATOM 1382 N N . ALA A 1 175 ? -19.319 12.444 -8.538 1.00 67.31 175 ALA A N 1
ATOM 1383 C CA . ALA A 1 175 ? -20.026 13.282 -7.561 1.00 67.31 175 ALA A CA 1
ATOM 1384 C C . ALA A 1 175 ? -20.834 12.478 -6.519 1.00 67.31 175 ALA A C 1
ATOM 1386 O O . ALA A 1 175 ? -21.048 12.954 -5.409 1.00 67.31 175 ALA A O 1
ATOM 1387 N N . ASN A 1 176 ? -21.240 11.251 -6.865 1.00 70.62 176 ASN A N 1
ATOM 1388 C CA . ASN A 1 176 ? -21.974 10.327 -5.996 1.00 70.62 176 ASN A CA 1
ATOM 1389 C C . ASN A 1 176 ? -21.093 9.177 -5.478 1.00 70.62 176 ASN A C 1
ATOM 1391 O O . ASN A 1 176 ? -21.587 8.069 -5.273 1.00 70.62 176 ASN A O 1
ATOM 1395 N N . SER A 1 177 ? -19.786 9.405 -5.315 1.00 79.44 177 SER A N 1
ATOM 1396 C CA . SER A 1 177 ? -18.893 8.406 -4.730 1.00 79.44 177 SER A CA 1
ATOM 1397 C C . SER A 1 177 ? -19.404 7.960 -3.351 1.00 79.44 177 SER A C 1
ATOM 1399 O O . SER A 1 177 ? -19.670 8.810 -2.497 1.00 79.44 177 SER A O 1
ATOM 1401 N N . PRO A 1 178 ? -19.488 6.645 -3.089 1.00 84.75 178 PRO A N 1
ATOM 1402 C CA . PRO A 1 178 ? -19.853 6.130 -1.772 1.00 84.75 178 PRO A CA 1
ATOM 1403 C C . PRO A 1 178 ? -18.727 6.290 -0.732 1.00 84.75 178 PRO A C 1
ATOM 1405 O O . PRO A 1 178 ? -18.964 6.138 0.465 1.00 84.75 178 PRO A O 1
ATOM 1408 N N . ILE A 1 179 ? -17.508 6.616 -1.176 1.00 90.62 179 ILE A N 1
ATOM 1409 C CA . ILE A 1 179 ? -16.367 6.955 -0.321 1.00 90.62 179 ILE A CA 1
ATOM 1410 C C . ILE A 1 179 ? -16.325 8.471 -0.126 1.00 90.62 179 ILE A C 1
ATOM 1412 O O . ILE A 1 179 ? -16.262 9.224 -1.104 1.00 90.62 179 ILE A O 1
ATOM 1416 N N . ARG A 1 180 ? -16.295 8.915 1.135 1.00 91.56 180 ARG A N 1
ATOM 1417 C CA . ARG A 1 180 ? -16.122 10.324 1.506 1.00 91.56 180 ARG A CA 1
ATOM 1418 C C . ARG A 1 180 ? -14.636 10.667 1.567 1.00 91.56 180 ARG A C 1
ATOM 1420 O O . ARG A 1 180 ? -13.944 10.206 2.467 1.00 91.56 180 ARG A O 1
ATOM 1427 N N . LEU A 1 181 ? -14.155 11.517 0.664 1.00 91.12 181 LEU A N 1
ATOM 1428 C CA . LEU A 1 181 ? -12.788 12.036 0.731 1.00 91.12 181 LEU A CA 1
ATOM 1429 C C . LEU A 1 181 ? -12.688 13.214 1.702 1.00 91.12 181 LEU A C 1
ATOM 1431 O O . LEU A 1 181 ? -13.511 14.128 1.671 1.00 91.12 181 LEU A O 1
ATOM 1435 N N . VAL A 1 182 ? -11.656 13.204 2.541 1.00 91.19 182 VAL A N 1
ATOM 1436 C CA . VAL A 1 182 ? -11.293 14.316 3.431 1.00 91.19 182 VAL A CA 1
ATOM 1437 C C . VAL A 1 182 ? -9.786 14.538 3.388 1.00 91.19 182 VAL A C 1
ATOM 1439 O O . VAL A 1 182 ? -9.025 13.616 3.094 1.00 91.19 182 VAL A O 1
ATOM 1442 N N . SER A 1 183 ? -9.350 15.762 3.657 1.00 89.19 183 SER A N 1
ATOM 1443 C CA . SER A 1 183 ? -7.940 16.135 3.635 1.00 89.19 183 SER A CA 1
ATOM 1444 C C . SER A 1 183 ? -7.412 16.475 5.027 1.00 89.19 183 SER A C 1
ATOM 1446 O O . SER A 1 183 ? -8.139 16.999 5.871 1.00 89.19 183 SER A O 1
ATOM 1448 N N . LEU A 1 184 ? -6.128 16.195 5.239 1.00 86.94 184 LEU A N 1
ATOM 1449 C CA . LEU A 1 184 ? -5.310 16.763 6.304 1.00 86.94 184 LEU A CA 1
ATOM 1450 C C . LEU A 1 184 ? -4.345 17.796 5.709 1.00 86.94 184 LEU A C 1
ATOM 1452 O O . LEU A 1 184 ? -3.809 17.537 4.623 1.00 86.94 184 LEU A O 1
ATOM 1456 N N . PRO A 1 185 ? -4.056 18.894 6.429 1.00 81.19 185 PRO A N 1
ATOM 1457 C CA . PRO A 1 185 ? -3.022 19.840 6.027 1.00 81.19 185 PRO A CA 1
ATOM 1458 C C . PRO A 1 185 ? -1.687 19.112 5.872 1.00 81.19 185 PRO A C 1
ATOM 1460 O O . PRO A 1 185 ? -1.270 18.380 6.776 1.00 81.19 185 PRO A O 1
ATOM 1463 N N . ASP A 1 186 ? -1.020 19.267 4.731 1.00 69.06 186 ASP A N 1
ATOM 1464 C CA . ASP A 1 186 ? 0.310 18.695 4.502 1.00 69.06 186 ASP A CA 1
ATOM 1465 C C . ASP A 1 186 ? 1.457 19.680 4.672 1.00 69.06 186 ASP A C 1
ATOM 1467 O O . ASP A 1 186 ? 2.588 19.219 4.821 1.00 69.06 186 ASP A O 1
ATOM 1471 N N . GLY A 1 187 ? 1.165 20.983 4.741 1.00 63.19 187 GLY A N 1
ATOM 1472 C CA . GLY A 1 187 ? 2.181 22.027 4.870 1.00 63.19 187 GLY A CA 1
ATOM 1473 C C . GLY A 1 187 ? 3.109 22.096 3.657 1.00 63.19 187 GLY A C 1
ATOM 1474 O O . GLY A 1 187 ? 4.236 22.562 3.800 1.00 63.19 187 GLY A O 1
ATOM 1475 N N . LEU A 1 188 ? 2.656 21.577 2.511 1.00 59.81 188 LEU A N 1
ATOM 1476 C CA . LEU A 1 188 ? 3.378 21.576 1.246 1.00 59.81 188 LEU A CA 1
ATOM 1477 C C . LEU A 1 188 ? 2.756 22.625 0.324 1.00 59.81 188 LEU A C 1
ATOM 1479 O O . LEU A 1 188 ? 1.533 22.687 0.186 1.00 59.81 188 LEU A O 1
ATOM 1483 N N . GLU A 1 189 ? 3.589 23.441 -0.315 1.00 55.84 189 GLU A N 1
ATOM 1484 C CA . GLU A 1 189 ? 3.122 24.369 -1.343 1.00 55.84 189 GLU A CA 1
ATOM 1485 C C . GLU A 1 189 ? 2.860 23.611 -2.660 1.00 55.84 189 GLU A C 1
ATOM 1487 O O . GLU A 1 189 ? 3.453 22.556 -2.900 1.00 55.84 189 GLU A O 1
ATOM 1492 N N . PRO A 1 190 ? 2.012 24.128 -3.572 1.00 52.16 190 PRO A N 1
ATOM 1493 C CA . PRO A 1 190 ? 1.761 23.496 -4.874 1.00 52.16 190 PRO A CA 1
ATOM 1494 C C . PRO A 1 190 ? 3.025 23.270 -5.723 1.00 52.16 190 PRO A C 1
ATOM 1496 O O . PRO A 1 190 ? 3.009 22.438 -6.625 1.00 52.16 190 PRO A O 1
ATOM 1499 N N . GLU A 1 191 ? 4.086 24.032 -5.442 1.00 46.97 191 GLU A N 1
ATOM 1500 C CA . GLU A 1 191 ? 5.395 24.027 -6.112 1.00 46.97 191 GLU A CA 1
ATOM 1501 C C . GLU A 1 191 ? 6.399 23.053 -5.465 1.00 46.97 191 GLU A C 1
ATOM 1503 O O . GLU A 1 191 ? 7.449 22.776 -6.048 1.00 46.97 191 GLU A O 1
ATOM 1508 N N . ASP A 1 192 ? 6.080 22.498 -4.289 1.00 52.31 192 ASP A N 1
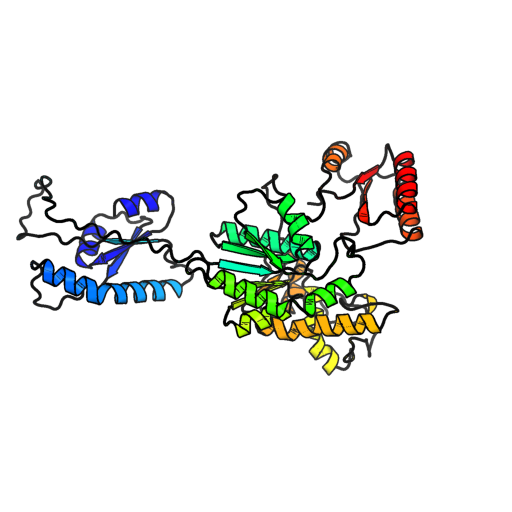ATOM 1509 C CA . ASP A 1 192 ? 6.830 21.411 -3.652 1.00 52.31 192 ASP A CA 1
ATOM 1510 C C . ASP A 1 192 ? 6.498 20.080 -4.348 1.00 52.31 192 ASP A C 1
ATOM 1512 O O . ASP A 1 192 ? 5.976 19.135 -3.746 1.00 52.31 192 ASP A O 1
ATOM 1516 N N . ASP A 1 193 ? 6.779 20.000 -5.651 1.00 50.25 193 ASP A N 1
ATOM 1517 C CA . ASP A 1 193 ? 6.683 18.749 -6.391 1.00 50.25 193 ASP A CA 1
ATOM 1518 C C . ASP A 1 193 ? 7.536 17.695 -5.667 1.00 50.25 193 ASP A C 1
ATOM 1520 O O . ASP A 1 193 ? 8.732 17.874 -5.425 1.00 50.25 193 ASP A O 1
ATOM 1524 N N . GLN A 1 194 ? 6.859 16.615 -5.263 1.00 53.03 194 GLN A N 1
ATOM 1525 C CA . GLN A 1 194 ? 7.257 15.574 -4.304 1.00 53.03 194 GLN A CA 1
ATOM 1526 C C . GLN A 1 194 ? 8.446 14.703 -4.751 1.00 53.03 194 GLN A C 1
ATOM 1528 O O . GLN A 1 194 ? 8.387 13.474 -4.725 1.00 53.03 194 GLN A O 1
ATOM 1533 N N . ILE A 1 195 ? 9.543 15.315 -5.172 1.00 53.25 195 ILE A N 1
ATOM 1534 C CA . ILE A 1 195 ? 10.781 14.611 -5.500 1.00 53.25 195 ILE A CA 1
ATOM 1535 C C . ILE A 1 195 ? 11.602 14.375 -4.222 1.00 53.25 195 ILE A C 1
ATOM 1537 O O . ILE A 1 195 ? 12.346 13.400 -4.129 1.00 53.25 195 ILE A O 1
ATOM 1541 N N . ASP A 1 196 ? 11.410 15.198 -3.187 1.00 63.09 196 ASP A N 1
ATOM 1542 C CA . ASP A 1 196 ? 12.086 15.019 -1.907 1.00 63.09 196 ASP A CA 1
ATOM 1543 C C . ASP A 1 196 ? 11.268 14.124 -0.961 1.00 63.09 196 ASP A C 1
ATOM 1545 O O . ASP A 1 196 ? 10.430 14.569 -0.170 1.00 63.09 196 ASP A O 1
ATOM 1549 N N . THR A 1 197 ? 11.535 12.820 -1.056 1.00 62.66 197 THR A N 1
ATOM 1550 C CA . THR A 1 197 ? 10.918 11.783 -0.214 1.00 62.66 197 THR A CA 1
ATOM 1551 C C . THR A 1 197 ? 11.103 12.080 1.283 1.00 62.66 197 THR A C 1
ATOM 1553 O O . THR A 1 197 ? 10.231 11.745 2.084 1.00 62.66 197 THR A O 1
ATOM 1556 N N . LEU A 1 198 ? 12.184 12.763 1.683 1.00 64.56 198 LEU A N 1
ATOM 1557 C CA . LEU A 1 198 ? 12.421 13.126 3.084 1.00 64.56 198 LEU A CA 1
ATOM 1558 C C . LEU A 1 198 ? 11.518 14.261 3.542 1.00 64.56 198 LEU A C 1
ATOM 1560 O O . LEU A 1 198 ? 10.976 14.184 4.642 1.00 64.56 198 LEU A O 1
ATOM 1564 N N . LYS A 1 199 ? 11.320 15.294 2.716 1.00 66.75 199 LYS A N 1
ATOM 1565 C CA . LYS A 1 199 ? 10.362 16.363 3.036 1.00 66.75 199 LYS A CA 1
ATOM 1566 C C . LYS A 1 199 ? 8.956 15.806 3.204 1.00 66.75 199 LYS A C 1
ATOM 1568 O O . LYS A 1 199 ? 8.277 16.198 4.146 1.00 66.75 199 LYS A O 1
ATOM 1573 N N . LEU A 1 200 ? 8.549 14.864 2.348 1.00 66.62 200 LEU A N 1
ATOM 1574 C CA . LEU A 1 200 ? 7.250 14.202 2.464 1.00 66.62 200 LEU A CA 1
ATOM 1575 C C . LEU A 1 200 ? 7.137 13.395 3.764 1.00 66.62 200 LEU A C 1
ATOM 1577 O O . LEU A 1 200 ? 6.127 13.488 4.453 1.00 66.62 200 LEU A O 1
ATOM 1581 N N . ILE A 1 201 ? 8.168 12.628 4.129 1.00 67.81 201 ILE A N 1
ATOM 1582 C CA . ILE A 1 201 ? 8.174 11.851 5.379 1.00 67.81 201 ILE A CA 1
ATOM 1583 C C . ILE A 1 201 ? 8.127 12.775 6.598 1.00 67.81 201 ILE A C 1
ATOM 1585 O O . ILE A 1 201 ? 7.301 12.562 7.486 1.00 67.81 201 ILE A O 1
ATOM 1589 N N . ASN A 1 202 ? 8.956 13.819 6.628 1.00 68.62 202 ASN A N 1
ATOM 1590 C CA . ASN A 1 202 ? 9.034 14.751 7.752 1.00 68.62 202 ASN A CA 1
ATOM 1591 C C . ASN A 1 202 ? 7.739 15.565 7.893 1.00 68.62 202 ASN A C 1
ATOM 1593 O O . ASN A 1 202 ? 7.150 15.612 8.975 1.00 68.62 202 ASN A O 1
ATOM 1597 N N . SER A 1 203 ? 7.217 16.114 6.788 1.00 65.81 203 SER A N 1
ATOM 1598 C CA . SER A 1 203 ? 5.944 16.848 6.795 1.00 65.81 203 SER A CA 1
ATOM 1599 C C . SER A 1 203 ? 4.769 15.952 7.180 1.00 65.81 203 SER A C 1
ATOM 1601 O O . SER A 1 203 ? 3.765 16.418 7.719 1.00 65.81 203 SER A O 1
ATOM 1603 N N . PHE A 1 204 ? 4.861 14.642 6.924 1.00 66.25 204 PHE A N 1
ATOM 1604 C CA . PHE A 1 204 ? 3.829 13.683 7.304 1.00 66.25 204 PHE A CA 1
ATOM 1605 C C . PHE A 1 204 ? 3.888 13.216 8.766 1.00 66.25 204 PHE A C 1
ATOM 1607 O O . PHE A 1 204 ? 2.947 12.565 9.223 1.00 66.25 204 PHE A O 1
ATOM 1614 N N . GLN A 1 205 ? 4.922 13.587 9.526 1.00 65.50 205 GLN A N 1
ATOM 1615 C CA . GLN A 1 205 ? 5.098 13.164 10.919 1.00 65.50 205 GLN A CA 1
ATOM 1616 C C . GLN A 1 205 ? 4.887 14.269 11.960 1.00 65.50 205 GLN A C 1
ATOM 1618 O O . GLN A 1 205 ? 4.365 13.975 13.033 1.00 65.50 205 GLN A O 1
ATOM 1623 N N . GLU A 1 206 ? 5.270 15.516 11.681 1.00 61.47 206 GLU A N 1
ATOM 1624 C CA . GLU A 1 206 ? 5.438 16.518 12.748 1.00 61.47 206 GLU A CA 1
ATOM 1625 C C . GLU A 1 206 ? 4.153 17.266 13.147 1.00 61.47 206 GLU A C 1
ATOM 1627 O O . GLU A 1 206 ? 4.041 17.713 14.285 1.00 61.47 206 GLU A O 1
ATOM 1632 N N . THR A 1 207 ? 3.153 17.368 12.262 1.00 58.12 207 THR A N 1
ATOM 1633 C CA . THR A 1 207 ? 1.950 18.203 12.492 1.00 58.12 207 THR A CA 1
ATOM 1634 C C . THR A 1 207 ? 0.618 17.466 12.354 1.00 58.12 207 THR A C 1
ATOM 1636 O O . THR A 1 207 ? -0.436 18.049 12.586 1.00 58.12 207 THR A O 1
ATOM 1639 N N . LYS A 1 208 ? 0.612 16.184 11.981 1.00 70.69 208 LYS A N 1
ATOM 1640 C CA . LYS A 1 208 ? -0.613 15.473 11.564 1.00 70.69 208 LYS A CA 1
ATOM 1641 C C . LYS A 1 208 ? -1.391 14.727 12.658 1.00 70.69 208 LYS A C 1
ATOM 1643 O O . LYS A 1 208 ? -2.604 14.621 12.485 1.00 70.69 208 LYS A O 1
ATOM 1648 N N . PRO A 1 209 ? -0.799 14.265 13.782 1.00 84.00 209 PRO A N 1
ATOM 1649 C CA . PRO A 1 209 ? -1.566 13.580 14.826 1.00 84.00 209 PRO A CA 1
ATOM 1650 C C . PRO A 1 209 ? -2.702 14.422 15.421 1.00 84.00 209 PRO A C 1
ATOM 1652 O O . PRO A 1 209 ? -3.804 13.903 15.593 1.00 84.00 209 PRO A O 1
ATOM 1655 N N . ASP A 1 210 ? -2.458 15.711 15.679 1.00 87.50 210 ASP A N 1
ATOM 1656 C CA . ASP A 1 210 ? -3.465 16.614 16.251 1.00 87.50 210 ASP A CA 1
ATOM 1657 C C . ASP A 1 210 ? -4.586 16.900 15.242 1.00 87.50 210 ASP A C 1
ATOM 1659 O O . ASP A 1 210 ? -5.753 16.677 15.546 1.00 87.50 210 ASP A O 1
ATOM 1663 N N . HIS A 1 211 ? -4.249 17.246 13.994 1.00 89.00 211 HIS A N 1
ATOM 1664 C CA . HIS A 1 211 ? -5.252 17.438 12.938 1.00 89.00 211 HIS A CA 1
ATOM 1665 C C . HIS A 1 211 ? -6.077 16.172 12.659 1.00 89.00 211 HIS A C 1
ATOM 1667 O O . HIS A 1 211 ? -7.270 16.253 12.369 1.00 89.00 211 HIS A O 1
ATOM 1673 N N . PHE A 1 212 ? -5.459 14.989 12.734 1.00 92.00 212 PHE A N 1
ATOM 1674 C CA . PHE A 1 212 ? -6.162 13.719 12.563 1.00 92.00 212 PHE A CA 1
ATOM 1675 C C . PHE A 1 212 ? -7.113 13.433 13.723 1.00 92.00 212 PHE A C 1
ATOM 1677 O O . PHE A 1 212 ? -8.239 12.987 13.500 1.00 92.00 212 PHE A O 1
ATOM 1684 N N . LYS A 1 213 ? -6.692 13.733 14.954 1.00 93.75 213 LYS A N 1
ATOM 1685 C CA . LYS A 1 213 ? -7.550 13.658 16.133 1.00 93.75 213 LYS A CA 1
ATOM 1686 C C . LYS A 1 213 ? -8.748 14.605 15.998 1.00 93.75 213 LYS A C 1
ATOM 1688 O O . LYS A 1 213 ? -9.881 14.149 16.135 1.00 93.75 213 LYS A O 1
ATOM 1693 N N . ASP A 1 214 ? -8.513 15.870 15.656 1.00 92.56 214 ASP A N 1
ATOM 1694 C CA . ASP A 1 214 ? -9.565 16.879 15.473 1.00 92.56 214 ASP A CA 1
ATOM 1695 C C . ASP A 1 214 ? -10.556 16.467 14.372 1.00 92.56 214 ASP A C 1
ATOM 1697 O O . ASP A 1 214 ? -11.770 16.634 14.507 1.00 92.56 214 ASP A O 1
ATOM 1701 N N . LEU A 1 215 ? -10.056 15.869 13.284 1.00 92.50 215 LEU A N 1
ATOM 1702 C CA . LEU A 1 215 ? -10.885 15.309 12.218 1.00 92.50 215 LEU A CA 1
ATOM 1703 C C . LEU A 1 215 ? -11.798 14.189 12.739 1.00 92.50 215 LEU A C 1
ATOM 1705 O O . LEU A 1 215 ? -12.990 14.183 12.423 1.00 92.50 215 LEU A O 1
ATOM 1709 N N . ILE A 1 216 ? -11.261 13.253 13.527 1.00 93.69 216 ILE A N 1
ATOM 1710 C CA . ILE A 1 216 ? -12.048 12.168 14.128 1.00 93.69 216 ILE A CA 1
ATOM 1711 C C . ILE A 1 216 ? -13.105 12.736 15.080 1.00 93.69 216 ILE A C 1
ATOM 1713 O O . ILE A 1 216 ? -14.258 12.309 15.025 1.00 93.69 216 ILE A O 1
ATOM 1717 N N . GLU A 1 217 ? -12.740 13.693 15.938 1.00 93.56 217 GLU A N 1
ATOM 1718 C CA . GLU A 1 217 ? -13.671 14.343 16.869 1.00 93.56 217 GLU A CA 1
ATOM 1719 C C . GLU A 1 217 ? -14.821 15.010 16.108 1.00 93.56 217 GLU A C 1
ATOM 1721 O O . GLU A 1 217 ? -15.983 14.693 16.360 1.00 93.56 217 GLU A O 1
ATOM 1726 N N . LYS A 1 218 ? -14.507 15.806 15.081 1.00 91.44 218 LYS A N 1
ATOM 1727 C CA . LYS A 1 218 ? -15.497 16.468 14.222 1.00 91.44 218 LYS A CA 1
ATOM 1728 C C . LYS A 1 218 ? -16.433 15.492 13.505 1.00 91.44 218 LYS A C 1
ATOM 1730 O O . LYS A 1 218 ? -17.612 15.785 13.334 1.00 91.44 218 LYS A O 1
ATOM 1735 N N . ILE A 1 219 ? -15.932 14.342 13.048 1.00 89.31 219 ILE A N 1
ATOM 1736 C CA . ILE A 1 219 ? -16.776 13.306 12.426 1.00 89.31 219 ILE A CA 1
ATOM 1737 C C . ILE A 1 219 ? -17.685 12.648 13.477 1.00 89.31 219 ILE A C 1
ATOM 1739 O O . ILE A 1 219 ? -18.851 12.366 13.204 1.00 89.31 219 ILE A O 1
ATOM 1743 N N . ASN A 1 220 ? -17.176 12.437 14.689 1.00 89.25 220 ASN A N 1
ATOM 1744 C CA . ASN A 1 220 ? -17.908 11.786 15.773 1.00 89.25 220 ASN A CA 1
ATOM 1745 C C . ASN A 1 220 ? -18.938 12.691 16.472 1.00 89.25 220 ASN A C 1
ATOM 1747 O O . ASN A 1 220 ? -19.792 12.170 17.189 1.00 89.25 220 ASN A O 1
ATOM 1751 N N . GLU A 1 221 ? -18.880 14.013 16.283 1.00 86.00 221 GLU A N 1
ATOM 1752 C CA . GLU A 1 221 ? -19.898 14.957 16.772 1.00 86.00 221 GLU A CA 1
ATOM 1753 C C . GLU A 1 221 ? -21.278 14.715 16.135 1.00 86.00 221 GLU A C 1
ATOM 1755 O O . GLU A 1 221 ? -22.305 14.938 16.779 1.00 86.00 221 GLU A O 1
ATOM 1760 N N . SER A 1 222 ? -21.330 14.211 14.898 1.00 72.25 222 SER A N 1
ATOM 1761 C CA . SER A 1 222 ? -22.572 13.716 14.296 1.00 72.25 222 SER A CA 1
ATOM 1762 C C . SER A 1 222 ? -22.919 12.327 14.836 1.00 72.25 222 SER A C 1
ATOM 1764 O O . SER A 1 222 ? -22.185 11.366 14.608 1.00 72.25 222 SER A O 1
ATOM 1766 N N . THR A 1 223 ? -24.061 12.204 15.522 1.00 59.59 223 THR A N 1
ATOM 1767 C CA . THR A 1 223 ? -24.491 10.967 16.207 1.00 59.59 223 THR A CA 1
ATOM 1768 C C . THR A 1 223 ? -24.623 9.751 15.288 1.00 59.59 223 THR A C 1
ATOM 1770 O O . THR A 1 223 ? -24.478 8.625 15.759 1.00 59.59 223 THR A O 1
ATOM 1773 N N . ASP A 1 224 ? -24.827 9.971 13.987 1.00 67.81 224 ASP A N 1
ATOM 1774 C CA . ASP A 1 224 ? -25.081 8.912 13.004 1.00 67.81 224 ASP A CA 1
ATOM 1775 C C . ASP A 1 224 ? -23.812 8.427 12.272 1.00 67.81 224 ASP A C 1
ATOM 1777 O O . ASP A 1 224 ? -23.859 7.421 11.569 1.00 67.81 224 ASP A O 1
ATOM 1781 N N . ASP A 1 225 ? -22.666 9.093 12.479 1.00 74.12 225 ASP A N 1
ATOM 1782 C CA . ASP A 1 225 ? -21.435 8.918 11.688 1.00 74.12 225 ASP A CA 1
ATOM 1783 C C . ASP A 1 225 ? -20.212 8.529 12.534 1.00 74.12 225 ASP A C 1
ATOM 1785 O O . ASP A 1 225 ? -19.068 8.730 12.119 1.00 74.12 225 ASP A O 1
ATOM 1789 N N . ARG A 1 226 ? -20.411 7.963 13.727 1.00 88.06 226 ARG A N 1
ATOM 1790 C CA . ARG A 1 226 ? -19.293 7.655 14.628 1.00 88.06 226 ARG A CA 1
ATOM 1791 C C . ARG A 1 226 ? -18.321 6.640 14.015 1.00 88.06 226 ARG A C 1
ATOM 1793 O O . ARG A 1 226 ? -18.703 5.518 13.690 1.00 88.06 226 ARG A O 1
ATOM 1800 N N . ILE A 1 227 ? -17.047 7.014 13.944 1.00 93.19 227 ILE A N 1
ATOM 1801 C CA . ILE A 1 227 ? -15.949 6.152 13.509 1.00 93.19 227 ILE A CA 1
ATOM 1802 C C . ILE A 1 227 ? -15.758 5.032 14.532 1.00 93.19 227 ILE A C 1
ATOM 1804 O O . ILE A 1 227 ? -15.487 5.283 15.709 1.00 93.19 227 ILE A O 1
ATOM 1808 N N . ILE A 1 228 ? -15.872 3.788 14.070 1.00 92.62 228 ILE A N 1
ATOM 1809 C CA . ILE A 1 228 ? -15.682 2.587 14.895 1.00 92.62 228 ILE A CA 1
ATOM 1810 C C . ILE A 1 228 ? -14.299 1.957 14.716 1.00 92.62 228 ILE A C 1
ATOM 1812 O O . ILE A 1 228 ? -13.854 1.195 15.575 1.00 92.62 228 ILE A O 1
ATOM 1816 N N . CYS A 1 229 ? -13.626 2.256 13.601 1.00 95.94 229 CYS A N 1
ATOM 1817 C CA . CYS A 1 229 ? -12.340 1.670 13.257 1.00 95.94 229 CYS A CA 1
ATOM 1818 C C . CYS A 1 229 ? -11.501 2.622 12.399 1.00 95.94 229 CYS A C 1
ATOM 1820 O O . CYS A 1 229 ? -12.024 3.261 11.484 1.00 95.94 229 CYS A O 1
ATOM 1822 N N . VAL A 1 230 ? -10.194 2.655 12.655 1.00 97.75 230 VAL A N 1
ATOM 1823 C CA . VAL A 1 230 ? -9.188 3.284 11.792 1.00 97.75 230 VAL A CA 1
ATOM 1824 C C . VAL A 1 230 ? -8.434 2.193 11.039 1.00 97.75 230 VAL A C 1
ATOM 1826 O O . VAL A 1 230 ? -7.824 1.324 11.653 1.00 97.75 230 VAL A O 1
ATOM 1829 N N . ILE A 1 231 ? -8.460 2.229 9.713 1.00 98.06 231 ILE A N 1
ATOM 1830 C CA . ILE A 1 231 ? -7.623 1.395 8.852 1.00 98.06 231 ILE A CA 1
ATOM 1831 C C . ILE A 1 231 ? -6.489 2.282 8.354 1.00 98.06 231 ILE A C 1
ATOM 1833 O O . ILE A 1 231 ? -6.733 3.257 7.647 1.00 98.06 231 ILE A O 1
ATOM 1837 N N . ALA A 1 232 ? -5.255 1.979 8.730 1.00 96.38 232 ALA A N 1
ATOM 1838 C CA . ALA A 1 232 ? -4.119 2.805 8.352 1.00 96.38 232 ALA A CA 1
ATOM 1839 C C . ALA A 1 232 ? -3.022 1.976 7.702 1.00 96.38 232 ALA A C 1
ATOM 1841 O O . ALA A 1 232 ? -2.789 0.818 8.054 1.00 96.38 232 ALA A O 1
ATOM 1842 N N . ASP A 1 233 ? -2.330 2.601 6.759 1.00 94.62 233 ASP A N 1
ATOM 1843 C CA . ASP A 1 233 ? -1.069 2.085 6.252 1.00 94.62 233 ASP A CA 1
ATOM 1844 C C . ASP A 1 233 ? -0.075 1.903 7.409 1.00 94.62 233 ASP A C 1
ATOM 1846 O O . ASP A 1 233 ? 0.038 2.780 8.269 1.00 94.62 233 ASP A O 1
ATOM 1850 N N . VAL A 1 234 ? 0.664 0.788 7.440 1.00 92.50 234 VAL A N 1
ATOM 1851 C CA . VAL A 1 234 ? 1.663 0.521 8.498 1.00 92.50 234 VAL A CA 1
ATOM 1852 C C . VAL A 1 234 ? 2.682 1.658 8.615 1.00 92.50 234 VAL A C 1
ATOM 1854 O O . VAL A 1 234 ? 3.178 1.946 9.706 1.00 92.50 234 VAL A O 1
ATOM 1857 N N . THR A 1 235 ? 2.979 2.330 7.504 1.00 88.06 235 THR A N 1
ATOM 1858 C CA . THR A 1 235 ? 3.926 3.440 7.479 1.00 88.06 235 THR A CA 1
ATOM 1859 C C . THR A 1 235 ? 3.358 4.718 8.119 1.00 88.06 235 THR A C 1
ATOM 1861 O O . THR A 1 235 ? 4.103 5.574 8.599 1.00 88.06 235 THR A O 1
ATOM 1864 N N . VAL A 1 236 ? 2.041 4.818 8.302 1.00 89.00 236 VAL A N 1
ATOM 1865 C CA . VAL A 1 236 ? 1.383 5.892 9.063 1.00 89.00 236 VAL A CA 1
ATOM 1866 C C . VAL A 1 236 ? 1.243 5.482 10.534 1.00 89.00 236 VAL A C 1
ATOM 1868 O O . VAL A 1 236 ? 0.175 5.521 11.138 1.00 89.00 236 VAL A O 1
ATOM 1871 N N . ALA A 1 237 ? 2.365 5.081 11.136 1.00 85.62 237 ALA A N 1
ATOM 1872 C CA . ALA A 1 237 ? 2.404 4.462 12.459 1.00 85.62 237 ALA A CA 1
ATOM 1873 C C . ALA A 1 237 ? 1.744 5.313 13.568 1.00 85.62 237 ALA A C 1
ATOM 1875 O O . ALA A 1 237 ? 1.127 4.780 14.487 1.00 85.62 237 ALA A O 1
ATOM 1876 N N . TRP A 1 238 ? 1.824 6.644 13.462 1.00 88.56 238 TRP A N 1
ATOM 1877 C CA . TRP A 1 238 ? 1.233 7.571 14.431 1.00 88.56 238 TRP A CA 1
ATOM 1878 C C . TRP A 1 238 ? -0.304 7.537 14.459 1.00 88.56 238 TRP A C 1
ATOM 1880 O O . TRP A 1 238 ? -0.892 7.888 15.482 1.00 88.56 238 TRP A O 1
ATOM 1890 N N . ALA A 1 239 ? -0.975 7.105 13.383 1.00 92.31 239 ALA A N 1
ATOM 1891 C CA . ALA A 1 239 ? -2.438 7.017 13.359 1.00 92.31 239 ALA A CA 1
ATOM 1892 C C . ALA A 1 239 ? -2.952 5.951 14.334 1.00 92.31 239 ALA A C 1
ATOM 1894 O O . ALA A 1 239 ? -4.023 6.118 14.919 1.00 92.31 239 ALA A O 1
ATOM 1895 N N . PHE A 1 240 ? -2.166 4.893 14.560 1.00 93.06 240 PHE A N 1
ATOM 1896 C CA . PHE A 1 240 ? -2.479 3.853 15.537 1.00 93.06 240 PHE A CA 1
ATOM 1897 C C . PHE A 1 240 ? -2.414 4.391 16.971 1.00 93.06 240 PHE A C 1
ATOM 1899 O O . PHE A 1 240 ? -3.336 4.144 17.744 1.00 93.06 240 PHE A O 1
ATOM 1906 N N . ASP A 1 241 ? -1.393 5.196 17.291 1.00 91.81 241 ASP A N 1
ATOM 1907 C CA . ASP A 1 241 ? -1.257 5.841 18.605 1.00 91.81 241 ASP A CA 1
ATOM 1908 C C . ASP A 1 241 ? -2.438 6.795 18.887 1.00 91.81 241 ASP A C 1
ATOM 1910 O O . ASP A 1 241 ? -2.928 6.885 20.015 1.00 91.81 241 ASP A O 1
ATOM 1914 N N . VAL A 1 242 ? -2.906 7.533 17.869 1.00 93.62 242 VAL A N 1
ATOM 1915 C CA . VAL A 1 242 ? -4.075 8.423 17.992 1.00 93.62 242 VAL A CA 1
ATOM 1916 C C . VAL A 1 242 ? -5.354 7.611 18.196 1.00 93.62 242 VAL A C 1
ATOM 1918 O O . VAL A 1 242 ? -6.104 7.894 19.130 1.00 93.62 242 VAL A O 1
ATOM 1921 N N . ALA A 1 243 ? -5.588 6.583 17.375 1.00 94.69 243 ALA A N 1
ATOM 1922 C CA . ALA A 1 243 ? -6.766 5.725 17.488 1.00 94.69 243 ALA A CA 1
ATOM 1923 C C . ALA A 1 243 ? -6.853 5.052 18.868 1.00 94.69 243 ALA A C 1
ATOM 1925 O O . ALA A 1 243 ? -7.914 5.085 19.495 1.00 94.69 243 ALA A O 1
ATOM 1926 N N . GLU A 1 244 ? -5.732 4.532 19.383 1.00 94.25 244 GLU A N 1
ATOM 1927 C CA . GLU A 1 244 ? -5.653 3.925 20.715 1.00 94.25 244 GLU A CA 1
ATOM 1928 C C . GLU A 1 244 ? -6.038 4.924 21.817 1.00 94.25 244 GLU A C 1
ATOM 1930 O O . GLU A 1 244 ? -6.911 4.632 22.637 1.00 94.25 244 GLU A O 1
ATOM 1935 N N . LYS A 1 245 ? -5.463 6.137 21.806 1.00 94.31 245 LYS A N 1
ATOM 1936 C CA . LYS A 1 245 ? -5.789 7.198 22.782 1.00 94.31 245 LYS A CA 1
ATOM 1937 C C . LYS A 1 245 ? -7.260 7.614 22.746 1.00 94.31 245 LYS A C 1
ATOM 1939 O O . LYS A 1 245 ? -7.788 8.070 23.757 1.00 94.31 245 LYS A O 1
ATOM 1944 N N . MET A 1 246 ? -7.911 7.469 21.595 1.00 94.00 246 MET A N 1
ATOM 1945 C CA . MET A 1 246 ? -9.334 7.757 21.407 1.00 94.00 246 MET A CA 1
ATOM 1946 C C . MET A 1 246 ? -10.243 6.550 21.692 1.00 94.00 246 MET A C 1
ATOM 1948 O O . MET A 1 246 ? -11.465 6.678 21.611 1.00 94.00 246 MET A O 1
ATOM 1952 N N . GLY A 1 247 ? -9.680 5.383 22.026 1.00 93.50 247 GLY A N 1
ATOM 1953 C CA . GLY A 1 247 ? -10.433 4.148 22.256 1.00 93.50 247 GLY A CA 1
ATOM 1954 C C . GLY A 1 247 ? -11.072 3.567 20.989 1.00 93.50 247 GLY A C 1
ATOM 1955 O O . GLY A 1 247 ? -12.092 2.883 21.079 1.00 93.50 247 GLY A O 1
ATOM 1956 N N . ILE A 1 248 ? -10.512 3.861 19.813 1.00 94.69 248 ILE A N 1
ATOM 1957 C CA . ILE A 1 248 ? -10.991 3.390 18.507 1.00 94.69 248 ILE A CA 1
ATOM 1958 C C . ILE A 1 248 ? -10.152 2.184 18.076 1.00 94.69 248 ILE A C 1
ATOM 1960 O O . ILE A 1 248 ? -8.927 2.203 18.180 1.00 94.69 248 ILE A O 1
ATOM 1964 N N . GLN A 1 249 ? -10.802 1.126 17.578 1.00 94.81 249 GLN A N 1
ATOM 1965 C CA . GLN A 1 249 ? -10.082 -0.048 17.072 1.00 94.81 249 GLN A CA 1
ATOM 1966 C C . GLN A 1 249 ? -9.264 0.322 15.835 1.00 94.81 249 GLN A C 1
ATOM 1968 O O . GLN A 1 249 ? -9.695 1.132 15.017 1.00 94.81 249 GLN A O 1
ATOM 1973 N N . SER A 1 250 ? -8.100 -0.296 15.673 1.00 96.44 250 SER A N 1
ATOM 1974 C CA . SER A 1 250 ? -7.247 -0.056 14.518 1.00 96.44 250 SER A CA 1
ATOM 1975 C C . SER A 1 250 ? -6.925 -1.332 13.750 1.00 96.44 250 SER A C 1
ATOM 1977 O O . SER A 1 250 ? -6.838 -2.429 14.308 1.00 96.44 250 SER A O 1
ATOM 1979 N N . VAL A 1 251 ? -6.765 -1.176 12.441 1.00 97.56 251 VAL A N 1
ATOM 1980 C CA . VAL A 1 251 ? -6.359 -2.217 11.501 1.00 97.56 251 VAL A CA 1
ATOM 1981 C C . VAL A 1 251 ? -5.175 -1.686 10.712 1.00 97.56 251 VAL A C 1
ATOM 1983 O O . VAL A 1 251 ? -5.252 -0.628 10.090 1.00 97.56 251 VAL A O 1
ATOM 1986 N N . ALA A 1 252 ? -4.079 -2.428 10.747 1.00 97.06 252 ALA A N 1
ATOM 1987 C CA . ALA A 1 252 ? -2.885 -2.126 9.982 1.00 97.06 252 ALA A CA 1
ATOM 1988 C C . ALA A 1 252 ? -3.008 -2.707 8.572 1.00 97.06 252 ALA A C 1
ATOM 1990 O O . ALA A 1 252 ? -3.453 -3.841 8.409 1.00 97.06 252 ALA A O 1
ATOM 1991 N N . PHE A 1 253 ? -2.583 -1.957 7.560 1.00 97.44 253 PHE A N 1
ATOM 1992 C CA . PHE A 1 253 ? -2.565 -2.400 6.170 1.00 97.44 253 PHE A CA 1
ATOM 1993 C C . PHE A 1 253 ? -1.176 -2.237 5.552 1.00 97.44 253 PHE A C 1
ATOM 1995 O O . PHE A 1 253 ? -0.604 -1.147 5.558 1.00 97.44 253 PHE A O 1
ATOM 2002 N N . TRP A 1 254 ? -0.637 -3.320 4.997 1.00 96.25 254 TRP A N 1
ATOM 2003 C CA . TRP A 1 254 ? 0.639 -3.334 4.288 1.00 96.25 254 TRP A CA 1
ATOM 2004 C C . TRP A 1 254 ? 0.422 -3.466 2.771 1.00 96.25 254 TRP A C 1
ATOM 2006 O O . TRP A 1 254 ? -0.015 -4.527 2.313 1.00 96.25 254 TRP A O 1
ATOM 2016 N N . PRO A 1 255 ? 0.725 -2.426 1.969 1.00 94.56 255 PRO A N 1
ATOM 2017 C CA . PRO A 1 255 ? 0.493 -2.455 0.523 1.00 94.56 255 PRO A CA 1
ATOM 2018 C C . PRO A 1 255 ? 1.546 -3.240 -0.270 1.00 94.56 255 PRO A C 1
ATOM 2020 O O . PRO A 1 255 ? 1.313 -3.531 -1.441 1.00 94.56 255 PRO A O 1
ATOM 2023 N N . ALA A 1 256 ? 2.700 -3.546 0.330 1.00 93.06 256 ALA A N 1
ATOM 2024 C CA . ALA A 1 256 ? 3.842 -4.149 -0.353 1.00 93.06 256 ALA A CA 1
ATOM 2025 C C . ALA A 1 256 ? 3.979 -5.658 -0.066 1.00 93.06 256 ALA A C 1
ATOM 2027 O O . ALA A 1 256 ? 3.177 -6.261 0.646 1.00 93.06 256 ALA A O 1
ATOM 2028 N N . GLY A 1 257 ? 5.029 -6.277 -0.614 1.00 92.94 257 GLY A N 1
ATOM 2029 C CA . GLY A 1 257 ? 5.315 -7.696 -0.396 1.00 92.94 257 GLY A CA 1
ATOM 2030 C C . GLY A 1 257 ? 5.576 -8.021 1.087 1.00 92.94 257 GLY A C 1
ATOM 2031 O O . GLY A 1 257 ? 6.281 -7.260 1.766 1.00 92.94 257 GLY A O 1
ATOM 2032 N N . PRO A 1 258 ? 5.051 -9.141 1.614 1.00 94.75 258 PRO A N 1
ATOM 2033 C CA . PRO A 1 258 ? 5.165 -9.498 3.028 1.00 94.75 258 PRO A CA 1
ATOM 2034 C C . PRO A 1 258 ? 6.600 -9.835 3.444 1.00 94.75 258 PRO A C 1
ATOM 2036 O O . PRO A 1 258 ? 6.943 -9.645 4.604 1.00 94.75 258 PRO A O 1
ATOM 2039 N N . ALA A 1 259 ? 7.478 -10.251 2.526 1.00 94.44 259 ALA A N 1
ATOM 2040 C CA . ALA A 1 259 ? 8.877 -10.545 2.852 1.00 94.44 259 ALA A CA 1
ATOM 2041 C C . ALA A 1 259 ? 9.610 -9.319 3.441 1.00 94.44 259 ALA A C 1
ATOM 2043 O O . ALA A 1 259 ? 10.351 -9.441 4.416 1.00 94.44 259 ALA A O 1
ATOM 2044 N N . ASN A 1 260 ? 9.331 -8.119 2.918 1.00 92.56 260 ASN A N 1
ATOM 2045 C CA . ASN A 1 260 ? 9.888 -6.874 3.454 1.00 92.56 260 ASN A CA 1
ATOM 2046 C C . ASN A 1 260 ? 9.346 -6.561 4.853 1.00 92.56 260 ASN A C 1
ATOM 2048 O O . ASN A 1 260 ? 10.102 -6.136 5.725 1.00 92.56 260 ASN A O 1
ATOM 2052 N N . LEU A 1 261 ? 8.055 -6.809 5.091 1.00 94.62 261 LEU A N 1
ATOM 2053 C CA . LEU A 1 261 ? 7.460 -6.622 6.413 1.00 94.62 261 LEU A CA 1
ATOM 2054 C C . LEU A 1 261 ? 8.020 -7.627 7.427 1.00 94.62 261 LEU A C 1
ATOM 2056 O O . LEU A 1 261 ? 8.293 -7.256 8.566 1.00 94.62 261 LEU A O 1
ATOM 2060 N N . ALA A 1 262 ? 8.268 -8.869 7.001 1.00 95.06 262 ALA A N 1
ATOM 2061 C CA . ALA A 1 262 ? 8.915 -9.881 7.825 1.00 95.06 262 ALA A CA 1
ATOM 2062 C C . ALA A 1 262 ? 10.309 -9.410 8.255 1.00 95.06 262 ALA A C 1
ATOM 2064 O O . ALA A 1 262 ? 10.616 -9.455 9.445 1.00 95.06 262 ALA A O 1
ATOM 2065 N N . LEU A 1 263 ? 11.120 -8.884 7.330 1.00 94.94 263 LEU A N 1
ATOM 2066 C CA . LEU A 1 263 ? 12.431 -8.317 7.660 1.00 94.94 263 LEU A CA 1
ATOM 2067 C C . LEU A 1 263 ? 12.325 -7.184 8.684 1.00 94.94 263 LEU A C 1
ATOM 2069 O O . LEU A 1 263 ? 13.049 -7.201 9.679 1.00 94.94 263 LEU A O 1
ATOM 2073 N N . ILE A 1 264 ? 11.391 -6.249 8.486 1.00 94.44 264 ILE A N 1
ATOM 2074 C CA . ILE A 1 264 ? 11.156 -5.142 9.422 1.00 94.44 264 ILE A CA 1
ATOM 2075 C C . ILE A 1 264 ? 10.789 -5.676 10.813 1.00 94.44 264 ILE A C 1
ATOM 2077 O O . ILE A 1 264 ? 11.338 -5.214 11.814 1.00 94.44 264 ILE A O 1
ATOM 2081 N N . PHE A 1 265 ? 9.911 -6.675 10.904 1.00 94.19 265 PHE A N 1
ATOM 2082 C CA . PHE A 1 265 ? 9.474 -7.226 12.190 1.00 94.19 265 PHE A CA 1
ATOM 2083 C C . PHE A 1 265 ? 10.527 -8.065 12.916 1.00 94.19 265 PHE A C 1
ATOM 2085 O O . PHE A 1 265 ? 10.446 -8.256 14.130 1.00 94.19 265 PHE A O 1
ATOM 2092 N N . HIS A 1 266 ? 11.551 -8.527 12.202 1.00 94.44 266 HIS A N 1
ATOM 2093 C CA . HIS A 1 266 ? 12.676 -9.240 12.798 1.00 94.44 266 HIS A CA 1
ATOM 2094 C C . HIS A 1 266 ? 13.815 -8.311 13.237 1.00 94.44 266 HIS A C 1
ATOM 2096 O O . HIS A 1 266 ? 14.732 -8.784 13.907 1.00 94.44 266 HIS A O 1
ATOM 2102 N N . ILE A 1 267 ? 13.756 -6.998 12.956 1.00 95.00 267 ILE A N 1
ATOM 2103 C CA . ILE A 1 267 ? 14.789 -6.027 13.368 1.00 95.00 267 ILE A CA 1
ATOM 2104 C C . ILE A 1 267 ? 15.177 -6.159 14.854 1.00 95.00 267 ILE A C 1
ATOM 2106 O O . ILE A 1 267 ? 16.376 -6.248 15.121 1.00 95.00 267 ILE A O 1
ATOM 2110 N N . PRO A 1 268 ? 14.244 -6.232 15.833 1.00 94.56 268 PRO A N 1
ATOM 2111 C CA . PRO A 1 268 ? 14.625 -6.366 17.241 1.00 94.56 268 PRO A CA 1
ATOM 2112 C C . PRO A 1 268 ? 15.515 -7.587 17.509 1.00 94.56 268 PRO A C 1
ATOM 2114 O O . PRO A 1 268 ? 16.489 -7.492 18.255 1.00 94.56 268 PRO A O 1
ATOM 2117 N N . LYS A 1 269 ? 15.215 -8.716 16.856 1.00 94.12 269 LYS A N 1
ATOM 2118 C CA . LYS A 1 269 ? 15.991 -9.951 16.982 1.00 94.12 269 LYS A CA 1
ATOM 2119 C C . LYS A 1 269 ? 17.345 -9.847 16.280 1.00 94.12 269 LYS A C 1
ATOM 2121 O O . LYS A 1 269 ? 18.356 -10.273 16.826 1.00 94.12 269 LYS A O 1
ATOM 2126 N N . LEU A 1 270 ? 17.384 -9.217 15.106 1.00 94.50 270 LEU A N 1
ATOM 2127 C CA . LEU A 1 270 ? 18.624 -8.975 14.363 1.00 94.50 270 LEU A CA 1
ATOM 2128 C C . LEU A 1 270 ? 19.597 -8.064 15.137 1.00 94.50 270 LEU A C 1
ATOM 2130 O O . LEU A 1 270 ? 20.809 -8.276 15.063 1.00 94.50 270 LEU A O 1
ATOM 2134 N N . ILE A 1 271 ? 19.082 -7.089 15.896 1.00 94.75 271 ILE A N 1
ATOM 2135 C CA . ILE A 1 271 ? 19.883 -6.264 16.816 1.00 94.75 271 ILE A CA 1
ATOM 2136 C C . ILE A 1 271 ? 20.391 -7.109 17.991 1.00 94.75 271 ILE A C 1
ATOM 2138 O O . ILE A 1 271 ? 21.577 -7.058 18.311 1.00 94.75 271 ILE A O 1
ATOM 2142 N N . GLU A 1 272 ? 19.518 -7.904 18.621 1.00 95.19 272 GLU A N 1
ATOM 2143 C CA . GLU A 1 272 ? 19.877 -8.776 19.752 1.00 95.19 272 GLU A CA 1
ATOM 2144 C C . GLU A 1 272 ? 21.000 -9.762 19.388 1.00 95.19 272 GLU A C 1
ATOM 2146 O O . GLU A 1 272 ? 21.956 -9.936 20.145 1.00 95.19 272 GLU A O 1
ATOM 2151 N N . ASP A 1 273 ? 20.931 -10.355 18.195 1.00 93.75 273 ASP A N 1
ATOM 2152 C CA . ASP A 1 273 ? 21.925 -11.313 17.700 1.00 93.75 273 ASP A CA 1
ATOM 2153 C C . ASP A 1 273 ? 23.222 -10.625 17.194 1.00 93.75 273 ASP A C 1
ATOM 2155 O O . ASP A 1 273 ? 24.206 -11.275 16.795 1.00 93.75 273 ASP A O 1
ATOM 2159 N N . GLY A 1 274 ? 23.252 -9.287 17.220 1.00 93.12 274 GLY A N 1
ATOM 2160 C CA . GLY A 1 274 ? 24.357 -8.460 16.746 1.00 93.12 274 GLY A CA 1
ATOM 2161 C C . GLY A 1 274 ? 24.632 -8.651 15.256 1.00 93.12 274 GLY A C 1
ATOM 2162 O O . GLY A 1 274 ? 25.797 -8.695 14.854 1.00 93.12 274 GLY A O 1
ATOM 2163 N N . ILE A 1 275 ? 23.578 -8.864 14.464 1.00 93.62 275 ILE A N 1
ATOM 2164 C CA . ILE A 1 275 ? 23.635 -8.931 12.999 1.00 93.62 275 ILE A CA 1
ATOM 2165 C C . ILE A 1 275 ? 23.593 -7.513 12.436 1.00 93.62 275 ILE A C 1
ATOM 2167 O O . ILE A 1 275 ? 24.408 -7.190 11.577 1.00 93.62 275 ILE A O 1
ATOM 2171 N N . ILE A 1 276 ? 22.708 -6.661 12.963 1.00 93.44 276 ILE A N 1
ATOM 2172 C CA . ILE A 1 276 ? 22.642 -5.227 12.651 1.00 93.44 276 ILE A CA 1
ATOM 2173 C C . ILE A 1 276 ? 22.802 -4.382 13.920 1.00 93.44 276 ILE A C 1
ATOM 2175 O O . ILE A 1 276 ? 22.547 -4.862 15.024 1.00 93.44 276 ILE A O 1
ATOM 2179 N N . ASP A 1 277 ? 23.227 -3.130 13.773 1.00 92.31 277 ASP A N 1
ATOM 2180 C CA . ASP A 1 277 ? 23.287 -2.164 14.872 1.00 92.31 277 ASP A CA 1
ATOM 2181 C C . ASP A 1 277 ? 21.958 -1.408 15.063 1.00 92.31 277 ASP A C 1
ATOM 2183 O O . ASP A 1 277 ? 20.971 -1.612 14.353 1.00 92.31 277 ASP A O 1
ATOM 2187 N N . THR A 1 278 ? 21.927 -0.498 16.039 1.00 91.25 278 THR A N 1
ATOM 2188 C CA . THR A 1 278 ? 20.751 0.337 16.346 1.00 91.25 278 THR A CA 1
ATOM 2189 C C . THR A 1 278 ? 20.472 1.431 15.311 1.00 91.25 278 THR A C 1
ATOM 2191 O O . THR A 1 278 ? 19.528 2.199 15.488 1.00 91.25 278 THR A O 1
ATOM 2194 N N . GLN A 1 279 ? 21.280 1.515 14.253 1.00 89.56 279 GLN A N 1
ATOM 2195 C CA . GLN A 1 279 ? 21.113 2.412 13.108 1.00 89.56 279 GLN A CA 1
ATOM 2196 C C . GLN A 1 279 ? 20.781 1.635 11.823 1.00 89.56 279 GLN A C 1
ATOM 2198 O O . GLN A 1 279 ? 20.777 2.208 10.732 1.00 89.56 279 GLN A O 1
ATOM 2203 N N . GLY A 1 280 ? 20.525 0.327 11.936 1.00 89.38 280 GLY A N 1
ATOM 2204 C CA . GLY A 1 280 ? 20.184 -0.529 10.807 1.00 89.38 280 GLY A CA 1
ATOM 2205 C C . GLY A 1 280 ? 21.366 -0.883 9.913 1.00 89.38 280 GLY A C 1
ATOM 2206 O O . GLY A 1 280 ? 21.147 -1.331 8.786 1.00 89.38 280 GLY A O 1
ATOM 2207 N N . THR A 1 281 ? 22.597 -0.681 10.386 1.00 90.44 281 THR A N 1
ATOM 2208 C CA . THR A 1 281 ? 23.820 -1.028 9.660 1.00 90.44 281 THR A CA 1
ATOM 2209 C C . THR A 1 281 ? 24.192 -2.476 9.932 1.00 90.44 281 THR A C 1
ATOM 2211 O O . THR A 1 281 ? 24.175 -2.935 11.072 1.00 90.44 281 THR A O 1
ATOM 2214 N N . LEU A 1 282 ? 24.559 -3.198 8.878 1.00 90.25 282 LEU A N 1
ATOM 2215 C CA . LEU A 1 282 ? 24.984 -4.591 8.956 1.00 90.25 282 LEU A CA 1
ATOM 2216 C C . LEU A 1 282 ? 26.360 -4.705 9.637 1.00 90.25 282 LEU A C 1
ATOM 2218 O O . LEU A 1 282 ? 27.328 -4.093 9.192 1.00 90.25 282 LEU A O 1
ATOM 2222 N N . ILE A 1 283 ? 26.437 -5.477 10.724 1.00 90.12 283 ILE A N 1
ATOM 2223 C CA . ILE A 1 283 ? 27.658 -5.721 11.516 1.00 90.12 283 ILE A CA 1
ATOM 2224 C C . ILE A 1 283 ? 28.344 -7.019 11.071 1.00 90.12 283 ILE A C 1
ATOM 2226 O O . ILE A 1 283 ? 29.572 -7.100 11.028 1.00 90.12 283 ILE A O 1
ATOM 2230 N N . LYS A 1 284 ? 27.554 -8.064 10.789 1.00 79.12 284 LYS A N 1
ATOM 2231 C CA . LYS A 1 284 ? 28.040 -9.411 10.461 1.00 79.12 284 LYS A CA 1
ATOM 2232 C C . LYS A 1 284 ? 27.421 -9.900 9.166 1.00 79.12 284 LYS A C 1
ATOM 2234 O O . LYS A 1 284 ? 26.199 -9.872 9.052 1.00 79.12 284 LYS A O 1
ATOM 2239 N N . ASN A 1 285 ? 28.259 -10.518 8.325 1.00 74.06 285 ASN A N 1
ATOM 2240 C CA . ASN A 1 285 ? 27.882 -11.129 7.047 1.00 74.06 285 ASN A CA 1
ATOM 2241 C C . ASN A 1 285 ? 27.320 -10.100 6.054 1.00 74.06 285 ASN A C 1
ATOM 2243 O O . ASN A 1 285 ? 26.748 -9.109 6.464 1.00 74.06 285 ASN A O 1
ATOM 2247 N N . ASP A 1 286 ? 27.432 -10.343 4.754 1.00 78.81 286 ASP A N 1
ATOM 2248 C CA . ASP A 1 286 ? 26.827 -9.451 3.749 1.00 78.81 286 ASP A CA 1
ATOM 2249 C C . ASP A 1 286 ? 25.364 -9.820 3.448 1.00 78.81 286 ASP A C 1
ATOM 2251 O O . ASP A 1 286 ? 24.702 -9.163 2.644 1.00 78.81 286 ASP A O 1
ATOM 2255 N N . LEU A 1 287 ? 24.861 -10.887 4.086 1.00 90.44 287 LEU A N 1
ATOM 2256 C CA . LEU A 1 287 ? 23.546 -11.477 3.845 1.00 90.44 287 LEU A CA 1
ATOM 2257 C C . LEU A 1 287 ? 22.787 -11.759 5.149 1.00 90.44 287 LEU A C 1
ATOM 2259 O O . LEU A 1 287 ? 23.325 -12.387 6.067 1.00 90.44 287 LEU A O 1
ATOM 2263 N N . ILE A 1 288 ? 21.506 -11.387 5.181 1.00 91.38 288 ILE A N 1
ATOM 2264 C CA . ILE A 1 288 ? 20.560 -11.717 6.256 1.00 91.38 288 ILE A CA 1
ATOM 2265 C C . ILE A 1 288 ? 19.600 -12.810 5.791 1.00 91.38 288 ILE A C 1
ATOM 2267 O O . ILE A 1 288 ? 18.898 -12.647 4.796 1.00 91.38 288 ILE A O 1
ATOM 2271 N N . TRP A 1 289 ? 19.525 -13.894 6.565 1.00 91.62 289 TRP A N 1
ATOM 2272 C CA . TRP A 1 289 ? 18.557 -14.976 6.389 1.00 91.62 289 TRP A CA 1
ATOM 2273 C C . TRP A 1 289 ? 17.560 -14.958 7.548 1.00 91.62 289 TRP A C 1
ATOM 2275 O O . TRP A 1 289 ? 17.963 -15.131 8.697 1.00 91.62 289 TRP A O 1
ATOM 2285 N N . LEU A 1 290 ? 16.270 -14.790 7.253 1.00 92.19 290 LEU A N 1
ATOM 2286 C CA . LEU A 1 290 ? 15.208 -14.965 8.255 1.00 92.19 290 LEU A CA 1
ATOM 2287 C C . LEU A 1 290 ? 14.758 -16.428 8.353 1.00 92.19 290 LEU A C 1
ATOM 2289 O O . LEU A 1 290 ? 14.400 -16.911 9.422 1.00 92.19 290 LEU A O 1
ATOM 2293 N N . SER A 1 291 ? 14.809 -17.144 7.231 1.00 91.06 291 SER A N 1
ATOM 2294 C CA . SER A 1 291 ? 14.541 -18.578 7.117 1.00 91.06 291 SER A CA 1
ATOM 2295 C C . SER A 1 291 ? 15.349 -19.130 5.935 1.00 91.06 291 SER A C 1
ATOM 2297 O O . SER A 1 291 ? 15.828 -18.363 5.102 1.00 91.06 291 SER A O 1
ATOM 2299 N N . LYS A 1 292 ? 15.554 -20.451 5.868 1.00 89.19 292 LYS A N 1
ATOM 2300 C CA . LYS A 1 292 ? 16.323 -21.085 4.776 1.00 89.19 292 LYS A CA 1
ATOM 2301 C C . LYS A 1 292 ? 15.529 -21.184 3.473 1.00 89.19 292 LYS A C 1
ATOM 2303 O O . LYS A 1 292 ? 16.098 -21.460 2.423 1.00 89.19 292 LYS A O 1
ATOM 2308 N N . GLU A 1 293 ? 14.220 -21.015 3.572 1.00 89.75 293 GLU A N 1
ATOM 2309 C CA . GLU A 1 293 ? 13.246 -21.185 2.505 1.00 89.75 293 GLU A CA 1
ATOM 2310 C C . GLU A 1 293 ? 12.995 -19.878 1.732 1.00 89.75 293 GLU A C 1
ATOM 2312 O O . GLU A 1 293 ? 12.431 -19.917 0.642 1.00 89.75 293 GLU A O 1
ATOM 2317 N N . ILE A 1 294 ? 13.437 -18.733 2.264 1.00 89.12 294 ILE A N 1
ATOM 2318 C CA . ILE A 1 294 ? 13.316 -17.411 1.633 1.00 89.12 294 ILE A CA 1
ATOM 2319 C C . ILE A 1 294 ? 14.710 -16.915 1.223 1.00 89.12 294 ILE A C 1
ATOM 2321 O O . ILE A 1 294 ? 15.666 -17.126 1.975 1.00 89.12 294 ILE A O 1
ATOM 2325 N N . PRO A 1 295 ? 14.860 -16.257 0.054 1.00 91.12 295 PRO A N 1
ATOM 2326 C CA . PRO A 1 295 ? 16.117 -15.631 -0.336 1.00 91.12 295 PRO A CA 1
ATOM 2327 C C . PRO A 1 295 ? 16.653 -14.670 0.729 1.00 91.12 295 PRO A C 1
ATOM 2329 O O . PRO A 1 295 ? 15.896 -13.953 1.381 1.00 91.12 295 PRO A O 1
ATOM 2332 N N . ALA A 1 296 ? 17.972 -14.649 0.886 1.00 93.00 296 ALA A N 1
ATOM 2333 C CA . ALA A 1 296 ? 18.629 -13.720 1.791 1.00 93.00 296 ALA A CA 1
ATOM 2334 C C . ALA A 1 296 ? 18.620 -12.291 1.251 1.00 93.00 296 ALA A C 1
ATOM 2336 O O . ALA A 1 296 ? 18.768 -12.091 0.046 1.00 93.00 296 ALA A O 1
ATOM 2337 N N . TRP A 1 297 ? 18.572 -11.321 2.159 1.00 93.56 297 TRP A N 1
ATOM 2338 C CA . TRP A 1 297 ? 18.731 -9.908 1.828 1.00 93.56 297 TRP A CA 1
ATOM 2339 C C . TRP A 1 297 ? 20.188 -9.486 1.905 1.00 93.56 297 TRP A C 1
ATOM 2341 O O . TRP A 1 297 ? 20.869 -9.769 2.895 1.00 93.56 297 TRP A O 1
ATOM 2351 N N . LYS A 1 298 ? 20.632 -8.724 0.911 1.00 92.19 298 LYS A N 1
ATOM 2352 C CA . LYS A 1 298 ? 21.831 -7.886 1.001 1.00 92.19 298 LYS A CA 1
ATOM 2353 C C . LYS A 1 298 ? 21.510 -6.581 1.722 1.00 92.19 298 LYS A C 1
ATOM 2355 O O . LYS A 1 298 ? 20.379 -6.103 1.685 1.00 92.19 298 LYS A O 1
ATOM 2360 N N . SER A 1 299 ? 22.525 -5.933 2.288 1.00 88.06 299 SER A N 1
ATOM 2361 C CA . SER A 1 299 ? 22.375 -4.597 2.892 1.00 88.06 299 SER A CA 1
ATOM 2362 C C . SER A 1 299 ? 21.818 -3.541 1.927 1.00 88.06 299 SER A C 1
ATOM 2364 O O . SER A 1 299 ? 21.082 -2.646 2.340 1.00 88.06 299 SER A O 1
ATOM 2366 N N . SER A 1 300 ? 22.116 -3.661 0.631 1.00 88.19 300 SER A N 1
ATOM 2367 C CA . SER A 1 300 ? 21.576 -2.798 -0.428 1.00 88.19 300 SER A CA 1
ATOM 2368 C C . SER A 1 300 ? 20.091 -3.028 -0.726 1.00 88.19 300 SER A C 1
ATOM 2370 O O . SER A 1 300 ? 19.487 -2.235 -1.435 1.00 88.19 300 SER A O 1
ATOM 2372 N N . GLU A 1 301 ? 19.512 -4.124 -0.234 1.00 90.00 301 GLU A N 1
ATOM 2373 C CA . GLU A 1 301 ? 18.121 -4.529 -0.477 1.00 90.00 301 GLU A CA 1
ATOM 2374 C C . GLU A 1 301 ? 17.223 -4.246 0.738 1.00 90.00 301 GLU A C 1
ATOM 2376 O O . GLU A 1 301 ? 16.033 -4.559 0.718 1.00 90.00 301 GLU A O 1
ATOM 2381 N N . PHE A 1 302 ? 17.769 -3.674 1.818 1.00 91.56 302 PHE A N 1
ATOM 2382 C CA . PHE A 1 302 ? 16.965 -3.327 2.985 1.00 91.56 302 PHE A CA 1
ATOM 2383 C C . PHE A 1 302 ? 15.957 -2.218 2.644 1.00 91.56 302 PHE A C 1
ATOM 2385 O O . PHE A 1 302 ? 16.326 -1.250 1.978 1.00 91.56 302 PHE A O 1
ATOM 2392 N N . PRO A 1 303 ? 14.718 -2.277 3.173 1.00 88.56 303 PRO A N 1
ATOM 2393 C CA . PRO A 1 303 ? 13.715 -1.223 2.986 1.00 88.56 303 PRO A CA 1
ATOM 2394 C C . PRO A 1 303 ? 14.149 0.172 3.464 1.00 88.56 303 PRO A C 1
ATOM 2396 O O . PRO A 1 303 ? 13.531 1.165 3.099 1.00 88.56 303 PRO A O 1
ATOM 2399 N N . TRP A 1 304 ? 15.186 0.245 4.302 1.00 90.75 304 TRP A N 1
ATOM 2400 C CA . TRP A 1 304 ? 15.779 1.481 4.812 1.00 90.75 304 TRP A CA 1
ATOM 2401 C C . TRP A 1 304 ? 17.166 1.772 4.218 1.00 90.75 304 TRP A C 1
ATOM 2403 O O . TRP A 1 304 ? 17.887 2.601 4.761 1.00 90.75 304 TRP A O 1
ATOM 2413 N N . SER A 1 305 ? 17.582 1.080 3.152 1.00 88.81 305 SER A N 1
ATOM 2414 C CA . SER A 1 305 ? 18.918 1.238 2.564 1.00 88.81 305 SER A CA 1
ATOM 2415 C C . SER A 1 305 ? 19.040 2.535 1.761 1.00 88.81 305 SER A C 1
ATOM 2417 O O . SER A 1 305 ? 18.270 2.763 0.831 1.00 88.81 305 SER A O 1
ATOM 2419 N N . PHE A 1 306 ? 20.047 3.353 2.086 1.00 85.69 306 PHE A N 1
ATOM 2420 C CA . PHE A 1 306 ? 20.421 4.557 1.332 1.00 85.69 306 PHE A CA 1
ATOM 2421 C C . PHE A 1 306 ? 21.936 4.560 1.086 1.00 85.69 306 PHE A C 1
ATOM 2423 O O . PHE A 1 306 ? 22.699 5.131 1.876 1.00 85.69 306 PHE A O 1
ATOM 2430 N N . PRO A 1 307 ? 22.411 3.869 0.030 1.00 79.56 307 PRO A N 1
ATOM 2431 C CA . PRO A 1 307 ? 23.836 3.748 -0.254 1.00 79.56 307 PRO A CA 1
ATOM 2432 C C . PRO A 1 307 ? 24.515 5.114 -0.400 1.00 79.56 307 PRO A C 1
ATOM 2434 O O . PRO A 1 307 ? 24.126 5.925 -1.230 1.00 79.56 307 PRO A O 1
ATOM 2437 N N . GLY A 1 308 ? 25.557 5.354 0.399 1.00 80.62 308 GLY A N 1
ATOM 2438 C CA . GLY A 1 308 ? 26.290 6.625 0.404 1.00 80.62 308 GLY A CA 1
ATOM 2439 C C . GLY A 1 308 ? 25.691 7.713 1.302 1.00 80.62 308 GLY A C 1
ATOM 2440 O O . GLY A 1 308 ? 26.347 8.729 1.517 1.00 80.62 308 GLY A O 1
ATOM 2441 N N . GLU A 1 309 ? 24.512 7.489 1.892 1.00 84.38 309 GLU A N 1
ATOM 2442 C CA . GLU A 1 309 ? 23.765 8.497 2.654 1.00 84.38 309 GLU A CA 1
ATOM 2443 C C . GLU A 1 309 ? 23.337 7.950 4.029 1.00 84.38 309 GLU A C 1
ATOM 2445 O O . GLU A 1 309 ? 22.163 7.727 4.325 1.00 84.38 309 GLU A O 1
ATOM 2450 N N . SER A 1 310 ? 24.318 7.731 4.912 1.00 84.00 310 SER A N 1
ATOM 2451 C CA . SER A 1 310 ? 24.119 7.098 6.230 1.00 84.00 310 SER A CA 1
ATOM 2452 C C . SER A 1 310 ? 23.132 7.835 7.145 1.00 84.00 310 SER A C 1
ATOM 2454 O O . SER A 1 310 ? 22.400 7.206 7.907 1.00 84.00 310 SER A O 1
ATOM 2456 N N . TRP A 1 311 ? 23.082 9.166 7.054 1.00 84.50 311 TRP A N 1
ATOM 2457 C CA . TRP A 1 311 ? 22.088 10.003 7.734 1.00 84.50 311 TRP A CA 1
ATOM 2458 C C . TRP A 1 311 ? 20.653 9.619 7.329 1.00 84.50 311 TRP A C 1
ATOM 2460 O O . TRP A 1 311 ? 19.778 9.498 8.184 1.00 84.50 311 TRP A O 1
ATOM 2470 N N . MET A 1 312 ? 20.421 9.373 6.037 1.00 83.19 312 MET A N 1
ATOM 2471 C CA . MET A 1 312 ? 19.105 9.041 5.492 1.00 83.19 312 MET A CA 1
ATOM 2472 C C . MET A 1 312 ? 18.712 7.625 5.865 1.00 83.19 312 MET A C 1
ATOM 2474 O O . MET A 1 312 ? 17.600 7.407 6.341 1.00 83.19 312 MET A O 1
ATOM 2478 N N . GLN A 1 313 ? 19.656 6.689 5.748 1.00 88.12 313 GLN A N 1
ATOM 2479 C CA . GLN A 1 313 ? 19.475 5.325 6.231 1.00 88.12 313 GLN A CA 1
ATOM 2480 C C . GLN A 1 313 ? 19.027 5.311 7.693 1.00 88.12 313 GLN A C 1
ATOM 2482 O O . GLN A 1 313 ? 18.091 4.597 8.031 1.00 88.12 313 GLN A O 1
ATOM 2487 N N . ASN A 1 314 ? 19.656 6.116 8.551 1.00 87.19 314 ASN A N 1
ATOM 2488 C CA . ASN A 1 314 ? 19.287 6.215 9.959 1.00 87.19 314 ASN A CA 1
ATOM 2489 C C . ASN A 1 314 ? 17.835 6.688 10.138 1.00 87.19 314 ASN A C 1
ATOM 2491 O O . ASN A 1 314 ? 17.050 6.011 10.798 1.00 87.19 314 ASN A O 1
ATOM 2495 N N . ILE A 1 315 ? 17.451 7.797 9.497 1.00 85.12 315 ILE A N 1
ATOM 2496 C CA . ILE A 1 315 ? 16.085 8.340 9.576 1.00 85.12 315 ILE A CA 1
ATOM 2497 C C . ILE A 1 315 ? 15.054 7.290 9.140 1.00 85.12 315 ILE A C 1
ATOM 2499 O O . ILE A 1 315 ? 14.088 7.022 9.860 1.00 85.12 315 ILE A O 1
ATOM 2503 N N . PHE A 1 316 ? 15.281 6.644 7.995 1.00 86.62 316 PHE A N 1
ATOM 2504 C CA . PHE A 1 316 ? 14.392 5.598 7.495 1.00 86.62 316 PHE A CA 1
ATOM 2505 C C . PHE A 1 316 ? 14.396 4.351 8.377 1.00 86.62 316 PHE A C 1
ATOM 2507 O O . PHE A 1 316 ? 13.346 3.741 8.569 1.00 86.62 316 PHE A O 1
ATOM 2514 N N . PHE A 1 317 ? 15.541 3.985 8.951 1.00 91.44 317 PHE A N 1
ATOM 2515 C CA . PHE A 1 317 ? 15.639 2.864 9.875 1.00 91.44 317 PHE A CA 1
ATOM 2516 C C . PHE A 1 317 ? 14.801 3.107 11.131 1.00 91.44 317 PHE A C 1
ATOM 2518 O O . PHE A 1 317 ? 14.001 2.251 11.500 1.00 91.44 317 PHE A O 1
ATOM 2525 N N . GLN A 1 318 ? 14.916 4.282 11.758 1.00 88.38 318 GLN A N 1
ATOM 2526 C CA . GLN A 1 318 ? 14.083 4.637 12.913 1.00 88.38 318 GLN A CA 1
ATOM 2527 C C . GLN A 1 318 ? 12.593 4.623 12.552 1.00 88.38 318 GLN A C 1
ATOM 2529 O O . GLN A 1 318 ? 11.760 4.150 13.330 1.00 88.38 318 GLN A O 1
ATOM 2534 N N . TYR A 1 319 ? 12.258 5.081 11.344 1.00 85.38 319 TYR A N 1
ATOM 2535 C CA . TYR A 1 319 ? 10.892 5.075 10.837 1.00 85.38 319 TYR A CA 1
ATOM 2536 C C . TYR A 1 319 ? 10.312 3.659 10.695 1.00 85.38 319 TYR A C 1
ATOM 2538 O O . TYR A 1 319 ? 9.252 3.375 11.256 1.00 85.38 319 TYR A O 1
ATOM 2546 N N . VAL A 1 320 ? 11.012 2.742 10.017 1.00 89.06 320 VAL A N 1
ATOM 2547 C CA . VAL A 1 320 ? 10.562 1.342 9.890 1.00 89.06 320 VAL A CA 1
ATOM 2548 C C . VAL A 1 320 ? 10.619 0.596 11.217 1.00 89.06 320 VAL A C 1
ATOM 2550 O O . VAL A 1 320 ? 9.756 -0.234 11.502 1.00 89.06 320 VAL A O 1
ATOM 2553 N N . PHE A 1 321 ? 11.579 0.921 12.082 1.00 90.00 321 PHE A N 1
ATOM 2554 C CA . PHE A 1 321 ? 11.673 0.321 13.404 1.00 90.00 321 PHE A CA 1
ATOM 2555 C C . PHE A 1 321 ? 10.442 0.654 14.251 1.00 90.00 321 PHE A C 1
ATOM 2557 O O . PHE A 1 321 ? 9.888 -0.242 14.889 1.00 90.00 321 PHE A O 1
ATOM 2564 N N . LYS A 1 322 ? 9.929 1.893 14.185 1.00 86.88 322 LYS A N 1
ATOM 2565 C CA . LYS A 1 322 ? 8.709 2.305 14.900 1.00 86.88 322 LYS A CA 1
ATOM 2566 C C . LYS A 1 322 ? 7.479 1.463 14.528 1.00 86.88 322 LYS A C 1
ATOM 2568 O O . LYS A 1 322 ? 6.638 1.204 15.391 1.00 86.88 322 LYS A O 1
ATOM 2573 N N . MET A 1 323 ? 7.401 0.958 13.293 1.00 88.31 323 MET A N 1
ATOM 2574 C CA . MET A 1 323 ? 6.293 0.106 12.833 1.00 88.31 323 MET A CA 1
ATOM 2575 C C . MET A 1 323 ? 6.127 -1.163 13.694 1.00 88.31 323 MET A C 1
ATOM 2577 O O . MET A 1 323 ? 5.001 -1.591 13.943 1.00 88.31 323 MET A O 1
ATOM 2581 N N . ASN A 1 324 ? 7.225 -1.719 14.231 1.00 85.75 324 ASN A N 1
ATOM 2582 C CA . ASN A 1 324 ? 7.199 -2.883 15.133 1.00 85.75 324 ASN A CA 1
ATOM 2583 C C . ASN A 1 324 ? 6.381 -2.647 16.407 1.00 85.75 324 ASN A C 1
ATOM 2585 O O . ASN A 1 324 ? 5.861 -3.594 17.001 1.00 85.75 324 ASN A O 1
ATOM 2589 N N . HIS A 1 325 ? 6.339 -1.402 16.881 1.00 84.12 325 HIS A N 1
ATOM 2590 C CA . HIS A 1 325 ? 5.606 -1.047 18.086 1.00 84.12 325 HIS A CA 1
ATOM 2591 C C . HIS A 1 325 ? 4.131 -0.814 17.767 1.00 84.12 325 HIS A C 1
ATOM 2593 O O . HIS A 1 325 ? 3.269 -1.437 18.382 1.00 84.12 325 HIS A O 1
ATOM 2599 N N . CYS A 1 326 ? 3.842 0.014 16.764 1.00 82.00 326 CYS A N 1
ATOM 2600 C CA . CYS A 1 326 ? 2.482 0.483 16.516 1.00 82.00 326 CYS A CA 1
ATOM 2601 C C . CYS A 1 326 ? 1.553 -0.605 15.948 1.00 82.00 326 CYS A C 1
ATOM 2603 O O . CYS A 1 326 ? 0.359 -0.599 16.237 1.00 82.00 326 CYS A O 1
ATOM 2605 N N . VAL A 1 327 ? 2.076 -1.602 15.223 1.00 83.56 327 VAL A N 1
ATOM 2606 C CA . VAL A 1 327 ? 1.244 -2.723 14.740 1.00 83.56 327 VAL A CA 1
ATOM 2607 C C . VAL A 1 327 ? 0.731 -3.598 15.892 1.00 83.56 327 VAL A C 1
ATOM 2609 O O . VAL A 1 327 ? -0.334 -4.194 15.773 1.00 83.56 327 VAL A O 1
ATOM 2612 N N . LYS A 1 328 ? 1.407 -3.616 17.051 1.00 87.56 328 LYS A N 1
ATOM 2613 C CA . LYS A 1 328 ? 0.919 -4.327 18.250 1.00 87.56 328 LYS A CA 1
ATOM 2614 C C . LYS A 1 328 ? -0.332 -3.689 18.858 1.00 87.56 328 LYS A C 1
ATOM 2616 O O . LYS A 1 328 ? -1.017 -4.348 19.632 1.00 87.56 328 LYS A O 1
ATOM 2621 N N . LEU A 1 329 ? -0.618 -2.432 18.513 1.00 88.12 329 LEU A N 1
ATOM 2622 C CA . LEU A 1 329 ? -1.833 -1.719 18.917 1.00 88.12 329 LEU A CA 1
ATOM 2623 C C . LEU A 1 329 ? -3.038 -2.104 18.045 1.00 88.12 329 LEU A C 1
ATOM 2625 O O . LEU A 1 329 ? -4.177 -1.791 18.382 1.00 88.12 329 LEU A O 1
ATOM 2629 N N . CYS A 1 330 ? -2.791 -2.760 16.908 1.00 92.44 330 CYS A N 1
ATOM 2630 C CA . CYS A 1 330 ? -3.809 -3.075 15.919 1.00 92.44 330 CYS A CA 1
ATOM 2631 C C . CYS A 1 330 ? -4.487 -4.408 16.219 1.00 92.44 330 CYS A C 1
ATOM 2633 O O . CYS A 1 330 ? -3.859 -5.383 16.627 1.00 92.44 330 CYS A O 1
ATOM 2635 N N . LYS A 1 331 ? -5.786 -4.471 15.933 1.00 94.06 331 LYS A N 1
ATOM 2636 C CA . LYS A 1 331 ? -6.580 -5.696 16.039 1.00 94.06 331 LYS A CA 1
ATOM 2637 C C . LYS A 1 331 ? -6.235 -6.697 14.940 1.00 94.06 331 LYS A C 1
ATOM 2639 O O . LYS A 1 331 ? -6.190 -7.898 15.193 1.00 94.06 331 LYS A O 1
ATOM 2644 N N . TRP A 1 332 ? -6.021 -6.195 13.727 1.00 95.38 332 TRP A N 1
ATOM 2645 C CA . TRP A 1 332 ? -5.689 -6.993 12.551 1.00 95.38 332 TRP A CA 1
ATOM 2646 C C . TRP A 1 332 ? -4.550 -6.351 11.770 1.00 95.38 332 TRP A C 1
ATOM 2648 O O . TRP A 1 332 ? -4.439 -5.125 11.714 1.00 95.38 332 TRP A O 1
ATOM 2658 N N . LEU A 1 333 ? -3.741 -7.202 11.142 1.00 95.94 333 LEU A N 1
ATOM 2659 C CA . LEU A 1 333 ? -2.712 -6.822 10.187 1.00 95.94 333 LEU A CA 1
ATOM 2660 C C . LEU A 1 333 ? -3.075 -7.420 8.832 1.00 95.94 333 LEU A C 1
ATOM 2662 O O . LEU A 1 333 ? -3.015 -8.632 8.644 1.00 95.94 333 LEU A O 1
ATOM 2666 N N . LEU A 1 334 ? -3.459 -6.563 7.899 1.00 97.25 334 LEU A N 1
ATOM 2667 C CA . LEU A 1 334 ? -3.801 -6.923 6.534 1.00 97.25 334 LEU A CA 1
ATOM 2668 C C . LEU A 1 334 ? -2.598 -6.700 5.619 1.00 97.25 334 LEU A C 1
ATOM 2670 O O . LEU A 1 334 ? -1.820 -5.767 5.827 1.00 97.25 334 LEU A O 1
ATOM 2674 N N . CYS A 1 335 ? -2.471 -7.500 4.565 1.00 96.31 335 CYS A N 1
ATOM 2675 C CA . CYS A 1 335 ? -1.513 -7.226 3.495 1.00 96.31 335 CYS A CA 1
ATOM 2676 C C . CYS A 1 335 ? -2.100 -7.454 2.106 1.00 96.31 335 CYS A C 1
ATOM 2678 O O . CYS A 1 335 ? -2.936 -8.335 1.898 1.00 96.31 335 CYS A O 1
ATOM 2680 N N . ASN A 1 336 ? -1.631 -6.665 1.142 1.00 95.88 336 ASN A N 1
ATOM 2681 C CA . ASN A 1 336 ? -1.994 -6.795 -0.264 1.00 95.88 336 ASN A CA 1
ATOM 2682 C C . ASN A 1 336 ? -1.180 -7.901 -0.959 1.00 95.88 336 ASN A C 1
ATOM 2684 O O . ASN A 1 336 ? -0.422 -7.650 -1.891 1.00 95.88 336 ASN A O 1
ATOM 2688 N N . SER A 1 337 ? -1.320 -9.130 -0.471 1.00 95.25 337 SER A N 1
ATOM 2689 C CA . SER A 1 337 ? -0.783 -10.344 -1.091 1.00 95.25 337 SER A CA 1
ATOM 2690 C C . SER A 1 337 ? -1.781 -11.496 -0.908 1.00 95.25 337 SER A C 1
ATOM 2692 O O . SER A 1 337 ? -2.881 -11.278 -0.401 1.00 95.25 337 SER A O 1
ATOM 2694 N N . PHE A 1 338 ? -1.420 -12.702 -1.338 1.00 94.25 338 PHE A N 1
ATOM 2695 C CA . PHE A 1 338 ? -2.195 -13.935 -1.237 1.00 94.25 338 PHE A CA 1
ATOM 2696 C C . PHE A 1 338 ? -1.284 -15.120 -0.891 1.00 94.25 338 PHE A C 1
ATOM 2698 O O . PHE A 1 338 ? -0.075 -15.094 -1.139 1.00 94.25 338 PHE A O 1
ATOM 2705 N N . TYR A 1 339 ? -1.858 -16.158 -0.279 1.00 92.75 339 TYR A N 1
ATOM 2706 C CA . TYR A 1 339 ? -1.088 -17.265 0.292 1.00 92.75 339 TYR A CA 1
ATOM 2707 C C . TYR A 1 339 ? -0.253 -18.011 -0.752 1.00 92.75 339 TYR A C 1
ATOM 2709 O O . TYR A 1 339 ? 0.899 -18.333 -0.489 1.00 92.75 339 TYR A O 1
ATOM 2717 N N . GLU A 1 340 ? -0.794 -18.262 -1.940 1.00 94.19 340 GLU A N 1
ATOM 2718 C CA . GLU A 1 340 ? -0.143 -19.053 -2.985 1.00 94.19 340 GLU A CA 1
ATOM 2719 C C . GLU A 1 340 ? 1.144 -18.406 -3.517 1.00 94.19 340 GLU A C 1
ATOM 2721 O O . GLU A 1 340 ? 2.026 -19.123 -3.986 1.00 94.19 340 GLU A O 1
ATOM 2726 N N . LEU A 1 341 ? 1.268 -17.077 -3.424 1.00 93.31 341 LEU A 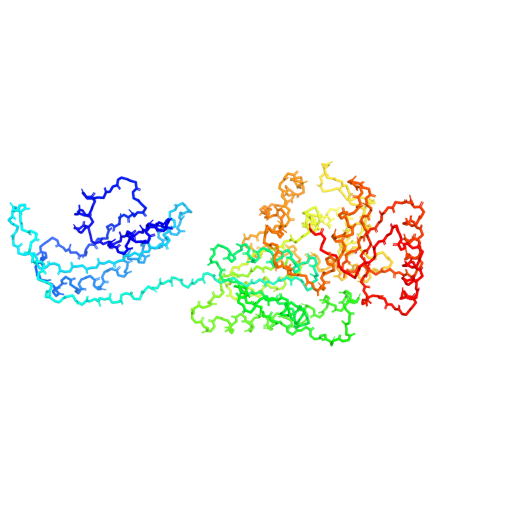N 1
ATOM 2727 C CA . LEU A 1 341 ? 2.471 -16.348 -3.829 1.00 93.31 341 LEU A CA 1
ATOM 2728 C C . LEU A 1 341 ? 3.507 -16.269 -2.705 1.00 93.31 341 LEU A C 1
ATOM 2730 O O . LEU A 1 341 ? 4.690 -16.499 -2.943 1.00 93.31 341 LEU A O 1
ATOM 2734 N N . ASP A 1 342 ? 3.064 -15.951 -1.488 1.00 93.06 342 ASP A N 1
ATOM 2735 C CA . ASP A 1 342 ? 3.946 -15.470 -0.420 1.00 93.06 342 ASP A CA 1
ATOM 2736 C C . ASP A 1 342 ? 3.890 -16.298 0.879 1.00 93.06 342 ASP A C 1
ATOM 2738 O O . ASP A 1 342 ? 4.332 -15.831 1.931 1.00 93.06 342 ASP A O 1
ATOM 2742 N N . LEU A 1 343 ? 3.380 -17.537 0.845 1.00 94.25 343 LEU A N 1
ATOM 2743 C CA . LEU A 1 343 ? 3.176 -18.380 2.037 1.00 94.25 343 LEU A CA 1
ATOM 2744 C C . LEU A 1 343 ? 4.367 -18.383 3.008 1.00 94.25 343 LEU A C 1
ATOM 2746 O O . LEU A 1 343 ? 4.189 -18.257 4.218 1.00 94.25 343 LEU A O 1
ATOM 2750 N N . LEU A 1 344 ? 5.585 -18.525 2.481 1.00 94.75 344 LEU A N 1
ATOM 2751 C CA . LEU A 1 344 ? 6.800 -18.600 3.293 1.00 94.75 344 LEU A CA 1
ATOM 2752 C C . LEU A 1 344 ? 7.066 -17.294 4.048 1.00 94.75 344 LEU A C 1
ATOM 2754 O O . LEU A 1 344 ? 7.370 -17.332 5.237 1.00 94.75 344 LEU A O 1
ATOM 2758 N N . ALA A 1 345 ? 6.905 -16.149 3.384 1.00 95.12 345 ALA A N 1
ATOM 2759 C CA . ALA A 1 345 ? 7.064 -14.839 4.005 1.00 95.12 345 ALA A CA 1
ATOM 2760 C C . ALA A 1 345 ? 5.933 -14.533 4.996 1.00 95.12 345 ALA A C 1
ATOM 2762 O O . ALA A 1 345 ? 6.190 -14.008 6.077 1.00 95.12 345 ALA A O 1
ATOM 2763 N N . LEU A 1 346 ? 4.694 -14.908 4.664 1.00 95.19 346 LEU A N 1
ATOM 2764 C CA . LEU A 1 346 ? 3.534 -14.747 5.543 1.00 95.19 346 LEU A CA 1
ATOM 2765 C C . LEU A 1 346 ? 3.690 -15.554 6.841 1.00 95.19 346 LEU A C 1
ATOM 2767 O O . LEU A 1 346 ? 3.370 -15.051 7.914 1.00 95.19 346 LEU A O 1
ATOM 2771 N N . ASN A 1 347 ? 4.259 -16.763 6.776 1.00 95.12 347 ASN A N 1
ATOM 2772 C CA . ASN A 1 347 ? 4.520 -17.599 7.956 1.00 95.12 347 ASN A CA 1
ATOM 2773 C C . ASN A 1 347 ? 5.515 -16.975 8.949 1.00 95.12 347 ASN A C 1
ATOM 2775 O O . ASN A 1 347 ? 5.522 -17.354 10.120 1.00 95.12 347 ASN A O 1
ATOM 2779 N N . LEU A 1 348 ? 6.340 -16.020 8.509 1.00 95.19 348 LEU A N 1
ATOM 2780 C CA . LEU A 1 348 ? 7.240 -15.270 9.388 1.00 95.19 348 LEU A CA 1
ATOM 2781 C C . LEU A 1 348 ? 6.531 -14.133 10.137 1.00 95.19 348 LEU A C 1
ATOM 2783 O O . LEU A 1 348 ? 7.137 -13.509 11.004 1.00 95.19 348 LEU A O 1
ATOM 2787 N N . ILE A 1 349 ? 5.267 -13.844 9.823 1.00 94.38 349 ILE A N 1
ATOM 2788 C CA . ILE A 1 349 ? 4.514 -12.734 10.408 1.00 94.38 349 ILE A CA 1
ATOM 2789 C C . ILE A 1 349 ? 3.253 -13.289 11.081 1.00 94.38 349 ILE A C 1
ATOM 2791 O O . ILE A 1 349 ? 2.214 -13.447 10.437 1.00 94.38 349 ILE A O 1
ATOM 2795 N N . PRO A 1 350 ? 3.302 -13.592 12.388 1.00 87.88 350 PRO A N 1
ATOM 2796 C CA . PRO A 1 350 ? 2.154 -14.147 13.092 1.00 87.88 350 PRO A CA 1
ATOM 2797 C C . PRO A 1 350 ? 0.909 -13.256 12.977 1.00 87.88 350 PRO A C 1
ATOM 2799 O O . PRO A 1 350 ? 0.956 -12.068 13.287 1.00 87.88 350 PRO A O 1
ATOM 2802 N N . GLY A 1 351 ? -0.217 -13.847 12.565 1.00 88.56 351 GLY A N 1
ATOM 2803 C CA . GLY A 1 351 ? -1.519 -13.171 12.518 1.00 88.56 351 GLY A CA 1
ATOM 2804 C C . GLY A 1 351 ? -1.748 -12.238 11.323 1.00 88.56 351 GLY A C 1
ATOM 2805 O O . GLY A 1 351 ? -2.772 -11.557 11.301 1.00 88.56 351 GLY A O 1
ATOM 2806 N N . ILE A 1 352 ? -0.842 -12.202 10.337 1.00 95.00 352 ILE A N 1
ATOM 2807 C CA . ILE A 1 352 ? -1.070 -11.466 9.087 1.00 95.00 352 ILE A CA 1
ATOM 2808 C C . ILE A 1 352 ? -2.192 -12.107 8.261 1.00 95.00 352 ILE A C 1
ATOM 2810 O O . ILE A 1 352 ? -2.266 -13.330 8.126 1.00 95.00 352 ILE A O 1
ATOM 2814 N N . ILE A 1 353 ? -3.055 -11.272 7.688 1.00 96.56 353 ILE A N 1
ATOM 2815 C CA . ILE A 1 353 ? -4.185 -11.684 6.856 1.00 96.56 353 ILE A CA 1
ATOM 2816 C C . ILE A 1 353 ? -3.956 -11.147 5.436 1.00 96.56 353 ILE A C 1
ATOM 2818 O O . ILE A 1 353 ? -4.029 -9.933 5.217 1.00 96.56 353 ILE A O 1
ATOM 2822 N N . PRO A 1 354 ? -3.654 -12.006 4.453 1.00 96.06 354 PRO A N 1
ATOM 2823 C CA . PRO A 1 354 ? -3.624 -11.595 3.058 1.00 96.06 354 PRO A CA 1
ATOM 2824 C C . PRO A 1 354 ? -5.043 -11.294 2.562 1.00 96.06 354 PRO A C 1
ATOM 2826 O O . PRO A 1 354 ? -5.951 -12.109 2.715 1.00 96.06 354 PRO A O 1
ATOM 2829 N N . VAL A 1 355 ? -5.227 -10.113 1.973 1.00 94.94 355 VAL A N 1
ATOM 2830 C CA . VAL A 1 355 ? -6.499 -9.643 1.385 1.00 94.94 355 VAL A CA 1
ATOM 2831 C C . VAL A 1 355 ? -6.350 -9.270 -0.092 1.00 94.94 355 VAL A C 1
ATOM 2833 O O . VAL A 1 355 ? -7.234 -8.652 -0.678 1.00 94.94 355 VAL A O 1
ATOM 2836 N N . GLY A 1 356 ? -5.198 -9.592 -0.680 1.00 90.94 356 GLY A N 1
ATOM 2837 C CA . GLY A 1 356 ? -4.867 -9.289 -2.061 1.00 90.94 356 GLY A CA 1
ATOM 2838 C C . GLY A 1 356 ? -5.067 -10.472 -3.021 1.00 90.94 356 GLY A C 1
ATOM 2839 O O . GLY A 1 356 ? -5.503 -11.548 -2.615 1.00 90.94 356 GLY A O 1
ATOM 2840 N N . PRO A 1 357 ? -4.712 -10.281 -4.303 1.00 90.69 357 PRO A N 1
ATOM 2841 C CA . PRO A 1 357 ? -4.336 -8.994 -4.875 1.00 90.69 357 PRO A CA 1
ATOM 2842 C C . PRO A 1 357 ? -5.562 -8.076 -4.977 1.00 90.69 357 PRO A C 1
ATOM 2844 O O . PRO A 1 357 ? -6.615 -8.464 -5.482 1.00 90.69 357 PRO A O 1
ATOM 2847 N N . LEU A 1 358 ? -5.425 -6.840 -4.497 1.00 89.62 358 LEU A N 1
ATOM 2848 C CA . LEU A 1 358 ? -6.457 -5.815 -4.627 1.00 89.62 358 LEU A CA 1
ATOM 2849 C C . LEU A 1 358 ? -6.446 -5.284 -6.063 1.00 89.62 358 LEU A C 1
ATOM 2851 O O . LEU A 1 358 ? -5.725 -4.343 -6.407 1.00 89.62 358 LEU A O 1
ATOM 2855 N N . LEU A 1 359 ? -7.232 -5.937 -6.912 1.00 81.75 359 LEU A N 1
ATOM 2856 C CA . LEU A 1 359 ? -7.403 -5.581 -8.314 1.00 81.75 359 LEU A CA 1
ATOM 2857 C C . LEU A 1 359 ? -8.589 -4.637 -8.489 1.00 81.75 359 LEU A C 1
ATOM 2859 O O . LEU A 1 359 ? -9.589 -4.730 -7.771 1.00 81.75 359 LEU A O 1
ATOM 2863 N N . SER A 1 360 ? -8.485 -3.743 -9.466 1.00 68.31 360 SER A N 1
ATOM 2864 C CA . SER A 1 360 ? -9.649 -3.017 -9.964 1.00 68.31 360 SER A CA 1
ATOM 2865 C C . SER A 1 360 ? -10.485 -4.051 -10.725 1.00 68.31 360 SER A C 1
ATOM 2867 O O . SER A 1 360 ? -10.039 -4.566 -11.743 1.00 68.31 360 SER A O 1
ATOM 2869 N N . GLY A 1 361 ? -11.623 -4.492 -10.180 1.00 60.00 361 GLY A N 1
ATOM 2870 C CA . GLY A 1 361 ? -12.459 -5.511 -10.836 1.00 60.00 361 GLY A CA 1
ATOM 2871 C C . GLY A 1 361 ? -12.997 -5.057 -12.206 1.00 60.00 361 GLY A C 1
ATOM 2872 O O . GLY A 1 361 ? -12.662 -3.987 -12.696 1.00 60.00 361 GLY A O 1
ATOM 2873 N N . ASN A 1 362 ? -13.933 -5.812 -12.797 1.00 46.00 362 ASN A N 1
ATOM 2874 C CA . ASN A 1 362 ? -14.571 -5.499 -14.097 1.00 46.00 362 ASN A CA 1
ATOM 2875 C C . ASN A 1 362 ? -15.371 -4.171 -14.151 1.00 46.00 362 ASN A C 1
ATOM 2877 O O . ASN A 1 362 ? -16.090 -3.929 -15.122 1.00 46.00 362 ASN A O 1
ATOM 2881 N N . GLN A 1 363 ? -15.297 -3.314 -13.128 1.00 52.00 363 GLN A N 1
ATOM 2882 C CA . GLN A 1 363 ? -15.822 -1.953 -13.186 1.00 52.00 363 GLN A CA 1
ATOM 2883 C C . GLN A 1 363 ? -14.878 -1.089 -14.032 1.00 52.00 363 GLN A C 1
ATOM 2885 O O . GLN A 1 363 ? -14.100 -0.294 -13.519 1.00 52.00 363 GLN A O 1
ATOM 2890 N N . LEU A 1 364 ? -14.992 -1.268 -15.350 1.00 44.16 364 LEU A N 1
ATOM 2891 C CA . LEU A 1 364 ? -14.315 -0.569 -16.452 1.00 44.16 364 LEU A CA 1
ATOM 2892 C C . LEU A 1 364 ? -14.380 0.971 -16.414 1.00 44.16 364 LEU A C 1
ATOM 2894 O O . LEU A 1 364 ? -13.893 1.613 -17.339 1.00 44.16 364 LEU A O 1
ATOM 2898 N N . GLU A 1 365 ? -14.990 1.578 -15.397 1.00 49.53 365 GLU A N 1
ATOM 2899 C CA . GLU A 1 365 ? -15.344 2.996 -15.422 1.00 49.53 365 GLU A CA 1
ATOM 2900 C C . GLU A 1 365 ? -14.663 3.868 -14.368 1.00 49.53 365 GLU A C 1
ATOM 2902 O O . GLU A 1 365 ? -14.847 5.076 -14.439 1.00 49.53 365 GLU A O 1
ATOM 2907 N N . ASN A 1 366 ? -13.842 3.357 -13.438 1.00 54.81 366 ASN A N 1
ATOM 2908 C CA . ASN A 1 366 ? -13.198 4.249 -12.463 1.00 54.81 366 ASN A CA 1
ATOM 2909 C C . ASN A 1 366 ? -11.715 3.939 -12.215 1.00 54.81 366 ASN A C 1
ATOM 2911 O O . ASN A 1 366 ? -11.338 2.873 -11.737 1.00 54.81 366 ASN A O 1
ATOM 2915 N N . HIS A 1 367 ? -10.889 4.949 -12.497 1.00 64.75 367 HIS A N 1
ATOM 2916 C CA . HIS A 1 367 ? -9.446 5.052 -12.265 1.00 64.75 367 HIS A CA 1
ATOM 2917 C C . HIS A 1 367 ? -9.130 5.183 -10.761 1.00 64.75 367 HIS A C 1
ATOM 2919 O O . HIS A 1 367 ? -8.686 6.229 -10.274 1.00 64.75 367 HIS A O 1
ATOM 2925 N N . ILE A 1 368 ? -9.453 4.141 -9.993 1.00 74.12 368 ILE A N 1
ATOM 2926 C CA . ILE A 1 368 ? -9.511 4.177 -8.528 1.00 74.12 368 ILE A CA 1
ATOM 2927 C C . ILE A 1 368 ? -8.122 4.452 -7.927 1.00 74.12 368 ILE A C 1
ATOM 2929 O O . ILE A 1 368 ? -7.211 3.630 -7.988 1.00 74.12 368 ILE A O 1
ATOM 2933 N N . GLY A 1 369 ? -7.970 5.621 -7.295 1.00 78.44 369 GLY A N 1
ATOM 2934 C CA . GLY A 1 369 ? -6.769 5.983 -6.533 1.00 78.44 369 GLY A CA 1
ATOM 2935 C C . GLY A 1 369 ? -5.539 6.360 -7.371 1.00 78.44 369 GLY A C 1
ATOM 2936 O O . GLY A 1 369 ? -4.441 6.431 -6.820 1.00 78.44 369 GLY A O 1
ATOM 2937 N N . SER A 1 370 ? -5.689 6.610 -8.678 1.00 86.25 370 SER A N 1
ATOM 2938 C CA . SER A 1 370 ? -4.599 7.071 -9.554 1.00 86.25 370 SER A CA 1
ATOM 2939 C C . SER A 1 370 ? -4.386 8.586 -9.471 1.00 86.25 370 SER A C 1
ATOM 2941 O O . SER A 1 370 ? -5.319 9.368 -9.673 1.00 86.25 370 SER A O 1
ATOM 2943 N N . PHE A 1 371 ? -3.156 9.043 -9.214 1.00 84.88 371 PHE A N 1
ATOM 2944 C CA . PHE A 1 371 ? -2.825 10.473 -9.128 1.00 84.88 371 PHE A CA 1
ATOM 2945 C C . PHE A 1 371 ? -2.713 11.136 -10.500 1.00 84.88 371 PHE A C 1
ATOM 2947 O O . PHE A 1 371 ? -3.095 12.296 -10.645 1.00 84.88 371 PHE A O 1
ATOM 2954 N N . TRP A 1 372 ? -2.304 10.403 -11.537 1.00 83.50 372 TRP A N 1
ATOM 2955 C CA . TRP A 1 372 ? -2.128 10.933 -12.897 1.00 83.50 372 TRP A CA 1
ATOM 2956 C C . TRP A 1 372 ? -3.263 10.497 -13.836 1.00 83.50 372 TRP A C 1
ATOM 2958 O O . TRP A 1 372 ? -3.904 9.473 -13.591 1.00 83.50 372 TRP A O 1
ATOM 2968 N N . PRO A 1 373 ? -3.638 11.319 -14.828 1.00 82.88 373 PRO A N 1
ATOM 2969 C CA . PRO A 1 373 ? -4.627 10.929 -15.828 1.00 82.88 373 PRO A CA 1
ATOM 2970 C C . PRO A 1 373 ? -4.038 9.852 -16.744 1.00 82.88 373 PRO A C 1
ATOM 2972 O O . PRO A 1 373 ? -2.942 10.022 -17.271 1.00 82.88 373 PRO A O 1
ATOM 2975 N N . GLU A 1 374 ? -4.758 8.750 -16.920 1.00 86.50 374 GLU A N 1
ATOM 2976 C CA . GLU A 1 374 ? -4.323 7.634 -17.762 1.00 86.50 374 GLU A CA 1
ATOM 2977 C C . GLU A 1 374 ? -4.529 7.944 -19.250 1.00 86.50 374 GLU A C 1
ATOM 2979 O O . GLU A 1 374 ? -5.583 8.424 -19.666 1.00 86.50 374 GLU A O 1
ATOM 2984 N N . ASP A 1 375 ? -3.519 7.641 -20.062 1.00 89.25 375 ASP A N 1
ATOM 2985 C CA . ASP A 1 375 ? -3.570 7.720 -21.518 1.00 89.25 375 ASP A CA 1
ATOM 2986 C C . ASP A 1 375 ? -3.962 6.353 -22.094 1.00 89.25 375 ASP A C 1
ATOM 2988 O O . ASP A 1 375 ? -3.119 5.501 -22.381 1.00 89.25 375 ASP A O 1
ATOM 2992 N N . SER A 1 376 ? -5.263 6.152 -22.298 1.00 90.25 376 SER A N 1
ATOM 2993 C CA . SER A 1 376 ? -5.807 4.920 -22.877 1.00 90.25 376 SER A CA 1
ATOM 2994 C C . SER A 1 376 ? -5.481 4.735 -24.364 1.00 90.25 376 SER A C 1
ATOM 2996 O O . SER A 1 376 ? -5.736 3.660 -24.911 1.00 90.25 376 SER A O 1
ATOM 2998 N N . THR A 1 377 ? -4.857 5.714 -25.041 1.00 91.44 377 THR A N 1
ATOM 2999 C CA . THR A 1 377 ? -4.448 5.550 -26.448 1.00 91.44 377 THR A CA 1
ATOM 3000 C C . THR A 1 377 ? -3.392 4.461 -26.622 1.00 91.44 377 THR A C 1
ATOM 3002 O O . THR A 1 377 ? -3.234 3.936 -27.728 1.00 91.44 377 THR A O 1
ATOM 3005 N N . CYS A 1 378 ? -2.683 4.084 -25.550 1.00 92.06 378 CYS A N 1
ATOM 3006 C CA . CYS A 1 378 ? -1.773 2.945 -25.578 1.00 92.06 378 CYS A CA 1
ATOM 3007 C C . CYS A 1 378 ? -2.506 1.616 -25.797 1.00 92.06 378 CYS A C 1
ATOM 3009 O O . CYS A 1 378 ? -1.948 0.751 -26.463 1.00 92.06 378 CYS A O 1
ATOM 3011 N N . LEU A 1 379 ? -3.753 1.462 -25.336 1.00 93.56 379 LEU A N 1
ATOM 3012 C CA . LEU A 1 379 ? -4.524 0.226 -25.511 1.00 93.56 379 LEU A CA 1
ATOM 3013 C C . LEU A 1 379 ? -4.825 -0.025 -26.994 1.00 93.56 379 LEU A C 1
ATOM 3015 O O . LEU A 1 379 ? -4.477 -1.071 -27.530 1.00 93.56 379 LEU A O 1
ATOM 3019 N N . SER A 1 380 ? -5.321 0.987 -27.713 1.00 93.06 380 SER A N 1
ATOM 3020 C CA . SER A 1 380 ? -5.538 0.883 -29.166 1.00 93.06 380 SER A CA 1
ATOM 3021 C C . SER A 1 380 ? -4.245 0.731 -29.977 1.00 93.06 380 SER A C 1
ATOM 3023 O O . SER A 1 380 ? -4.283 0.318 -31.139 1.00 93.06 380 SER A O 1
ATOM 3025 N N . TRP A 1 381 ? -3.097 1.117 -29.413 1.00 93.44 381 TRP A N 1
ATOM 3026 C CA . TRP A 1 381 ? -1.793 0.833 -30.010 1.00 93.44 381 TRP A CA 1
ATOM 3027 C C . TRP A 1 381 ? -1.376 -0.625 -29.768 1.00 93.44 381 TRP A C 1
ATOM 3029 O O . TRP A 1 381 ? -0.898 -1.261 -30.707 1.00 93.44 381 TRP A O 1
ATOM 3039 N N . LEU A 1 382 ? -1.616 -1.163 -28.564 1.00 94.62 382 LEU A N 1
ATOM 3040 C CA . LEU A 1 382 ? -1.374 -2.565 -28.207 1.00 94.62 382 LEU A CA 1
ATOM 3041 C C . LEU A 1 382 ? -2.230 -3.528 -29.042 1.00 94.62 382 LEU A C 1
ATOM 3043 O O . LEU A 1 382 ? -1.705 -4.540 -29.493 1.00 94.62 382 LEU A O 1
ATOM 3047 N N . ASP A 1 383 ? -3.485 -3.177 -29.346 1.00 95.31 383 ASP A N 1
ATOM 3048 C CA . ASP A 1 383 ? -4.394 -3.978 -30.191 1.00 95.31 383 ASP A CA 1
ATOM 3049 C C . ASP A 1 383 ? -3.829 -4.290 -31.590 1.00 95.31 383 ASP A C 1
ATOM 3051 O O . ASP A 1 383 ? -4.271 -5.220 -32.266 1.00 95.31 383 ASP A O 1
ATOM 3055 N N . LYS A 1 384 ? -2.863 -3.492 -32.058 1.00 94.38 384 LYS A N 1
ATOM 3056 C CA . LYS A 1 384 ? -2.226 -3.642 -33.375 1.00 94.38 384 LYS A CA 1
ATOM 3057 C C . LYS A 1 384 ? -0.954 -4.488 -33.331 1.00 94.38 384 LYS A C 1
ATOM 3059 O O . LYS A 1 384 ? -0.388 -4.765 -34.387 1.00 94.38 384 LYS A O 1
ATOM 3064 N N . GLN A 1 385 ? -0.483 -4.859 -32.142 1.00 94.31 385 GLN A N 1
ATOM 3065 C CA . GLN A 1 385 ? 0.763 -5.595 -31.958 1.00 94.31 385 GLN A CA 1
ATOM 3066 C C . GLN A 1 385 ? 0.510 -7.110 -31.920 1.00 94.31 385 GLN A C 1
ATOM 3068 O O . GLN A 1 385 ? -0.545 -7.556 -31.465 1.00 94.31 385 GLN A O 1
ATOM 3073 N N . PRO A 1 386 ? 1.468 -7.936 -32.372 1.00 95.31 386 PRO A N 1
ATOM 3074 C CA . PRO A 1 386 ? 1.407 -9.376 -32.152 1.00 95.31 386 PRO A CA 1
ATOM 3075 C C . PRO A 1 386 ? 1.340 -9.750 -30.658 1.00 95.31 386 PRO A C 1
ATOM 3077 O O . PRO A 1 386 ? 1.879 -9.074 -29.783 1.00 95.31 386 PRO A O 1
ATOM 3080 N N . VAL A 1 387 ? 0.699 -10.880 -30.352 1.00 96.81 387 VAL A N 1
ATOM 3081 C CA . VAL A 1 387 ? 0.591 -11.375 -28.971 1.00 96.81 387 VAL A CA 1
ATOM 3082 C C . VAL A 1 387 ? 1.980 -11.688 -28.409 1.00 96.81 387 VAL A C 1
ATOM 3084 O O . VAL A 1 387 ? 2.754 -12.415 -29.030 1.00 96.81 387 VAL A O 1
ATOM 3087 N N . GLY A 1 388 ? 2.278 -11.164 -27.217 1.00 95.75 388 GLY A N 1
ATOM 3088 C CA . GLY A 1 388 ? 3.536 -11.422 -26.510 1.00 95.75 388 GLY A CA 1
ATOM 3089 C C . GLY A 1 388 ? 4.771 -10.763 -27.133 1.00 95.75 388 GLY A C 1
ATOM 3090 O O . GLY A 1 388 ? 5.882 -11.182 -26.823 1.00 95.75 388 GLY A O 1
ATOM 3091 N N . SER A 1 389 ? 4.605 -9.766 -28.013 1.00 94.88 389 SER A N 1
ATOM 3092 C CA . SER A 1 389 ? 5.731 -9.122 -28.708 1.00 94.88 389 SER A CA 1
ATOM 3093 C C . SER A 1 389 ? 6.161 -7.769 -28.140 1.00 94.88 389 SER A C 1
ATOM 3095 O O . SER A 1 389 ? 7.149 -7.218 -28.613 1.00 94.88 389 SER A O 1
ATOM 3097 N N . VAL A 1 390 ? 5.408 -7.197 -27.198 1.00 95.88 390 VAL A N 1
ATOM 3098 C CA . VAL A 1 390 ? 5.616 -5.824 -26.715 1.00 95.88 390 VAL A CA 1
ATOM 3099 C C . VAL A 1 390 ? 6.378 -5.815 -25.394 1.00 95.88 390 VAL A C 1
ATOM 3101 O O . VAL A 1 390 ? 6.000 -6.512 -24.454 1.00 95.88 390 VAL A O 1
ATOM 3104 N N . ILE A 1 391 ? 7.401 -4.967 -25.293 1.00 95.81 391 ILE A N 1
ATOM 3105 C CA . ILE A 1 391 ? 8.066 -4.635 -24.028 1.00 95.81 391 ILE A CA 1
ATOM 3106 C C . ILE A 1 391 ? 7.286 -3.513 -23.336 1.00 95.81 391 ILE A C 1
ATOM 3108 O O . ILE A 1 391 ? 7.133 -2.431 -23.897 1.00 95.81 391 ILE A O 1
ATOM 3112 N N . TYR A 1 392 ? 6.827 -3.736 -22.105 1.00 95.38 392 TYR A N 1
ATOM 3113 C CA . TYR A 1 392 ? 6.294 -2.673 -21.250 1.00 95.38 392 TYR A CA 1
ATOM 3114 C C . TYR A 1 392 ? 7.377 -2.182 -20.286 1.00 95.38 392 TYR A C 1
ATOM 3116 O O . TYR A 1 392 ? 7.946 -2.980 -19.540 1.00 95.38 392 TYR A O 1
ATOM 3124 N N . ALA A 1 393 ? 7.660 -0.880 -20.297 1.00 92.88 393 ALA A N 1
ATOM 3125 C CA . ALA A 1 393 ? 8.651 -0.244 -19.437 1.00 92.88 393 ALA A CA 1
ATOM 3126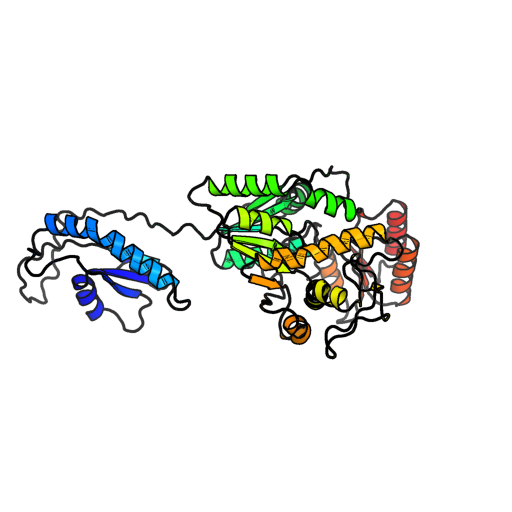 C C . ALA A 1 393 ? 7.997 0.851 -18.584 1.00 92.88 393 ALA A C 1
ATOM 3128 O O . ALA A 1 393 ? 7.500 1.852 -19.098 1.00 92.88 393 ALA A O 1
ATOM 3129 N N . SER A 1 394 ? 8.014 0.664 -17.266 1.00 91.50 394 SER A N 1
ATOM 3130 C CA . SER A 1 394 ? 7.538 1.636 -16.282 1.00 91.50 394 SER A CA 1
ATOM 3131 C C . SER A 1 394 ? 8.354 1.488 -15.005 1.00 91.50 394 SER A C 1
ATOM 3133 O O . SER A 1 394 ? 8.582 0.375 -14.533 1.00 91.50 394 SER A O 1
ATOM 3135 N N . PHE A 1 395 ? 8.786 2.614 -14.443 1.00 88.56 395 PHE A N 1
ATOM 3136 C CA . PHE A 1 395 ? 9.593 2.669 -13.219 1.00 88.56 395 PHE A CA 1
ATOM 3137 C C . PHE A 1 395 ? 8.815 3.283 -12.050 1.00 88.56 395 PHE A C 1
ATOM 3139 O O . PHE A 1 395 ? 9.383 3.753 -11.069 1.00 88.56 395 PHE A O 1
ATOM 3146 N N . GLY A 1 396 ? 7.485 3.264 -12.150 1.00 86.44 396 GLY A N 1
ATOM 3147 C CA . GLY A 1 396 ? 6.594 3.703 -11.090 1.00 86.44 396 GLY A CA 1
ATOM 3148 C C . GLY A 1 396 ? 6.530 5.221 -10.916 1.00 86.44 396 GLY A C 1
ATOM 3149 O O . GLY A 1 396 ? 6.802 6.010 -11.817 1.00 86.44 396 GLY A O 1
ATOM 3150 N N . SER A 1 397 ? 6.083 5.627 -9.731 1.00 82.25 397 SER A N 1
ATOM 3151 C CA . SER A 1 397 ? 5.668 6.997 -9.420 1.00 82.25 397 SER A CA 1
ATOM 3152 C C . SER A 1 397 ? 6.673 7.793 -8.589 1.00 82.25 397 SER A C 1
ATOM 3154 O O . SER A 1 397 ? 6.368 8.913 -8.197 1.00 82.25 397 SER A O 1
ATOM 3156 N N . THR A 1 398 ? 7.814 7.222 -8.224 1.00 77.25 398 THR A N 1
ATOM 3157 C CA . THR A 1 398 ? 8.782 7.872 -7.320 1.00 77.25 398 THR A CA 1
ATOM 3158 C C . THR A 1 398 ? 10.199 7.868 -7.869 1.00 77.25 398 THR A C 1
ATOM 3160 O O . THR A 1 398 ? 10.979 8.747 -7.520 1.00 77.25 398 THR A O 1
ATOM 3163 N N . SER A 1 399 ? 10.542 6.916 -8.740 1.00 78.31 399 SER A N 1
ATOM 3164 C CA . SER A 1 399 ? 11.869 6.851 -9.341 1.00 78.31 399 SER A CA 1
ATOM 3165 C C . SER A 1 399 ? 12.119 8.038 -10.266 1.00 78.31 399 SER A C 1
ATOM 3167 O O . SER A 1 399 ? 11.318 8.344 -11.149 1.00 78.31 399 SER A O 1
ATOM 3169 N N . THR A 1 400 ? 13.269 8.674 -10.075 1.00 73.81 400 THR A N 1
ATOM 3170 C CA . THR A 1 400 ? 13.818 9.688 -10.970 1.00 73.81 400 THR A CA 1
ATOM 3171 C C . THR A 1 400 ? 15.084 9.141 -11.617 1.00 73.81 400 THR A C 1
ATOM 3173 O O . THR A 1 400 ? 15.834 8.380 -11.004 1.00 73.81 400 THR A O 1
ATOM 3176 N N . PHE A 1 401 ? 15.312 9.509 -12.874 1.00 74.94 401 PHE A N 1
ATOM 3177 C CA . PHE A 1 401 ? 16.520 9.142 -13.604 1.00 74.94 401 PHE A CA 1
ATOM 3178 C C . PHE A 1 401 ? 17.279 10.399 -13.984 1.00 74.94 401 PHE A C 1
ATOM 3180 O O . PHE A 1 401 ? 16.687 11.434 -14.297 1.00 74.94 401 PHE A O 1
ATOM 3187 N N . ASN A 1 402 ? 18.603 10.299 -13.977 1.00 80.69 402 ASN A N 1
ATOM 3188 C CA . ASN A 1 402 ? 19.423 11.305 -14.634 1.00 80.69 402 ASN A CA 1
ATOM 3189 C C . ASN A 1 402 ? 19.388 11.108 -16.162 1.00 80.69 402 ASN A C 1
ATOM 3191 O O . ASN A 1 402 ? 18.952 10.068 -16.661 1.00 80.69 402 ASN A O 1
ATOM 3195 N N . GLN A 1 403 ? 19.873 12.107 -16.905 1.00 79.19 403 GLN A N 1
ATOM 3196 C CA . GLN A 1 403 ? 19.869 12.070 -18.371 1.00 79.19 403 GLN A CA 1
ATOM 3197 C C . GLN A 1 403 ? 20.580 10.828 -18.922 1.00 79.19 403 GLN A C 1
ATOM 3199 O O . GLN A 1 403 ? 20.040 10.158 -19.790 1.00 79.19 403 GLN A O 1
ATOM 3204 N N . GLN A 1 404 ? 21.740 10.466 -18.366 1.00 85.12 404 GLN A N 1
ATOM 3205 C CA . GLN A 1 404 ? 22.507 9.310 -18.832 1.00 85.12 404 GLN A CA 1
ATOM 3206 C C . GLN A 1 404 ? 21.719 7.998 -18.693 1.00 85.12 404 GLN A C 1
ATOM 3208 O O . GLN A 1 404 ? 21.742 7.164 -19.589 1.00 85.12 404 GLN A O 1
ATOM 3213 N N . GLN A 1 405 ? 21.004 7.800 -17.585 1.00 86.75 405 GLN A N 1
ATOM 3214 C CA . GLN A 1 405 ? 20.170 6.612 -17.387 1.00 86.75 405 GLN A CA 1
ATOM 3215 C C . GLN A 1 405 ? 18.996 6.565 -18.374 1.00 86.75 405 GLN A C 1
ATOM 3217 O O . GLN A 1 405 ? 18.659 5.488 -18.863 1.00 86.75 405 GLN A O 1
ATOM 3222 N N . PHE A 1 406 ? 18.391 7.717 -18.684 1.00 80.62 406 PHE A N 1
ATOM 3223 C CA . PHE A 1 406 ? 17.356 7.811 -19.713 1.00 80.62 406 PHE A CA 1
ATOM 3224 C C . PHE A 1 406 ? 17.905 7.524 -21.117 1.00 80.62 406 PHE A C 1
ATOM 3226 O O . PHE A 1 406 ? 17.266 6.783 -21.865 1.00 80.62 406 PHE A O 1
ATOM 3233 N N . ASP A 1 407 ? 19.084 8.055 -21.450 1.00 79.88 407 ASP A N 1
ATOM 3234 C CA . ASP A 1 407 ? 19.778 7.817 -22.720 1.00 79.88 407 ASP A CA 1
ATOM 3235 C C . ASP A 1 407 ? 20.037 6.321 -22.931 1.00 79.88 407 ASP A C 1
ATOM 3237 O O . ASP A 1 407 ? 19.675 5.764 -23.968 1.00 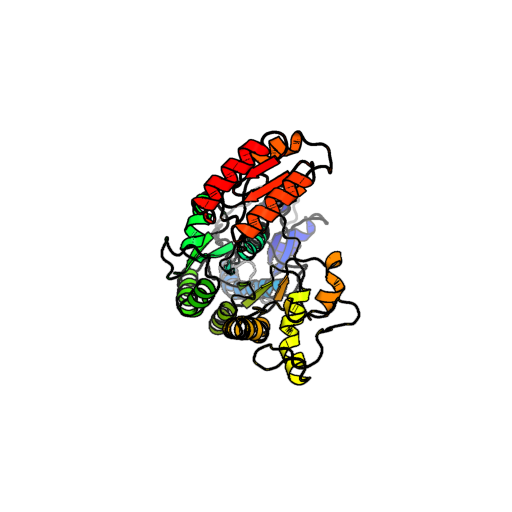79.88 407 ASP A O 1
ATOM 3241 N N . GLU A 1 408 ? 20.592 5.652 -21.919 1.00 88.81 408 GLU A N 1
ATOM 3242 C CA . GLU A 1 408 ? 20.873 4.213 -21.951 1.00 88.81 408 GLU A CA 1
ATOM 3243 C C . GLU A 1 408 ? 19.592 3.371 -22.032 1.00 88.81 408 GLU A C 1
ATOM 3245 O O . GLU A 1 408 ? 19.534 2.402 -22.789 1.00 88.81 408 GLU A O 1
ATOM 3250 N N . LEU A 1 409 ? 18.537 3.744 -21.298 1.00 86.44 409 LEU A N 1
ATOM 3251 C CA . LEU A 1 409 ? 17.245 3.059 -21.373 1.00 86.44 409 LEU A CA 1
ATOM 3252 C C . LEU A 1 409 ? 16.648 3.155 -22.781 1.00 86.44 409 LEU A C 1
ATOM 3254 O O . LEU A 1 409 ? 16.197 2.150 -23.332 1.00 86.44 409 LEU A O 1
ATOM 3258 N N . ALA A 1 410 ? 16.638 4.352 -23.365 1.00 80.94 410 ALA A N 1
ATOM 3259 C CA . ALA A 1 410 ? 16.090 4.566 -24.695 1.00 80.94 410 ALA A CA 1
ATOM 3260 C C . ALA A 1 410 ? 16.904 3.842 -25.766 1.00 80.94 410 ALA A C 1
ATOM 3262 O O . ALA A 1 410 ? 16.326 3.145 -26.596 1.00 80.94 410 ALA A O 1
ATOM 3263 N N . LEU A 1 411 ? 18.235 3.949 -25.710 1.00 85.12 411 LEU A N 1
ATOM 3264 C CA . LEU A 1 411 ? 19.128 3.229 -26.610 1.00 85.12 411 LEU A CA 1
ATOM 3265 C C . LEU A 1 411 ? 18.923 1.715 -26.489 1.00 85.12 411 LEU A C 1
ATOM 3267 O O . LEU A 1 411 ? 18.836 1.023 -27.500 1.00 85.12 411 LEU A O 1
ATOM 3271 N N . GLY A 1 412 ? 18.791 1.197 -25.266 1.00 89.12 412 GLY A N 1
ATOM 3272 C CA . GLY A 1 412 ? 18.501 -0.211 -25.012 1.00 89.12 412 GLY A CA 1
ATOM 3273 C C . GLY A 1 412 ? 17.190 -0.662 -25.655 1.00 89.12 412 GLY A C 1
ATOM 3274 O O . GLY A 1 412 ? 17.172 -1.677 -26.349 1.00 89.12 412 GLY A O 1
ATOM 3275 N N . LEU A 1 413 ? 16.110 0.107 -25.484 1.00 87.69 413 LEU A N 1
ATOM 3276 C CA . LEU A 1 413 ? 14.816 -0.175 -26.115 1.00 87.69 413 LEU A CA 1
ATOM 3277 C C . LEU A 1 413 ? 14.909 -0.129 -27.646 1.00 87.69 413 LEU A C 1
ATOM 3279 O O . LEU A 1 413 ? 14.436 -1.055 -28.303 1.00 87.69 413 LEU A O 1
ATOM 3283 N N . GLU A 1 414 ? 15.571 0.881 -28.216 1.00 84.44 414 GLU A N 1
ATOM 3284 C CA . GLU A 1 414 ? 15.790 1.002 -29.665 1.00 84.44 414 GLU A CA 1
ATOM 3285 C C . GLU A 1 414 ? 16.570 -0.207 -30.224 1.00 84.44 414 GLU A C 1
ATOM 3287 O O . GLU A 1 414 ? 16.165 -0.808 -31.222 1.00 84.44 414 GLU A O 1
ATOM 3292 N N . LEU A 1 415 ? 17.652 -0.622 -29.556 1.00 89.19 415 LEU A N 1
ATOM 3293 C CA . LEU A 1 415 ? 18.508 -1.730 -29.997 1.00 89.19 415 LEU A CA 1
ATOM 3294 C C . LEU A 1 415 ? 17.837 -3.106 -29.920 1.00 89.19 415 LEU A C 1
ATOM 3296 O O . LEU A 1 415 ? 18.293 -4.033 -30.593 1.00 89.19 415 LEU A O 1
ATOM 3300 N N . THR A 1 416 ? 16.760 -3.264 -29.143 1.00 89.94 416 THR A N 1
ATOM 3301 C CA . THR A 1 416 ? 16.006 -4.531 -29.120 1.00 89.94 416 THR A CA 1
ATOM 3302 C C . THR A 1 416 ? 15.337 -4.830 -30.460 1.00 89.94 416 THR A C 1
ATOM 3304 O O . THR A 1 416 ? 15.095 -5.996 -30.772 1.00 89.94 416 THR A O 1
ATOM 3307 N N . GLY A 1 417 ? 15.010 -3.795 -31.244 1.00 87.81 417 GLY A N 1
ATOM 3308 C CA . GLY A 1 417 ? 14.196 -3.922 -32.453 1.00 87.81 417 GLY A CA 1
ATOM 3309 C C . GLY A 1 417 ? 12.771 -4.436 -32.196 1.00 87.81 417 GLY A C 1
ATOM 3310 O O . GLY A 1 417 ? 12.094 -4.827 -33.148 1.00 87.81 417 GLY A O 1
ATOM 3311 N N . LEU A 1 418 ? 12.322 -4.472 -30.935 1.00 91.38 418 LEU A N 1
ATOM 3312 C CA . LEU A 1 418 ? 10.996 -4.938 -30.537 1.00 91.38 418 LEU A CA 1
ATOM 3313 C C . LEU A 1 418 ? 10.041 -3.760 -30.307 1.00 91.38 418 LEU A C 1
ATOM 3315 O O . LEU A 1 418 ? 10.480 -2.690 -29.881 1.00 91.38 418 LEU A O 1
ATOM 3319 N N . PRO A 1 419 ? 8.726 -3.956 -30.525 1.00 93.56 419 PRO A N 1
ATOM 3320 C CA . PRO A 1 419 ? 7.724 -2.999 -30.095 1.00 93.56 419 PRO A CA 1
ATOM 3321 C C . PRO A 1 419 ? 7.815 -2.723 -28.595 1.00 93.56 419 PRO A C 1
ATOM 3323 O O . PRO A 1 419 ? 7.907 -3.661 -27.801 1.00 93.56 419 PRO A O 1
ATOM 3326 N N . PHE A 1 420 ? 7.724 -1.461 -28.181 1.00 93.44 420 PHE A N 1
ATOM 3327 C CA . PHE A 1 420 ? 7.704 -1.127 -26.756 1.00 93.44 420 PHE A CA 1
ATOM 3328 C C . PHE A 1 420 ? 6.700 -0.031 -26.391 1.00 93.44 420 PHE A C 1
ATOM 3330 O O . PHE A 1 420 ? 6.456 0.904 -27.153 1.00 93.44 420 PHE A O 1
ATOM 3337 N N . LEU A 1 421 ? 6.143 -0.142 -25.187 1.00 93.62 421 LEU A N 1
ATOM 3338 C CA . LEU A 1 421 ? 5.331 0.867 -24.519 1.00 93.62 421 LEU A CA 1
ATOM 3339 C C . LEU A 1 421 ? 6.099 1.367 -23.294 1.00 93.62 421 LEU A C 1
ATOM 3341 O O . LEU A 1 421 ? 6.335 0.600 -22.363 1.00 93.62 421 LEU A O 1
ATOM 3345 N N . SER A 1 422 ? 6.481 2.643 -23.292 1.00 90.62 422 SER A N 1
ATOM 3346 C CA . SER A 1 422 ? 7.216 3.265 -22.187 1.00 90.62 422 SER A CA 1
ATOM 3347 C C . SER A 1 422 ? 6.372 4.330 -21.491 1.00 90.62 422 SER A C 1
ATOM 3349 O O . SER A 1 422 ? 5.779 5.195 -22.145 1.00 90.62 422 SER A O 1
ATOM 3351 N N . VAL A 1 423 ? 6.315 4.266 -20.163 1.00 90.38 423 VAL A N 1
ATOM 3352 C CA . VAL A 1 423 ? 5.616 5.239 -19.319 1.00 90.38 423 VAL A CA 1
ATOM 3353 C C . VAL A 1 423 ? 6.634 6.211 -18.747 1.00 90.38 423 VAL A C 1
ATOM 3355 O O . VAL A 1 423 ? 7.457 5.845 -17.908 1.00 90.38 423 VAL A O 1
ATOM 3358 N N . ILE A 1 424 ? 6.576 7.458 -19.209 1.00 84.44 424 ILE A N 1
ATOM 3359 C CA . ILE A 1 424 ? 7.495 8.517 -18.795 1.00 84.44 424 ILE A CA 1
ATOM 3360 C C . ILE A 1 424 ? 6.667 9.724 -18.397 1.00 84.44 424 ILE A C 1
ATOM 3362 O O . ILE A 1 424 ? 6.051 10.380 -19.238 1.00 84.44 424 ILE A O 1
ATOM 3366 N N . ARG A 1 425 ? 6.659 10.015 -17.098 1.00 79.81 425 ARG A N 1
ATOM 3367 C CA . ARG A 1 425 ? 5.893 11.129 -16.556 1.00 79.81 425 ARG A CA 1
ATOM 3368 C C . ARG A 1 425 ? 6.431 12.467 -17.061 1.00 79.81 425 ARG A C 1
ATOM 3370 O O . ARG A 1 425 ? 7.631 12.728 -17.006 1.00 79.81 425 ARG A O 1
ATOM 3377 N N . SER A 1 426 ? 5.523 13.335 -17.495 1.00 66.06 426 SER A N 1
ATOM 3378 C CA . SER A 1 426 ? 5.857 14.665 -18.013 1.00 66.06 426 SER A CA 1
ATOM 3379 C C . SER A 1 426 ? 6.292 15.656 -16.932 1.00 66.06 426 SER A C 1
ATOM 3381 O O . SER A 1 426 ? 6.980 16.613 -17.248 1.00 66.06 426 SER A O 1
ATOM 3383 N N . ASP A 1 427 ? 5.906 15.444 -15.672 1.00 64.56 427 ASP A N 1
ATOM 3384 C CA . ASP A 1 427 ? 6.254 16.316 -14.537 1.00 64.56 427 ASP A CA 1
ATOM 3385 C C . ASP A 1 427 ? 7.682 16.087 -14.005 1.00 64.56 427 ASP A C 1
ATOM 3387 O O . ASP A 1 427 ? 8.197 16.902 -13.250 1.00 64.56 427 ASP A O 1
ATOM 3391 N N . ILE A 1 428 ? 8.355 15.014 -14.435 1.00 62.66 428 ILE A N 1
ATOM 3392 C CA . ILE A 1 428 ? 9.788 14.771 -14.178 1.00 62.66 428 ILE A CA 1
ATOM 3393 C C . ILE A 1 428 ? 10.639 15.253 -15.373 1.00 62.66 428 ILE A C 1
ATOM 3395 O O . ILE A 1 428 ? 11.869 15.294 -15.305 1.00 62.66 428 ILE A O 1
ATOM 3399 N N . ALA A 1 429 ? 10.000 15.646 -16.480 1.00 54.38 429 ALA A N 1
ATOM 3400 C CA . ALA A 1 429 ? 10.695 16.116 -17.665 1.00 54.38 429 ALA A CA 1
ATOM 3401 C C . ALA A 1 429 ? 11.147 17.569 -17.502 1.00 54.38 429 ALA A C 1
ATOM 3403 O O . ALA A 1 429 ? 10.348 18.499 -17.549 1.00 54.38 429 ALA A O 1
ATOM 3404 N N . ASN A 1 430 ? 12.455 17.767 -17.341 1.00 61.41 430 ASN A N 1
ATOM 3405 C CA . ASN A 1 430 ? 13.075 19.066 -17.585 1.00 61.41 430 ASN A CA 1
ATOM 3406 C C . ASN A 1 430 ? 13.149 19.340 -19.104 1.00 61.41 430 ASN A C 1
ATOM 3408 O O . ASN A 1 430 ? 12.901 18.444 -19.913 1.00 61.41 430 ASN A O 1
ATOM 3412 N N . GLU A 1 431 ? 13.497 20.568 -19.509 1.00 61.25 431 GLU A N 1
ATOM 3413 C CA . GLU A 1 431 ? 13.617 20.934 -20.936 1.00 61.25 431 GLU A CA 1
ATOM 3414 C C . GLU A 1 431 ? 14.514 19.955 -21.714 1.00 61.25 431 GLU A C 1
ATOM 3416 O O . GLU A 1 431 ? 14.156 19.533 -22.812 1.00 61.25 431 GLU A O 1
ATOM 3421 N N . ALA A 1 432 ? 15.615 19.504 -21.104 1.00 60.78 432 ALA A N 1
ATOM 3422 C CA . ALA A 1 432 ? 16.520 18.518 -21.693 1.00 60.78 432 ALA A CA 1
ATOM 3423 C C . ALA A 1 432 ? 15.847 17.150 -21.931 1.00 60.78 432 ALA A C 1
ATOM 3425 O O . ALA A 1 432 ? 16.008 16.560 -23.000 1.00 60.78 432 ALA A O 1
ATOM 3426 N N . LEU A 1 433 ? 15.044 16.663 -20.977 1.00 66.19 433 LEU A N 1
ATOM 3427 C CA . LEU A 1 433 ? 14.281 15.428 -21.134 1.00 66.19 433 LEU A CA 1
ATOM 3428 C C . LEU A 1 433 ? 13.178 15.597 -22.182 1.00 66.19 433 LEU A C 1
ATOM 3430 O O . LEU A 1 433 ? 12.919 14.665 -22.932 1.00 66.19 433 LEU A O 1
ATOM 3434 N N . SER A 1 434 ? 12.551 16.772 -22.278 1.00 67.81 434 SER A N 1
ATOM 3435 C CA . SER A 1 434 ? 11.540 17.045 -23.307 1.00 67.81 434 SER A CA 1
ATOM 3436 C C . SER A 1 434 ? 12.132 16.970 -24.716 1.00 67.81 434 SER A C 1
ATOM 3438 O O . SER A 1 434 ? 11.600 16.249 -25.559 1.00 67.81 434 SER A O 1
ATOM 3440 N N . GLU A 1 435 ? 13.260 17.643 -24.965 1.00 66.81 435 GLU A N 1
ATOM 3441 C CA . GLU A 1 435 ? 13.959 17.579 -26.258 1.00 66.81 435 GLU A CA 1
ATOM 3442 C C . GLU A 1 435 ? 14.411 16.151 -26.590 1.00 66.81 435 GLU A C 1
ATOM 3444 O O . GLU A 1 435 ? 14.287 15.684 -27.727 1.00 66.81 435 GLU A O 1
ATOM 3449 N N . PHE A 1 436 ? 14.891 15.422 -25.583 1.00 67.38 436 PHE A N 1
ATOM 3450 C CA . PHE A 1 436 ? 15.278 14.026 -25.723 1.00 67.38 436 PHE A CA 1
ATOM 3451 C C . PHE A 1 436 ? 14.090 13.117 -26.074 1.00 67.38 436 PHE A C 1
ATOM 3453 O O . PHE A 1 436 ? 14.186 12.303 -26.997 1.00 67.38 436 PHE A O 1
ATOM 3460 N N . LEU A 1 437 ? 12.955 13.275 -25.386 1.00 69.19 437 LEU A N 1
ATOM 3461 C CA . LEU A 1 437 ? 11.726 12.525 -25.649 1.00 69.19 437 LEU A CA 1
ATOM 3462 C C . LEU A 1 437 ? 11.182 12.805 -27.048 1.00 69.19 437 LEU A C 1
ATOM 3464 O O . LEU A 1 437 ? 10.731 11.873 -27.712 1.00 69.19 437 LEU A O 1
ATOM 3468 N N . ASP A 1 438 ? 11.260 14.045 -27.523 1.00 72.31 438 ASP A N 1
ATOM 3469 C CA . ASP A 1 438 ? 10.876 14.399 -28.891 1.00 72.31 438 ASP A CA 1
ATOM 3470 C C . ASP A 1 438 ? 11.820 13.763 -29.920 1.00 72.31 438 ASP A C 1
ATOM 3472 O O . ASP A 1 438 ? 11.372 13.183 -30.918 1.00 72.31 438 ASP A O 1
ATOM 3476 N N . GLY A 1 439 ? 13.125 13.772 -29.632 1.00 71.38 439 GLY A N 1
ATOM 3477 C CA . GLY A 1 439 ? 14.132 13.065 -30.413 1.00 71.38 439 GLY A CA 1
ATOM 3478 C C . GLY A 1 439 ? 13.829 11.571 -30.524 1.00 71.38 439 GLY A C 1
ATOM 3479 O O . GLY A 1 439 ? 13.819 11.036 -31.632 1.00 71.38 439 GLY A O 1
ATOM 3480 N N . ILE A 1 440 ? 13.517 10.904 -29.409 1.00 70.62 440 ILE A N 1
ATOM 3481 C CA . ILE A 1 440 ? 13.119 9.491 -29.408 1.00 70.62 440 ILE A CA 1
ATOM 3482 C C . ILE A 1 440 ? 11.838 9.300 -30.206 1.00 70.62 440 ILE A C 1
ATOM 3484 O O . ILE A 1 440 ? 11.831 8.490 -31.125 1.00 70.62 440 ILE A O 1
ATOM 3488 N N . ARG A 1 441 ? 10.769 10.050 -29.901 1.00 74.38 441 ARG A N 1
ATOM 3489 C CA . ARG A 1 441 ? 9.455 9.929 -30.560 1.00 74.38 441 ARG A CA 1
ATOM 3490 C C . ARG A 1 441 ? 9.571 9.973 -32.080 1.00 74.38 441 ARG A C 1
ATOM 3492 O O . ARG A 1 441 ? 8.890 9.208 -32.755 1.00 74.38 441 ARG A O 1
ATOM 3499 N N . SER A 1 442 ? 10.458 10.818 -32.607 1.00 73.38 442 SER A N 1
ATOM 3500 C CA . SER A 1 442 ? 10.725 10.896 -34.046 1.00 73.38 442 SER A CA 1
ATOM 3501 C C . SER A 1 442 ? 11.410 9.645 -34.619 1.00 73.38 442 SER A C 1
ATOM 3503 O O . SER A 1 442 ? 11.111 9.253 -35.744 1.00 73.38 442 SER A O 1
ATOM 3505 N N . ARG A 1 443 ? 12.292 8.994 -33.849 1.00 71.56 443 ARG A N 1
ATOM 3506 C CA . ARG A 1 443 ? 13.030 7.784 -34.254 1.00 71.56 443 ARG A CA 1
ATOM 3507 C C . ARG A 1 443 ? 12.225 6.498 -34.083 1.00 71.56 443 ARG A C 1
ATOM 3509 O O . ARG A 1 443 ? 12.463 5.545 -34.816 1.00 71.56 443 ARG A O 1
ATOM 3516 N N . ILE A 1 444 ? 11.279 6.477 -33.143 1.00 71.62 444 ILE A N 1
ATOM 3517 C CA . ILE A 1 444 ? 10.517 5.276 -32.758 1.00 71.62 444 ILE A CA 1
ATOM 3518 C C . ILE A 1 444 ? 9.078 5.272 -33.279 1.00 71.62 444 ILE A C 1
ATOM 3520 O O . ILE A 1 444 ? 8.310 4.399 -32.889 1.00 71.62 444 ILE A O 1
ATOM 3524 N N . ALA A 1 445 ? 8.685 6.247 -34.106 1.00 66.50 445 ALA A N 1
ATOM 3525 C CA . ALA A 1 445 ? 7.286 6.496 -34.470 1.00 66.50 445 ALA A CA 1
ATOM 3526 C C . ALA A 1 445 ? 6.531 5.246 -34.975 1.00 66.50 445 ALA A C 1
ATOM 3528 O O . ALA A 1 445 ? 5.334 5.113 -34.720 1.00 66.50 445 ALA A O 1
ATOM 3529 N N . ASP A 1 446 ? 7.240 4.313 -35.619 1.00 69.75 446 ASP A N 1
ATOM 3530 C CA . ASP A 1 446 ? 6.674 3.068 -36.150 1.00 69.75 446 ASP A CA 1
ATOM 3531 C C . ASP A 1 446 ? 6.854 1.847 -35.220 1.00 69.75 446 ASP A C 1
ATOM 3533 O O . ASP A 1 446 ? 6.218 0.815 -35.435 1.00 69.75 446 ASP A O 1
ATOM 3537 N N . SER A 1 447 ? 7.695 1.939 -34.182 1.00 78.38 447 SER A N 1
ATOM 3538 C CA . SER A 1 447 ? 8.130 0.808 -33.344 1.00 78.38 447 SER A CA 1
ATOM 3539 C C . SER A 1 447 ? 7.911 0.993 -31.840 1.00 78.38 447 SER A C 1
ATOM 3541 O O . SER A 1 447 ? 8.138 0.060 -31.081 1.00 78.38 447 SER A O 1
ATOM 3543 N N . GLY A 1 448 ? 7.460 2.152 -31.362 1.00 88.00 448 GLY A N 1
ATOM 3544 C CA . GLY A 1 448 ? 7.259 2.371 -29.932 1.00 88.00 448 GLY A CA 1
ATOM 3545 C C . GLY A 1 448 ? 6.222 3.437 -29.608 1.00 88.00 448 GLY A C 1
ATOM 3546 O O . GLY A 1 448 ? 5.915 4.318 -30.410 1.00 88.00 448 GLY A O 1
ATOM 3547 N N . LYS A 1 449 ? 5.667 3.356 -28.400 1.00 90.44 449 LYS A N 1
ATOM 3548 C CA . LYS A 1 449 ? 4.683 4.300 -27.865 1.00 90.44 449 LYS A CA 1
ATOM 3549 C C . LYS A 1 449 ? 5.167 4.805 -26.511 1.00 90.44 449 LYS A C 1
ATOM 3551 O O . LYS A 1 449 ? 5.482 4.020 -25.624 1.00 90.44 449 LYS A O 1
ATOM 3556 N N . ILE A 1 450 ? 5.214 6.125 -26.352 1.00 88.44 450 ILE A N 1
ATOM 3557 C CA . ILE A 1 450 ? 5.523 6.777 -25.075 1.00 88.44 450 ILE A CA 1
ATOM 3558 C C . ILE A 1 450 ? 4.265 7.485 -24.589 1.00 88.44 450 ILE A C 1
ATOM 3560 O O . ILE A 1 450 ? 3.655 8.240 -25.352 1.00 88.44 450 ILE A O 1
ATOM 3564 N N . VAL A 1 451 ? 3.895 7.255 -23.333 1.00 89.31 451 VAL A N 1
ATOM 3565 C CA . VAL A 1 451 ? 2.757 7.906 -22.671 1.00 89.31 451 VAL A CA 1
ATOM 3566 C C . VAL A 1 451 ? 3.172 8.492 -21.326 1.00 89.31 451 VAL A C 1
ATOM 3568 O O . VAL A 1 451 ? 4.129 8.026 -20.711 1.00 89.31 451 VAL A O 1
ATOM 3571 N N . GLY A 1 452 ? 2.446 9.515 -20.867 1.00 87.06 452 GLY A N 1
ATOM 3572 C CA . GLY A 1 452 ? 2.693 10.145 -19.565 1.00 87.06 452 GLY A CA 1
ATOM 3573 C C . GLY A 1 452 ? 2.353 9.234 -18.383 1.00 87.06 452 GLY A C 1
ATOM 3574 O O . GLY A 1 452 ? 3.071 9.198 -17.386 1.00 87.06 452 GLY A O 1
ATOM 3575 N N . TRP A 1 453 ? 1.256 8.488 -18.510 1.00 89.69 453 TRP A N 1
ATOM 3576 C CA . TRP A 1 453 ? 0.763 7.540 -17.517 1.00 89.69 453 TRP A CA 1
ATOM 3577 C C . TRP A 1 453 ? -0.143 6.523 -18.219 1.00 89.69 453 TRP A C 1
ATOM 3579 O O . TRP A 1 453 ? -1.035 6.930 -18.959 1.00 89.69 453 TRP A O 1
ATOM 3589 N N . ALA A 1 454 ? 0.093 5.223 -18.044 1.00 91.12 454 ALA A N 1
ATOM 3590 C CA . ALA A 1 454 ? -0.694 4.172 -18.698 1.00 91.12 454 ALA A CA 1
ATOM 3591 C C . ALA A 1 454 ? -1.733 3.563 -17.735 1.00 91.12 454 ALA A C 1
ATOM 3593 O O . ALA A 1 454 ? -1.441 3.464 -16.540 1.00 91.12 454 ALA A O 1
ATOM 3594 N N . PRO A 1 455 ? -2.891 3.089 -18.235 1.00 89.38 455 PRO A N 1
ATOM 3595 C CA . PRO A 1 455 ? -3.712 2.114 -17.518 1.00 89.38 455 PRO A CA 1
ATOM 3596 C C . PRO A 1 455 ? -2.924 0.796 -17.420 1.00 89.38 455 PRO A C 1
ATOM 3598 O O . PRO A 1 455 ? -2.891 0.013 -18.364 1.00 89.38 455 PRO A O 1
ATOM 3601 N N . GLN A 1 456 ? -2.163 0.624 -16.335 1.00 88.94 456 GLN A N 1
ATOM 3602 C CA . GLN A 1 456 ? -1.195 -0.475 -16.197 1.00 88.94 456 GLN A CA 1
ATOM 3603 C C . GLN A 1 456 ? -1.847 -1.834 -15.884 1.00 88.94 456 GLN A C 1
ATOM 3605 O O . GLN A 1 456 ? -1.261 -2.869 -16.202 1.00 88.94 456 GLN A O 1
ATOM 3610 N N . GLU A 1 457 ? -3.004 -1.822 -15.223 1.00 84.50 457 GLU A N 1
ATOM 3611 C CA . GLU A 1 457 ? -3.871 -2.997 -15.029 1.00 84.50 457 GLU A CA 1
ATOM 3612 C C . GLU A 1 457 ? -4.718 -3.234 -16.274 1.00 84.50 457 GLU A C 1
ATOM 3614 O O . GLU A 1 457 ? -4.816 -4.415 -16.680 1.00 84.50 457 GLU A O 1
#

Radius of gyration: 30.68 Å; chains: 1; bounding box: 94×49×73 Å